Protein AF-0000000072641644 (afdb_homodimer)

Nearest PDB structures (foldseek):
  4iu9-assembly1_B  TM=6.614E-01  e=4.529E+00  Escherichia coli K-12
  7wsn-assembly1_A  TM=6.617E-01  e=4.745E+00  Homo sapiens
  9b3k-assembly1_Z  TM=4.214E-01  e=3.588E+00  Staphylococcus aureus
  6tha-assembly1_A  TM=5.584E-01  e=7.227E-01  Homo sapiens
  4iu9-assembly1_B  TM=6.613E-01  e=6.692E+00  Escherichia coli K-12

Foldseek 3Di:
DPPPPPPPLPPQVVPDDPVNLVVVCVVLCVLLVLLLLLLLLLLLLLQFQLLLQDDDCVFEVRDDSVRLSVLLVVLLQVLLVVQLVCLLPDADDPVLLNCLSVVSNVLSVVSNVCSVPVPDRHCVVVSVSSSVSSNSSNNNLSNSLVVLCVPDDPSCSVVSSVSSNCSNVNSNVVSVVVSVVSNCVCCVVPVVVPD/DPPPPPPPLVPQVVPDDPVNLVVVCVVLCVLLVLLLLLLLLLLLLLLFQLLLQDDDCVFEVNDDSVRLSVLLVVLLQVLLVVQLVCLLPDADDPVLLNCLSVVSNVLSVVSNVCSVPVPDRHCVVVSVSSSVSSNSSNNNLSNSLVVLCVPDDPSCSVVSSVSSNCSSVNSNVVSVVVSVVNNCVCCVVPVVVPD

Organism: Meloidogyne incognita (NCBI:txid6306)

Sequence (390 aa):
ESYLFNTNEQAFTHEFSLASKLKMILPLQQYMLPLTIVYLAEYISNSGLFQLIHFDCDHSFDLSLQSQFRWYFTLYMFGVFCVRSVIVLITVPSFVLCSLPFIQCLITAILYFQSLHFFIPHISIVFVLAFIQGGISGISYGGTLDRIHKKSELKAREFNMAVVATSDTTGICLAGFASIFIHNYICNRYLNSYPESYLFNTNEQAFTHEFSLASKLKMILPLQQYMLPLTIVYLAEYISNSGLFQLIHFDCDHSFDLSLQSQFRWYFTLYMFGVFCVRSVIVLITVPSFVLCSLPFIQCLITAILYFQSLHFFIPHISIVFVLAFIQGGISGISYGGTLDRIHKKSELKAREFNMAVVATSDTTGICLAGFASIFIHNYICNRYLNSYP

Secondary structure (DSSP, 8-state):
-------GGGSSGGGS-HHHHHHHHGGGHHHHHHHHHHHHHHHIIIIIIGGG----GGGTTT--HHHHHHHHHHHHHHHHHHHHHHGGG-PPPHHHHHHHHHHHHHHHHHHHHHHHH---S-HHHHHHHHHHHHHHHHHHHHHHHHHHHHHS-HHHHHHHHHHHHHHHHHHHHHHHHHHHHHHHHHIIIIITT--/------GGGGSSGGGS-HHHHHHHHGGGHHHHHHHHHHHHHHHIIIIIIGGG----GGGTTT--HHHHHHHHHHHHHHHHHHHHHHGGG-PPPHHHHHHHHHHHHHHHHHHHHHHHH---S-HHHHHHHHHHHHHHHHHHHHHHHHHHHHHS-HHHHHHHHHHHHHHHHHHHHHHHHHHHHHHHHHIIIIITT--

Solvent-accessible surface area (backbone atoms only — not comparable to full-atom values): 20265 Å² total; per-residue (Å²): 137,80,84,74,79,78,73,74,80,77,59,61,75,79,62,58,51,71,67,57,49,56,62,60,45,60,75,46,42,80,60,25,51,50,41,17,46,29,31,21,31,48,35,28,35,64,65,28,35,47,81,55,51,74,56,55,44,92,29,34,91,62,35,50,68,70,51,47,48,37,51,36,50,21,36,18,34,40,21,24,33,60,31,46,72,48,41,83,79,50,86,62,56,68,70,57,55,66,44,46,30,55,53,35,42,50,53,31,48,53,48,50,48,33,45,73,64,60,74,67,78,42,45,67,59,57,41,51,49,28,23,48,52,17,28,50,52,22,49,43,52,48,32,48,48,52,49,44,56,71,70,38,52,80,86,47,23,65,59,51,44,52,60,48,60,39,21,43,39,49,13,35,26,51,12,29,58,46,20,55,54,54,38,52,50,46,37,65,71,65,41,67,73,61,132,135,79,82,74,79,78,70,75,81,76,58,60,74,78,62,56,50,72,68,57,48,56,60,61,45,60,74,46,42,77,60,25,48,48,40,17,45,30,29,19,33,46,34,28,34,64,65,28,34,46,81,56,51,74,57,55,44,91,27,34,92,62,33,50,68,70,51,48,49,38,51,37,51,22,37,17,34,41,20,24,34,59,33,46,74,48,43,83,79,51,87,62,55,68,69,57,56,68,44,46,33,56,53,34,43,50,54,31,48,53,49,49,50,34,45,73,66,61,73,68,78,42,46,66,58,56,41,52,50,30,23,49,52,17,28,51,51,22,48,42,51,49,33,48,47,51,50,44,54,71,70,39,52,80,85,48,23,64,59,52,44,51,58,47,60,39,20,44,38,49,12,35,26,51,13,28,56,46,19,55,54,52,39,51,50,48,36,65,72,65,41,67,73,61,131

InterPro domains:
  IPR003492 Batten's disease protein Cln3 [PF02487] (12-188)
  IPR003492 Batten's disease protein Cln3 [PR01315] (27-49)
  IPR003492 Batten's disease protein Cln3 [PR01315] (71-86)
  IPR003492 Batten's disease protein Cln3 [PR01315] (98-110)
  IPR003492 Batten's disease protein Cln3 [PR01315] (121-145)
  IPR003492 Batten's disease protein Cln3 [PR01315] (158-187)
  IPR003492 Batten's disease protein Cln3 [PTHR10981] (13-188)

Structure (mmCIF, N/CA/C/O backbone):
data_AF-0000000072641644-model_v1
#
loop_
_entity.id
_entity.type
_entity.pdbx_description
1 polymer Battenin
#
loop_
_atom_site.group_PDB
_atom_site.id
_atom_site.type_symbol
_atom_site.label_atom_id
_atom_site.label_alt_id
_atom_site.label_comp_id
_atom_site.label_asym_id
_atom_site.label_entity_id
_atom_site.label_seq_id
_atom_site.pdbx_PDB_ins_code
_atom_site.Cartn_x
_atom_site.Cartn_y
_atom_site.Cartn_z
_atom_site.occupancy
_atom_site.B_iso_or_equiv
_atom_site.auth_seq_id
_atom_site.auth_comp_id
_atom_site.auth_asym_id
_atom_site.auth_atom_id
_atom_site.pdbx_PDB_model_num
ATOM 1 N N . GLU A 1 1 ? -2.59 24.797 36.781 1 22.39 1 GLU A N 1
ATOM 2 C CA . GLU A 1 1 ? -3.592 25.531 36 1 22.39 1 GLU A CA 1
ATOM 3 C C . GLU A 1 1 ? -3.674 25 34.562 1 22.39 1 GLU A C 1
ATOM 5 O O . GLU A 1 1 ? -2.668 24.969 33.844 1 22.39 1 GLU A O 1
ATOM 10 N N . SER A 1 2 ? -4.648 24.062 34.25 1 25.06 2 SER A N 1
ATOM 11 C CA . SER A 1 2 ? -5.012 22.984 33.312 1 25.06 2 SER A CA 1
ATOM 12 C C . SER A 1 2 ? -5.293 23.547 31.922 1 25.06 2 SER A C 1
ATOM 14 O O . SER A 1 2 ? -6.219 24.344 31.734 1 25.06 2 SER A O 1
ATOM 16 N N . TYR A 1 3 ? -4.227 24.109 31.172 1 30.16 3 TYR A N 1
ATOM 17 C CA . TYR A 1 3 ? -4.301 24.797 29.891 1 30.16 3 TYR A CA 1
ATOM 18 C C . TYR A 1 3 ? -5.367 24.172 28.984 1 30.16 3 TYR A C 1
ATOM 20 O O . TYR A 1 3 ? -5.293 22.984 28.672 1 30.16 3 TYR A O 1
ATOM 28 N N . LEU A 1 4 ? -6.652 24.484 29.234 1 28.92 4 LEU A N 1
ATOM 29 C CA . LEU A 1 4 ? -7.98 24.219 28.688 1 28.92 4 LEU A CA 1
ATOM 30 C C . LEU A 1 4 ? -7.949 24.234 27.156 1 28.92 4 LEU A C 1
ATOM 32 O O . LEU A 1 4 ? -7.387 25.141 26.547 1 28.92 4 LEU A O 1
ATOM 36 N N . PHE A 1 5 ? -7.867 23.016 26.469 1 34.44 5 PHE A N 1
ATOM 37 C CA . PHE A 1 5 ? -8.008 22.469 25.109 1 34.44 5 PHE A CA 1
ATOM 38 C C . PHE A 1 5 ? -9.109 23.203 24.359 1 34.44 5 PHE A C 1
ATOM 40 O O . PHE A 1 5 ? -10.289 23.062 24.688 1 34.44 5 PHE A O 1
ATOM 47 N N . ASN A 1 6 ? -8.898 24.531 24.031 1 30.67 6 ASN A N 1
ATOM 48 C CA . ASN A 1 6 ? -9.875 25.344 23.312 1 30.67 6 ASN A CA 1
ATOM 49 C C . ASN A 1 6 ? -10.477 24.609 22.125 1 30.67 6 ASN A C 1
ATOM 51 O O . ASN A 1 6 ? -9.75 24.188 21.219 1 30.67 6 ASN A O 1
ATOM 55 N N . THR A 1 7 ? -11.672 24 22.141 1 34.53 7 THR A N 1
ATOM 56 C CA . THR A 1 7 ? -12.711 23.297 21.391 1 34.53 7 THR A CA 1
ATOM 57 C C . THR A 1 7 ? -13.016 24 20.078 1 34.53 7 THR A C 1
ATOM 59 O O . THR A 1 7 ? -13.727 23.453 19.219 1 34.53 7 THR A O 1
ATOM 62 N N . ASN A 1 8 ? -12.836 25.312 19.953 1 33.84 8 ASN A N 1
ATOM 63 C CA . ASN A 1 8 ? -13.469 26.062 18.875 1 33.84 8 ASN A CA 1
ATOM 64 C C . ASN A 1 8 ? -12.891 25.688 17.516 1 33.84 8 ASN A C 1
ATOM 66 O O . ASN A 1 8 ? -13.523 25.906 16.484 1 33.84 8 ASN A O 1
ATOM 70 N N . GLU A 1 9 ? -11.594 25.453 17.344 1 34.75 9 GLU A N 1
ATOM 71 C CA . GLU A 1 9 ? -10.93 25.312 16.047 1 34.75 9 GLU A CA 1
ATOM 72 C C . GLU A 1 9 ? -11.289 23.984 15.391 1 34.75 9 GLU A C 1
ATOM 74 O O . GLU A 1 9 ? -10.727 23.625 14.352 1 34.75 9 GLU A O 1
ATOM 79 N N . GLN A 1 10 ? -11.961 22.984 15.914 1 40.16 10 GLN A N 1
ATOM 80 C CA . GLN A 1 10 ? -12.414 21.688 15.43 1 40.16 10 GLN A CA 1
ATOM 81 C C . GLN A 1 10 ? -13.289 21.828 14.188 1 40.16 10 GLN A C 1
ATOM 83 O O . GLN A 1 10 ? -13.445 20.891 13.414 1 40.16 10 GLN A O 1
ATOM 88 N N . ALA A 1 11 ? -14.148 22.953 13.977 1 39.88 11 ALA A N 1
ATOM 89 C CA . ALA A 1 11 ? -15.336 23.203 13.156 1 39.88 11 ALA A CA 1
ATOM 90 C C . ALA A 1 11 ? -14.969 23.406 11.695 1 39.88 11 ALA A C 1
ATOM 92 O O . ALA A 1 11 ? -15.836 23.406 10.82 1 39.88 11 ALA A O 1
ATOM 93 N N . PHE A 1 12 ? -13.828 23.703 11.289 1 41.78 12 PHE A N 1
ATOM 94 C CA . PHE A 1 12 ? -13.648 24.359 10 1 41.78 12 PHE A CA 1
ATOM 95 C C . PHE A 1 12 ? -13.703 23.344 8.867 1 41.78 12 PHE A C 1
ATOM 97 O O . PHE A 1 12 ? -14.188 23.656 7.773 1 41.78 12 PHE A O 1
ATOM 104 N N . THR A 1 13 ? -13.172 22.172 8.945 1 47.78 13 THR A N 1
ATOM 105 C CA . THR A 1 13 ? -13.133 21.312 7.766 1 47.78 13 THR A CA 1
ATOM 106 C C . THR A 1 13 ? -14.539 20.938 7.32 1 47.78 13 THR A C 1
ATOM 108 O O . THR A 1 13 ? -14.773 20.703 6.137 1 47.78 13 THR A O 1
ATOM 111 N N . HIS A 1 14 ? -15.461 20.797 8.328 1 50.78 14 HIS A N 1
ATOM 112 C CA . HIS A 1 14 ? -16.844 20.453 8.008 1 50.78 14 HIS A CA 1
ATOM 113 C C . HIS A 1 14 ? -17.547 21.625 7.332 1 50.78 14 HIS A C 1
ATOM 115 O O . HIS A 1 14 ? -18.688 21.5 6.883 1 50.78 14 HIS A O 1
ATOM 121 N N . GLU A 1 15 ? -16.797 22.703 7.223 1 54.38 15 GLU A N 1
ATOM 122 C CA . GLU A 1 15 ? -17.609 23.844 6.797 1 54.38 15 GLU A CA 1
ATOM 123 C C . GLU A 1 15 ? -17.594 23.984 5.277 1 54.38 15 GLU A C 1
ATOM 125 O O . GLU A 1 15 ? -18.328 24.812 4.727 1 54.38 15 GLU A O 1
ATOM 130 N N . PHE A 1 16 ? -16.688 23.203 4.629 1 61.47 16 PHE A N 1
ATOM 131 C CA . PHE A 1 16 ? -16.719 23.5 3.199 1 61.47 16 PHE A CA 1
ATOM 132 C C . PHE A 1 16 ? -17.797 22.656 2.508 1 61.47 16 PHE A C 1
ATOM 134 O O . PHE A 1 16 ? -17.984 21.5 2.848 1 61.47 16 PHE A O 1
ATOM 141 N N . SER A 1 17 ? -18.641 23.297 1.74 1 65.12 17 SER A N 1
ATOM 142 C CA . SER A 1 17 ? -19.578 22.609 0.864 1 65.12 17 SER A CA 1
ATOM 143 C C . SER A 1 17 ? -18.844 21.672 -0.101 1 65.12 17 SER A C 1
ATOM 145 O O . SER A 1 17 ? -17.641 21.828 -0.332 1 65.12 17 SER A O 1
ATOM 147 N N . LEU A 1 18 ? -19.5 20.625 -0.586 1 69.38 18 LEU A N 1
ATOM 148 C CA . LEU A 1 18 ? -18.938 19.672 -1.545 1 69.38 18 LEU A CA 1
ATOM 149 C C . LEU A 1 18 ? -18.391 20.391 -2.771 1 69.38 18 LEU A C 1
ATOM 151 O O . LEU A 1 18 ? -17.344 20.016 -3.297 1 69.38 18 LEU A O 1
ATOM 155 N N . ALA A 1 19 ? -19.078 21.312 -3.197 1 70.25 19 ALA A N 1
ATOM 156 C CA . ALA A 1 19 ? -18.672 22.062 -4.379 1 70.25 19 ALA A CA 1
ATOM 157 C C . ALA A 1 19 ? -17.375 22.828 -4.117 1 70.25 19 ALA A C 1
ATOM 159 O O . ALA A 1 19 ? -16.484 22.875 -4.969 1 70.25 19 ALA A O 1
ATOM 160 N N . SER A 1 20 ? -17.281 23.453 -3.016 1 73.81 20 SER A N 1
ATOM 161 C CA . SER A 1 20 ? -16.078 24.188 -2.645 1 73.81 20 SER A CA 1
ATOM 162 C C . SER A 1 20 ? -14.875 23.266 -2.492 1 73.81 20 SER A C 1
ATOM 164 O O . SER A 1 20 ? -13.758 23.609 -2.879 1 73.81 20 SER A O 1
ATOM 166 N N . LYS A 1 21 ? -15.219 22.125 -2.033 1 74.81 21 LYS A N 1
ATOM 167 C CA . LYS A 1 21 ? -14.172 21.125 -1.858 1 74.81 21 LYS A CA 1
ATOM 168 C C . LYS A 1 21 ? -13.602 20.688 -3.203 1 74.81 21 LYS A C 1
ATOM 170 O O . LYS A 1 21 ? -12.383 20.547 -3.354 1 74.81 21 LYS A O 1
ATOM 175 N N . LEU A 1 22 ? -14.484 20.484 -4.18 1 77.06 22 LEU A N 1
ATOM 176 C CA . LEU A 1 22 ? -14.055 20.062 -5.504 1 77.06 22 LEU A CA 1
ATOM 177 C C . LEU A 1 22 ? -13.195 21.141 -6.168 1 77.06 22 LEU A C 1
ATOM 179 O O . LEU A 1 22 ? -12.211 20.812 -6.84 1 77.06 22 LEU A O 1
ATOM 183 N N . LYS A 1 23 ? -13.508 22.344 -5.953 1 79.19 23 LYS A N 1
ATOM 184 C CA . LYS A 1 23 ? -12.742 23.469 -6.512 1 79.19 23 LYS A CA 1
ATOM 185 C C . LYS A 1 23 ? -11.359 23.547 -5.875 1 79.19 23 LYS A C 1
ATOM 187 O O . LYS A 1 23 ? -10.391 23.938 -6.535 1 79.19 23 LYS A O 1
ATOM 192 N N . MET A 1 24 ? -11.312 23.156 -4.727 1 80.62 24 MET A N 1
ATOM 193 C CA . MET A 1 24 ? -10.047 23.203 -4 1 80.62 24 MET A CA 1
ATOM 194 C C . MET A 1 24 ? -9.109 22.078 -4.457 1 80.62 24 MET A C 1
ATOM 196 O O . MET A 1 24 ? -7.895 22.172 -4.277 1 80.62 24 MET A O 1
ATOM 200 N N . ILE A 1 25 ? -9.688 21.125 -5.09 1 84.12 25 ILE A N 1
ATOM 201 C CA . ILE A 1 25 ? -8.922 19.953 -5.48 1 84.12 25 ILE A CA 1
ATOM 202 C C . ILE A 1 25 ? -8.188 20.219 -6.789 1 84.12 25 ILE A C 1
ATOM 204 O O . ILE A 1 25 ? -7.105 19.672 -7.027 1 84.12 25 ILE A O 1
ATOM 208 N N . LEU A 1 26 ? -8.672 21.062 -7.582 1 85.25 26 LEU A N 1
ATOM 209 C CA . LEU A 1 26 ? -8.156 21.281 -8.93 1 85.25 26 LEU A CA 1
ATOM 210 C C . LEU A 1 26 ? -6.707 21.75 -8.891 1 85.25 26 LEU A C 1
ATOM 212 O O . LEU A 1 26 ? -5.848 21.203 -9.578 1 85.25 26 LEU A O 1
ATOM 216 N N . PRO A 1 27 ? -6.418 22.656 -8.039 1 85.44 27 PRO A N 1
ATOM 217 C CA . PRO A 1 27 ? -5.023 23.094 -7.984 1 85.44 27 PRO A CA 1
ATOM 218 C C . PRO A 1 27 ? -4.09 22.031 -7.41 1 85.44 27 PRO A C 1
ATOM 220 O O . PRO A 1 27 ? -2.883 22.062 -7.664 1 85.44 27 PRO A O 1
ATOM 223 N N . LEU A 1 28 ? -4.59 21.141 -6.723 1 91.06 28 LEU A N 1
ATOM 224 C CA . LEU A 1 28 ? -3.787 20.109 -6.074 1 91.06 28 LEU A CA 1
ATOM 225 C C . LEU A 1 28 ? -3.367 19.031 -7.074 1 91.06 28 LEU A C 1
ATOM 227 O O . LEU A 1 28 ? -2.475 18.234 -6.793 1 91.06 28 LEU A O 1
ATOM 231 N N . GLN A 1 29 ? -3.945 19.094 -8.281 1 91.75 29 GLN A N 1
ATOM 232 C CA . GLN A 1 29 ? -3.695 18.047 -9.281 1 91.75 29 GLN A CA 1
ATOM 233 C C . GLN A 1 29 ? -2.232 18.047 -9.711 1 91.75 29 GLN A C 1
ATOM 235 O O . GLN A 1 29 ? -1.691 17 -10.078 1 91.75 29 GLN A O 1
ATOM 240 N N . GLN A 1 30 ? -1.617 19.141 -9.695 1 90.44 30 GLN A N 1
ATOM 241 C CA . GLN A 1 30 ? -0.216 19.219 -10.094 1 90.44 30 GLN A CA 1
ATOM 242 C C . GLN A 1 30 ? 0.664 18.375 -9.18 1 90.44 30 GLN A C 1
ATOM 244 O O . GLN A 1 30 ? 1.729 17.906 -9.594 1 90.44 30 GLN A O 1
ATOM 249 N N . TYR A 1 31 ? 0.214 18.125 -7.961 1 90.94 31 TYR A N 1
ATOM 250 C CA . TYR A 1 31 ? 0.945 17.297 -7.008 1 90.94 31 TYR A CA 1
ATOM 251 C C . TYR A 1 31 ? 0.395 15.883 -6.988 1 90.94 31 TYR A C 1
ATOM 253 O O . TYR A 1 31 ? 1.145 14.922 -6.797 1 90.94 31 TYR A O 1
ATOM 261 N N . MET A 1 32 ? -0.852 15.836 -7.289 1 93.62 32 MET A N 1
ATOM 262 C CA . MET A 1 32 ? -1.529 14.547 -7.184 1 93.62 32 MET A CA 1
ATOM 263 C C . MET A 1 32 ? -1.194 13.656 -8.375 1 93.62 32 MET A C 1
ATOM 265 O O . MET A 1 32 ? -0.999 12.453 -8.219 1 93.62 32 MET A O 1
ATOM 269 N N . LEU A 1 33 ? -1.078 14.211 -9.484 1 94.5 33 LEU A N 1
ATOM 270 C CA . LEU A 1 33 ? -0.903 13.438 -10.711 1 94.5 33 LEU A CA 1
ATOM 271 C C . LEU A 1 33 ? 0.45 12.734 -10.719 1 94.5 33 LEU A C 1
ATOM 273 O O . LEU A 1 33 ? 0.526 11.523 -10.945 1 94.5 33 LEU A O 1
ATOM 277 N N . PRO A 1 34 ? 1.53 13.461 -10.453 1 94.94 34 PRO A N 1
ATOM 278 C CA . PRO A 1 34 ? 2.82 12.773 -10.391 1 94.94 34 PRO A CA 1
ATOM 279 C C . PRO A 1 34 ? 2.834 11.641 -9.367 1 94.94 34 PRO A C 1
ATOM 281 O O . PRO A 1 34 ? 3.385 10.57 -9.633 1 94.94 34 PRO A O 1
ATOM 284 N N . LEU A 1 35 ? 2.26 11.875 -8.266 1 95.5 35 LEU A N 1
ATOM 285 C CA . LEU A 1 35 ? 2.189 10.859 -7.219 1 95.5 35 LEU A CA 1
ATOM 286 C C . LEU A 1 35 ? 1.378 9.656 -7.68 1 95.5 35 LEU A C 1
ATOM 288 O O . LEU A 1 35 ? 1.789 8.508 -7.473 1 95.5 35 LEU A O 1
ATOM 292 N N . THR A 1 36 ? 0.285 9.906 -8.336 1 96.62 36 THR A N 1
ATOM 293 C CA . THR A 1 36 ? -0.562 8.844 -8.875 1 96.62 36 THR A CA 1
ATOM 294 C C . THR A 1 36 ? 0.207 8 -9.883 1 96.62 36 THR A C 1
ATOM 296 O O . THR A 1 36 ? 0.145 6.77 -9.844 1 96.62 36 THR A O 1
ATOM 299 N N . ILE A 1 37 ? 0.95 8.625 -10.648 1 97.06 37 ILE A N 1
ATOM 300 C CA . ILE A 1 37 ? 1.701 7.938 -11.695 1 97.06 37 ILE A CA 1
ATOM 301 C C . ILE A 1 37 ? 2.773 7.051 -11.062 1 97.06 37 ILE A C 1
ATOM 303 O O . ILE A 1 37 ? 3.002 5.926 -11.508 1 97.06 37 ILE A O 1
ATOM 307 N N . VAL A 1 38 ? 3.434 7.543 -10.078 1 97.12 38 VAL A N 1
ATOM 308 C CA . VAL A 1 38 ? 4.465 6.77 -9.398 1 97.12 38 VAL A CA 1
ATOM 309 C C . VAL A 1 38 ? 3.875 5.457 -8.883 1 97.12 38 VAL A C 1
ATOM 311 O O . VAL A 1 38 ? 4.406 4.379 -9.156 1 97.12 38 VAL A O 1
ATOM 314 N N . TYR A 1 39 ? 2.74 5.559 -8.258 1 95.38 39 TYR A N 1
ATOM 315 C CA . TYR A 1 39 ? 2.156 4.379 -7.633 1 95.38 39 TYR A CA 1
ATOM 316 C C . TYR A 1 39 ? 1.487 3.486 -8.672 1 95.38 39 TYR A C 1
ATOM 318 O O . TYR A 1 39 ? 1.466 2.262 -8.531 1 95.38 39 TYR A O 1
ATOM 326 N N . LEU A 1 40 ? 0.999 4.078 -9.672 1 95.88 40 LEU A N 1
ATOM 327 C CA . LEU A 1 40 ? 0.443 3.301 -10.773 1 95.88 40 LEU A CA 1
ATOM 328 C C . LEU A 1 40 ? 1.518 2.438 -11.43 1 95.88 40 LEU A C 1
ATOM 330 O O . LEU A 1 40 ? 1.351 1.223 -11.555 1 95.88 40 LEU A O 1
ATOM 334 N N . ALA A 1 41 ? 2.562 3.057 -11.812 1 94.94 41 ALA A N 1
ATOM 335 C CA . ALA A 1 41 ? 3.66 2.336 -12.453 1 94.94 41 ALA A CA 1
ATOM 336 C C . ALA A 1 41 ? 4.234 1.273 -11.523 1 94.94 41 ALA A C 1
ATOM 338 O O . ALA A 1 41 ? 4.52 0.152 -11.953 1 94.94 41 ALA A O 1
ATOM 339 N N . GLU A 1 42 ? 4.367 1.678 -10.367 1 93.44 42 GLU A N 1
ATOM 340 C CA . GLU A 1 42 ? 4.922 0.78 -9.359 1 93.44 42 GLU A CA 1
ATOM 341 C C . GLU A 1 42 ? 4.051 -0.462 -9.188 1 93.44 42 GLU A C 1
ATOM 343 O O . GLU A 1 42 ? 4.559 -1.587 -9.211 1 93.44 42 GLU A O 1
ATOM 348 N N . TYR A 1 43 ? 2.77 -0.321 -9.117 1 91.5 43 TYR A N 1
ATOM 349 C CA . TYR A 1 43 ? 1.908 -1.45 -8.781 1 91.5 43 TYR A CA 1
ATOM 350 C C . TYR A 1 43 ? 1.549 -2.246 -10.031 1 91.5 43 TYR A C 1
ATOM 352 O O . TYR A 1 43 ? 1.15 -3.408 -9.945 1 91.5 43 TYR A O 1
ATOM 360 N N . ILE A 1 44 ? 1.728 -1.677 -11.125 1 90.19 44 ILE A N 1
ATOM 361 C CA . ILE A 1 44 ? 1.673 -2.469 -12.352 1 90.19 44 ILE A CA 1
ATOM 362 C C . ILE A 1 44 ? 2.82 -3.477 -12.359 1 90.19 44 ILE A C 1
ATOM 364 O O . ILE A 1 44 ? 2.627 -4.641 -12.719 1 90.19 44 ILE A O 1
ATOM 368 N N . SER A 1 45 ? 3.922 -3.031 -11.969 1 89.19 45 SER A N 1
ATOM 369 C CA . SER A 1 45 ? 5.078 -3.922 -11.914 1 89.19 45 SER A CA 1
ATOM 370 C C . SER A 1 45 ? 4.895 -5 -10.852 1 89.19 45 SER A C 1
ATOM 372 O O . SER A 1 45 ? 5.164 -6.176 -11.094 1 89.19 45 SER A O 1
ATOM 374 N N . ASN A 1 46 ? 4.391 -4.648 -9.68 1 83 46 ASN A N 1
ATOM 375 C CA . ASN A 1 46 ? 4.301 -5.551 -8.531 1 83 46 ASN A CA 1
ATOM 376 C C . ASN A 1 46 ? 3.178 -6.566 -8.711 1 83 46 ASN A C 1
ATOM 378 O O . ASN A 1 46 ? 3.336 -7.738 -8.367 1 83 46 ASN A O 1
ATOM 382 N N . SER A 1 47 ? 2.035 -6.191 -9.203 1 76.69 47 SER A N 1
ATOM 383 C CA . SER A 1 47 ? 0.881 -7.082 -9.273 1 76.69 47 SER A CA 1
ATOM 384 C C . SER A 1 47 ? 0.692 -7.637 -10.688 1 76.69 47 SER A C 1
ATOM 386 O O . SER A 1 47 ? 0.139 -8.727 -10.859 1 76.69 47 SER A O 1
ATOM 388 N N . GLY A 1 48 ? 1.167 -6.988 -11.695 1 72.56 48 GLY A N 1
ATOM 389 C CA . GLY A 1 48 ? 0.928 -7.406 -13.07 1 72.56 48 GLY A CA 1
ATOM 390 C C . GLY A 1 48 ? 2.109 -8.125 -13.688 1 72.56 48 GLY A C 1
ATOM 391 O O . GLY A 1 48 ? 1.947 -9.18 -14.312 1 72.56 48 GLY A O 1
ATOM 392 N N . LEU A 1 49 ? 3.26 -7.617 -13.453 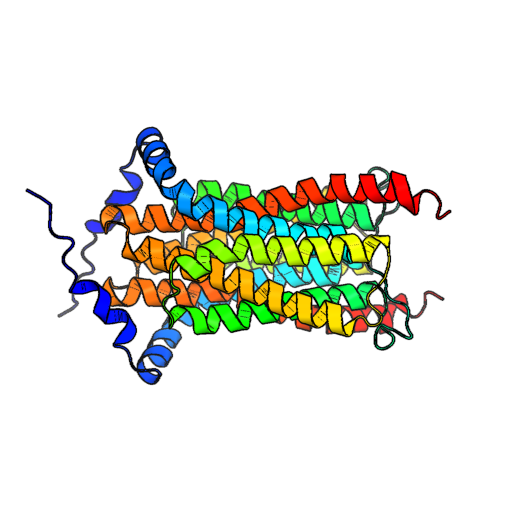1 74.81 49 LEU A N 1
ATOM 393 C CA . LEU A 1 49 ? 4.406 -8.078 -14.227 1 74.81 49 LEU A CA 1
ATOM 394 C C . LEU A 1 49 ? 5.219 -9.102 -13.445 1 74.81 49 LEU A C 1
ATOM 396 O O . LEU A 1 49 ? 5.707 -10.078 -14.016 1 74.81 49 LEU A O 1
ATOM 400 N N . PHE A 1 50 ? 5.305 -8.875 -12.219 1 74.31 50 PHE A N 1
ATOM 401 C CA . PHE A 1 50 ? 6.215 -9.719 -11.461 1 74.31 50 PHE A CA 1
ATOM 402 C C . PHE A 1 50 ? 5.75 -11.172 -11.477 1 74.31 50 PHE A C 1
ATOM 404 O O . PHE A 1 50 ? 6.57 -12.094 -11.469 1 74.31 50 PHE A O 1
ATOM 411 N N . GLN A 1 51 ? 4.473 -11.328 -11.57 1 67.56 51 GLN A N 1
ATOM 412 C CA . GLN A 1 51 ? 3.959 -12.695 -11.594 1 67.56 51 GLN A CA 1
ATOM 413 C C . GLN A 1 51 ? 4.32 -13.398 -12.906 1 67.56 51 GLN A C 1
ATOM 415 O O . GLN A 1 51 ? 4.227 -14.625 -13 1 67.56 51 GLN A O 1
ATOM 420 N N . LEU A 1 52 ? 4.789 -12.602 -13.836 1 69.31 52 LEU A N 1
ATOM 421 C CA . LEU A 1 52 ? 5.156 -13.156 -15.133 1 69.31 52 LEU A CA 1
ATOM 422 C C . LEU A 1 52 ? 6.664 -13.375 -15.227 1 69.31 52 LEU A C 1
ATOM 424 O O . LEU A 1 52 ? 7.148 -13.984 -16.172 1 69.31 52 LEU A O 1
ATOM 428 N N . ILE A 1 53 ? 7.363 -12.852 -14.281 1 69.75 53 ILE A N 1
ATOM 429 C CA . ILE A 1 53 ? 8.82 -12.953 -14.289 1 69.75 53 ILE A CA 1
ATOM 430 C C . ILE A 1 53 ? 9.258 -14.156 -13.461 1 69.75 53 ILE A C 1
ATOM 432 O O . ILE A 1 53 ? 9.094 -14.172 -12.234 1 69.75 53 ILE A O 1
ATOM 436 N N . HIS A 1 54 ? 9.484 -15.219 -14.07 1 70.88 54 HIS A N 1
ATOM 437 C CA . HIS A 1 54 ? 9.938 -16.438 -13.398 1 70.88 54 HIS A CA 1
ATOM 438 C C . HIS A 1 54 ? 11.406 -16.703 -13.688 1 70.88 54 HIS A C 1
ATOM 440 O O . HIS A 1 54 ? 11.82 -16.734 -14.844 1 70.88 54 HIS A O 1
ATOM 446 N N . PHE A 1 55 ? 12.102 -16.75 -12.602 1 74.06 55 PHE A N 1
ATOM 447 C CA . PHE A 1 55 ? 13.5 -17.156 -12.734 1 74.06 55 PHE A CA 1
ATOM 448 C C . PHE A 1 55 ? 13.68 -18.609 -12.312 1 74.06 55 PHE A C 1
ATOM 450 O O . PHE A 1 55 ? 13.055 -19.062 -11.352 1 74.06 55 PHE A O 1
ATOM 457 N N . ASP A 1 56 ? 14.5 -19.312 -13.094 1 72.69 56 ASP A N 1
ATOM 458 C CA . ASP A 1 56 ? 14.773 -20.703 -12.75 1 72.69 56 ASP A CA 1
ATOM 459 C C . ASP A 1 56 ? 15.625 -20.812 -11.484 1 72.69 56 ASP A C 1
ATOM 461 O O . ASP A 1 56 ? 16.156 -19.812 -11.008 1 72.69 56 ASP A O 1
ATOM 465 N N . CYS A 1 57 ? 15.648 -21.953 -10.953 1 70.44 57 CYS A N 1
ATOM 466 C CA . CYS A 1 57 ? 16.328 -22.234 -9.688 1 70.44 57 CYS A CA 1
ATOM 467 C C . CYS A 1 57 ? 17.766 -21.766 -9.719 1 70.44 57 CYS A C 1
ATOM 469 O O . CYS A 1 57 ? 18.266 -21.203 -8.75 1 70.44 57 CYS A O 1
ATOM 471 N N . ASP A 1 58 ? 18.406 -21.938 -10.82 1 72.12 58 ASP A N 1
ATOM 472 C CA . ASP A 1 58 ? 19.812 -21.594 -10.938 1 72.12 58 ASP A CA 1
ATOM 473 C C . ASP A 1 58 ? 20 -20.078 -10.898 1 72.12 58 ASP A C 1
ATOM 475 O O . ASP A 1 58 ? 21.062 -19.594 -10.5 1 72.12 58 ASP A O 1
ATOM 479 N N . HIS A 1 59 ? 18.969 -19.484 -11.188 1 77.19 59 HIS A N 1
ATOM 480 C CA . HIS A 1 59 ? 19.094 -18.031 -11.312 1 77.19 59 HIS A CA 1
ATOM 481 C C . HIS A 1 59 ? 18.266 -17.312 -10.25 1 77.19 59 HIS A C 1
ATOM 483 O O . HIS A 1 59 ? 18.016 -16.109 -10.352 1 77.19 59 HIS A O 1
ATOM 489 N N . SER A 1 60 ? 17.719 -18 -9.227 1 76.88 60 SER A N 1
ATOM 490 C CA . SER A 1 60 ? 16.859 -17.391 -8.219 1 76.88 60 SER A CA 1
ATOM 491 C C . SER A 1 60 ? 17.203 -17.891 -6.82 1 76.88 60 SER A C 1
ATOM 493 O O . SER A 1 60 ? 16.328 -18.031 -5.965 1 76.88 60 SER A O 1
ATOM 495 N N . PHE A 1 61 ? 18.531 -18.203 -6.48 1 83.88 61 PHE A N 1
ATOM 496 C CA . PHE A 1 61 ? 18.938 -18.703 -5.176 1 83.88 61 PHE A CA 1
ATOM 497 C C . PHE A 1 61 ? 18.141 -19.938 -4.801 1 83.88 61 PHE A C 1
ATOM 499 O O . PHE A 1 61 ? 17.781 -20.125 -3.633 1 83.88 61 PHE A O 1
ATOM 506 N N . ASP A 1 62 ? 17.531 -20.641 -5.812 1 77 62 ASP A N 1
ATOM 507 C CA . ASP A 1 62 ? 16.75 -21.859 -5.645 1 77 62 ASP A CA 1
ATOM 508 C C . ASP A 1 62 ? 15.375 -21.562 -5.047 1 77 62 ASP A C 1
ATOM 510 O O . ASP A 1 62 ? 14.828 -22.359 -4.285 1 77 62 ASP A O 1
ATOM 514 N N . LEU A 1 63 ? 14.898 -20.391 -5.363 1 78.81 63 LEU A N 1
ATOM 515 C CA . LEU A 1 63 ? 13.602 -19.984 -4.84 1 78.81 63 LEU A CA 1
ATOM 516 C C . LEU A 1 63 ? 12.477 -20.406 -5.77 1 78.81 63 LEU A C 1
ATOM 518 O O . LEU A 1 63 ? 12.617 -20.359 -6.996 1 78.81 63 LEU A O 1
ATOM 522 N N . SER A 1 64 ? 11.391 -20.891 -5.23 1 76.75 64 SER A N 1
ATOM 523 C CA . SER A 1 64 ? 10.18 -21.141 -6.008 1 76.75 64 SER A CA 1
ATOM 524 C C . SER A 1 64 ? 9.57 -19.828 -6.512 1 76.75 64 SER A C 1
ATOM 526 O O . SER A 1 64 ? 9.938 -18.75 -6.051 1 76.75 64 SER A O 1
ATOM 528 N N . LEU A 1 65 ? 8.727 -19.875 -7.496 1 75.81 65 LEU A N 1
ATOM 529 C CA . LEU A 1 65 ? 8.055 -18.703 -8.047 1 75.81 65 LEU A CA 1
ATOM 530 C C . LEU A 1 65 ? 7.34 -17.922 -6.949 1 75.81 65 LEU A C 1
ATOM 532 O O . LEU A 1 65 ? 7.449 -16.688 -6.883 1 75.81 65 LEU A O 1
ATOM 536 N N . GLN A 1 66 ? 6.691 -18.672 -6.066 1 75.25 66 GLN A N 1
ATOM 537 C CA . GLN A 1 66 ? 5.953 -18.031 -4.98 1 75.25 66 GLN A CA 1
ATOM 538 C C . GLN A 1 66 ? 6.898 -17.359 -3.994 1 75.25 66 GLN A C 1
ATOM 540 O O . GLN A 1 66 ? 6.613 -16.266 -3.502 1 75.25 66 GLN A O 1
ATOM 545 N N . SER A 1 67 ? 8.062 -18.031 -3.818 1 81.31 67 SER A N 1
ATOM 546 C CA . SER A 1 67 ? 9.055 -17.453 -2.918 1 81.31 67 SER A CA 1
ATOM 547 C C . SER A 1 67 ? 9.688 -16.203 -3.52 1 81.31 67 SER A C 1
ATOM 549 O O . SER A 1 67 ? 10 -15.25 -2.801 1 81.31 67 SER A O 1
ATOM 551 N N . GLN A 1 68 ? 9.852 -16.25 -4.805 1 82.75 68 GLN A N 1
ATOM 552 C CA . GLN A 1 68 ? 10.398 -15.086 -5.488 1 82.75 68 GLN A CA 1
ATOM 553 C C . GLN A 1 68 ? 9.484 -13.883 -5.332 1 82.75 68 GLN A C 1
ATOM 555 O O . GLN A 1 68 ? 9.945 -12.758 -5.105 1 82.75 68 GLN A O 1
ATOM 560 N N . PHE A 1 69 ? 8.258 -14.148 -5.344 1 80 69 PHE A N 1
ATOM 561 C CA . PHE A 1 69 ? 7.277 -13.078 -5.191 1 80 69 PHE A CA 1
ATOM 562 C C . PHE A 1 69 ? 7.309 -12.516 -3.775 1 80 69 PHE A C 1
ATOM 564 O O . PHE A 1 69 ? 7.27 -11.297 -3.586 1 80 69 PHE A O 1
ATOM 571 N N . ARG A 1 70 ? 7.418 -13.352 -2.844 1 83 70 ARG A N 1
ATOM 572 C CA . ARG A 1 70 ? 7.414 -12.922 -1.451 1 83 70 ARG A CA 1
ATOM 573 C C . ARG A 1 70 ? 8.648 -12.07 -1.141 1 83 70 ARG A C 1
ATOM 575 O O . ARG A 1 70 ? 8.547 -11.047 -0.467 1 83 70 ARG A O 1
ATOM 582 N N . TRP A 1 71 ? 9.727 -12.516 -1.654 1 86.19 71 TRP A N 1
ATOM 583 C CA . TRP A 1 71 ? 10.961 -11.766 -1.439 1 86.19 71 TRP A CA 1
ATOM 584 C C . TRP A 1 71 ? 10.914 -10.422 -2.162 1 86.19 71 TRP A C 1
ATOM 586 O O . TRP A 1 71 ? 11.367 -9.406 -1.626 1 86.19 71 TRP A O 1
ATOM 596 N N . TYR A 1 72 ? 10.391 -10.477 -3.363 1 88.75 72 TYR A N 1
ATOM 597 C CA . TYR A 1 72 ? 10.234 -9.242 -4.121 1 88.75 72 TYR A CA 1
ATOM 598 C C . TYR A 1 72 ? 9.406 -8.227 -3.342 1 88.75 72 TYR A C 1
ATOM 600 O O . TYR A 1 72 ? 9.812 -7.078 -3.174 1 88.75 72 TYR A O 1
ATOM 608 N N . PHE A 1 73 ? 8.312 -8.648 -2.836 1 87.56 73 PHE A N 1
ATOM 609 C CA . PHE A 1 73 ? 7.391 -7.785 -2.102 1 87.56 73 PHE A CA 1
ATOM 610 C C . PHE A 1 73 ? 8.031 -7.297 -0.806 1 87.56 73 PHE A C 1
ATOM 612 O O . PHE A 1 73 ? 7.895 -6.125 -0.445 1 87.56 73 PHE A O 1
ATOM 619 N N . THR A 1 74 ? 8.742 -8.164 -0.128 1 90.31 74 THR A N 1
ATOM 620 C CA . THR A 1 74 ? 9.383 -7.824 1.139 1 90.31 74 THR A CA 1
ATOM 621 C C . THR A 1 74 ? 10.43 -6.738 0.938 1 90.31 74 THR A C 1
ATOM 623 O O . THR A 1 74 ? 10.469 -5.754 1.68 1 90.31 74 THR A O 1
ATOM 626 N N . LEU A 1 75 ? 11.195 -6.914 -0.069 1 92.25 75 LEU A N 1
ATOM 627 C CA . LEU A 1 75 ? 12.25 -5.945 -0.336 1 92.25 75 LEU A CA 1
ATOM 628 C C . LEU A 1 75 ? 11.664 -4.613 -0.789 1 92.25 75 LEU A C 1
ATOM 630 O O . LEU A 1 75 ? 12.156 -3.549 -0.405 1 92.25 75 LEU A O 1
ATOM 634 N N . TYR A 1 76 ? 10.633 -4.711 -1.598 1 93 76 TYR A N 1
ATOM 635 C CA . TYR A 1 76 ? 9.906 -3.521 -2.018 1 93 76 TYR A CA 1
ATOM 636 C C . TYR A 1 76 ? 9.383 -2.75 -0.812 1 93 76 TYR A C 1
ATOM 638 O O . TYR A 1 76 ? 9.633 -1.551 -0.677 1 93 76 TYR A O 1
ATOM 646 N N . MET A 1 77 ? 8.734 -3.42 0.112 1 92.12 77 MET A N 1
ATOM 647 C CA . MET A 1 77 ? 8.148 -2.764 1.278 1 92.12 77 MET A CA 1
ATOM 648 C C . MET A 1 77 ? 9.234 -2.299 2.242 1 92.12 77 MET A C 1
ATOM 650 O O . MET A 1 77 ? 9.07 -1.283 2.922 1 92.12 77 MET A O 1
ATOM 654 N N . PHE A 1 78 ? 10.297 -3.055 2.26 1 93.62 78 PHE A N 1
ATOM 655 C CA . PHE A 1 78 ? 11.43 -2.635 3.08 1 93.62 78 PHE A CA 1
ATOM 656 C C . PHE A 1 78 ? 12.016 -1.327 2.561 1 93.62 78 PHE A C 1
ATOM 658 O O . PHE A 1 78 ? 12.414 -0.466 3.348 1 93.62 78 PHE A O 1
ATOM 665 N N . GLY A 1 79 ? 12.125 -1.19 1.327 1 95.19 79 GLY A N 1
ATOM 666 C CA . GLY A 1 79 ? 12.555 0.069 0.742 1 95.19 79 GLY A CA 1
ATOM 667 C C . GLY A 1 79 ? 11.664 1.238 1.121 1 95.19 79 GLY A C 1
ATOM 668 O O . GLY A 1 79 ? 12.156 2.299 1.512 1 95.19 79 GLY A O 1
ATOM 669 N N . VAL A 1 80 ? 10.375 1.021 1.022 1 93.5 80 VAL A N 1
ATOM 670 C CA . VAL A 1 80 ? 9.414 2.053 1.406 1 93.5 80 VAL A CA 1
ATOM 671 C C . VAL A 1 80 ? 9.602 2.408 2.879 1 93.5 80 VAL A C 1
ATOM 673 O O . VAL A 1 80 ? 9.656 3.586 3.238 1 93.5 80 VAL A O 1
ATOM 676 N N . PHE A 1 81 ? 9.758 1.42 3.705 1 93.69 81 PHE A N 1
ATOM 677 C CA . PHE A 1 81 ? 9.891 1.609 5.145 1 93.69 81 PHE A CA 1
ATOM 678 C C . PHE A 1 81 ? 11.148 2.416 5.469 1 93.69 81 PHE A C 1
ATOM 680 O O . PHE A 1 81 ? 11.094 3.363 6.258 1 93.69 81 PHE A O 1
ATOM 687 N N . CYS A 1 82 ? 12.188 2.072 4.93 1 93.38 82 CYS A N 1
ATOM 688 C CA . CYS A 1 82 ? 13.453 2.752 5.18 1 93.38 82 CYS A CA 1
ATOM 689 C C . CYS A 1 82 ? 13.359 4.227 4.809 1 93.38 82 CYS A C 1
ATOM 691 O O . CYS A 1 82 ? 13.812 5.09 5.562 1 93.38 82 CYS A O 1
ATOM 693 N N . VAL A 1 83 ? 12.766 4.496 3.721 1 94.19 83 VAL A N 1
ATOM 694 C CA . VAL A 1 83 ? 12.703 5.867 3.234 1 94.19 83 VAL A CA 1
ATOM 695 C C . VAL A 1 83 ? 11.68 6.66 4.043 1 94.19 83 VAL A C 1
ATOM 697 O O . VAL A 1 83 ? 11.953 7.781 4.473 1 94.19 83 VAL A O 1
ATOM 700 N N . ARG A 1 84 ? 10.516 6.105 4.352 1 87.81 84 ARG A N 1
ATOM 701 C CA . ARG A 1 84 ? 9.477 6.809 5.09 1 87.81 84 ARG A CA 1
ATOM 702 C C . ARG A 1 84 ? 9.922 7.105 6.52 1 87.81 84 ARG A C 1
ATOM 704 O O . ARG A 1 84 ? 9.453 8.07 7.133 1 87.81 84 ARG A O 1
ATOM 711 N N . SER A 1 85 ? 10.852 6.312 7.031 1 85.06 85 SER A N 1
ATOM 712 C CA . SER A 1 85 ? 11.359 6.52 8.383 1 85.06 85 SER A CA 1
ATOM 713 C C . SER A 1 85 ? 12.305 7.715 8.445 1 85.06 85 SER A C 1
ATOM 715 O O . SER A 1 85 ? 12.484 8.32 9.5 1 85.06 85 SER A O 1
ATOM 717 N N . VAL A 1 86 ? 12.852 8.062 7.254 1 86.62 86 VAL A N 1
ATOM 718 C CA . VAL A 1 86 ? 13.867 9.109 7.293 1 86.62 86 VAL A CA 1
ATOM 719 C C . VAL A 1 86 ? 13.367 10.344 6.547 1 86.62 86 VAL A C 1
ATOM 721 O O . VAL A 1 86 ? 13.844 11.453 6.781 1 86.62 86 VAL A O 1
ATOM 724 N N . ILE A 1 87 ? 12.438 10.273 5.695 1 85.5 87 ILE A N 1
ATOM 725 C CA . ILE A 1 87 ? 12.047 11.328 4.766 1 85.5 87 ILE A CA 1
ATOM 726 C C . ILE A 1 87 ? 11.43 12.492 5.539 1 85.5 87 ILE A C 1
ATOM 728 O O . ILE A 1 87 ? 11.383 13.617 5.051 1 85.5 87 ILE A O 1
ATOM 732 N N . VAL A 1 88 ? 10.922 12.188 6.742 1 74.88 88 VAL A N 1
ATOM 733 C CA . VAL A 1 88 ? 10.281 13.211 7.562 1 74.88 88 VAL A CA 1
ATOM 734 C C . VAL A 1 88 ? 11.312 14.258 7.977 1 74.88 88 VAL A C 1
ATOM 736 O O . VAL A 1 88 ? 10.953 15.391 8.305 1 74.88 88 VAL A O 1
ATOM 739 N N . LEU A 1 89 ? 12.562 13.875 7.816 1 78.25 89 LEU A N 1
ATOM 740 C CA . LEU A 1 89 ? 13.641 14.742 8.266 1 78.25 89 LEU A CA 1
ATOM 741 C C . LEU A 1 89 ? 14.242 15.523 7.098 1 78.25 89 LEU A C 1
ATOM 743 O O . LEU A 1 89 ? 15.07 16.406 7.297 1 78.25 89 LEU A O 1
ATOM 747 N N . ILE A 1 90 ? 13.805 15.203 5.961 1 82.19 90 ILE A N 1
ATOM 748 C CA . ILE A 1 90 ? 14.445 15.781 4.785 1 82.19 90 ILE A CA 1
ATOM 749 C C . ILE A 1 90 ? 13.406 16.5 3.926 1 82.19 90 ILE A C 1
ATOM 751 O O . ILE A 1 90 ? 12.273 16.016 3.793 1 82.19 90 ILE A O 1
ATOM 755 N N . THR A 1 91 ? 13.805 17.656 3.43 1 84.12 91 THR A N 1
ATOM 756 C CA . THR A 1 91 ? 12.977 18.359 2.453 1 84.12 91 THR A CA 1
ATOM 757 C C . THR A 1 91 ? 13.414 18.016 1.031 1 84.12 91 THR A C 1
ATOM 759 O O . THR A 1 91 ? 14.547 18.312 0.639 1 84.12 91 THR A O 1
ATOM 762 N N . VAL A 1 92 ? 12.492 17.469 0.308 1 90.62 92 VAL A N 1
ATOM 763 C CA . VAL A 1 92 ? 12.812 17.047 -1.051 1 90.62 92 VAL A CA 1
ATOM 764 C C . VAL A 1 92 ? 12.539 18.188 -2.029 1 90.62 92 VAL A C 1
ATOM 766 O O . VAL A 1 92 ? 11.438 18.734 -2.053 1 90.62 92 VAL A O 1
ATOM 769 N N . PRO A 1 93 ? 13.578 18.5 -2.83 1 91.94 93 PRO A N 1
ATOM 770 C CA . PRO A 1 93 ? 13.367 19.562 -3.809 1 91.94 93 PRO A CA 1
ATOM 771 C C . PRO A 1 93 ? 12.336 19.203 -4.871 1 91.94 93 PRO A C 1
ATOM 773 O O . PRO A 1 93 ? 12.156 18.016 -5.188 1 91.94 93 PRO A O 1
ATOM 776 N N . SER A 1 94 ? 11.781 20.188 -5.445 1 89.19 94 SER A N 1
ATOM 777 C CA . SER A 1 94 ? 10.68 20.016 -6.391 1 89.19 94 SER A CA 1
ATOM 778 C C . SER A 1 94 ? 11.141 19.281 -7.648 1 89.19 94 SER A C 1
ATOM 780 O O . SER A 1 94 ? 10.391 18.484 -8.219 1 89.19 94 SER A O 1
ATOM 782 N N . PHE A 1 95 ? 12.344 19.531 -8.023 1 92.06 95 PHE A N 1
ATOM 783 C CA . PHE A 1 95 ? 12.852 18.906 -9.242 1 92.06 95 PHE A CA 1
ATOM 784 C C . PHE A 1 95 ? 12.969 17.391 -9.07 1 92.06 95 PHE A C 1
ATOM 786 O O . PHE A 1 95 ? 12.695 16.641 -10 1 92.06 95 PHE A O 1
ATOM 793 N N . VAL A 1 96 ? 13.266 16.969 -7.91 1 93.06 96 VAL A N 1
ATOM 794 C CA . VAL A 1 96 ? 13.367 15.531 -7.625 1 93.06 96 VAL A CA 1
ATOM 795 C C . VAL A 1 96 ? 11.977 14.898 -7.656 1 93.06 96 VAL A C 1
ATOM 797 O O . VAL A 1 96 ? 11.773 13.867 -8.297 1 93.06 96 VAL A O 1
ATOM 800 N N . LEU A 1 97 ? 11.039 15.531 -7.121 1 93.88 97 LEU A N 1
ATOM 801 C CA . LEU A 1 97 ? 9.672 15.008 -7.07 1 93.88 97 LEU A CA 1
ATOM 802 C C . LEU A 1 97 ? 9.094 14.867 -8.469 1 93.88 97 LEU A C 1
ATOM 804 O O . LEU A 1 97 ? 8.375 13.906 -8.758 1 93.88 97 LEU A O 1
ATOM 808 N N . CYS A 1 98 ? 9.492 15.75 -9.352 1 93.25 98 CYS A N 1
ATOM 809 C CA . CYS A 1 98 ? 8.969 15.75 -10.711 1 93.25 98 CYS A CA 1
ATOM 810 C C . CYS A 1 98 ? 9.641 14.672 -11.555 1 93.25 98 CYS A C 1
ATOM 812 O O . CYS A 1 98 ? 9.07 14.203 -12.539 1 93.25 98 CYS A O 1
ATOM 814 N N . SER A 1 99 ? 10.758 14.273 -11.141 1 96.56 99 SER A N 1
ATOM 815 C CA . SER A 1 99 ? 11.508 13.289 -11.914 1 96.56 99 SER A CA 1
ATOM 816 C C . SER A 1 99 ? 11.141 11.867 -11.5 1 96.56 99 SER A C 1
ATOM 818 O O . SER A 1 99 ? 11.312 10.93 -12.273 1 96.56 99 SER A O 1
ATOM 820 N N . LEU A 1 100 ? 10.594 11.68 -10.352 1 97.56 100 LEU A N 1
ATOM 821 C CA . LEU A 1 100 ? 10.391 10.359 -9.766 1 97.56 100 LEU A CA 1
ATOM 822 C C . LEU A 1 100 ? 9.398 9.547 -10.586 1 97.56 100 LEU A C 1
ATOM 824 O O . LEU A 1 100 ? 9.617 8.352 -10.82 1 97.56 100 LEU A O 1
ATOM 828 N N . PRO A 1 101 ? 8.312 10.188 -11.125 1 97.44 101 PRO A N 1
ATOM 829 C CA . PRO A 1 101 ? 7.402 9.406 -11.969 1 97.44 101 PRO A CA 1
ATOM 830 C C . PRO A 1 101 ? 8.086 8.836 -13.211 1 97.44 101 PRO A C 1
ATOM 832 O O . PRO A 1 101 ? 7.793 7.711 -13.617 1 97.44 101 PRO A O 1
ATOM 835 N N . PHE A 1 102 ? 8.992 9.555 -13.727 1 97.44 102 PHE A N 1
ATOM 836 C CA . PHE A 1 102 ? 9.703 9.102 -14.914 1 97.44 102 PHE A CA 1
ATOM 837 C C . PHE A 1 102 ? 10.625 7.934 -14.578 1 97.44 102 PHE A C 1
ATOM 839 O O . PHE A 1 102 ? 10.68 6.953 -15.32 1 97.44 102 PHE A O 1
ATOM 846 N N . ILE A 1 103 ? 11.281 8.055 -13.531 1 97.75 103 ILE A N 1
ATOM 847 C CA . ILE A 1 103 ? 12.195 6.996 -13.109 1 97.75 103 ILE A CA 1
ATOM 848 C C . ILE A 1 103 ? 11.398 5.723 -12.812 1 97.75 103 ILE A C 1
ATOM 850 O O . ILE A 1 103 ? 11.797 4.629 -13.211 1 97.75 103 ILE A O 1
ATOM 854 N N . GLN A 1 104 ? 10.281 5.883 -12.148 1 97.38 104 GLN A N 1
ATOM 855 C CA . GLN A 1 104 ? 9.438 4.742 -11.828 1 97.38 104 GLN A CA 1
ATOM 856 C C . GLN A 1 104 ? 8.914 4.066 -13.094 1 97.38 104 GLN A C 1
ATOM 858 O O . GLN A 1 104 ? 8.875 2.836 -13.172 1 97.38 104 GLN A O 1
ATOM 863 N N . CYS A 1 105 ? 8.531 4.84 -14.023 1 96.88 105 CYS A N 1
ATOM 864 C CA . CYS A 1 105 ? 8.062 4.301 -15.297 1 96.88 105 CYS A CA 1
ATOM 865 C C . CYS A 1 105 ? 9.18 3.562 -16.031 1 96.88 105 CYS A C 1
ATOM 867 O O . CYS A 1 105 ? 8.938 2.539 -16.672 1 96.88 105 CYS A O 1
ATOM 869 N N . LEU A 1 106 ? 10.344 4.098 -15.922 1 96.81 106 LEU A N 1
ATOM 870 C CA . LEU A 1 106 ? 11.492 3.449 -16.547 1 96.81 106 LEU A CA 1
ATOM 871 C C . LEU A 1 106 ? 11.742 2.076 -15.922 1 96.81 106 LEU A C 1
ATOM 873 O O . LEU A 1 106 ? 11.984 1.103 -16.641 1 96.81 106 LEU A O 1
ATOM 877 N N . ILE A 1 107 ? 11.688 1.973 -14.609 1 96.12 107 ILE A N 1
ATOM 878 C CA . ILE A 1 107 ? 11.891 0.696 -13.938 1 96.12 107 ILE A CA 1
ATOM 879 C C . ILE A 1 107 ? 10.797 -0.285 -14.344 1 96.12 107 ILE A C 1
ATOM 881 O O . ILE A 1 107 ? 11.078 -1.454 -14.625 1 96.12 107 ILE A O 1
ATOM 885 N N . THR A 1 108 ? 9.562 0.196 -14.422 1 94.25 108 THR A N 1
ATOM 886 C CA . THR A 1 108 ? 8.445 -0.641 -14.844 1 94.25 108 THR A CA 1
ATOM 887 C C . THR A 1 108 ? 8.648 -1.136 -16.266 1 94.25 108 THR A C 1
ATOM 889 O O . THR A 1 108 ? 8.375 -2.297 -16.578 1 94.25 108 THR A O 1
ATOM 892 N N . ALA A 1 109 ? 9.133 -0.304 -17.094 1 93.94 109 ALA A N 1
ATOM 893 C CA . ALA A 1 109 ? 9.422 -0.693 -18.469 1 93.94 109 ALA A CA 1
ATOM 894 C C . ALA A 1 109 ? 10.492 -1.781 -18.516 1 93.94 109 ALA A C 1
ATOM 896 O O . ALA A 1 109 ? 10.375 -2.738 -19.297 1 93.94 109 ALA A O 1
ATOM 897 N N . ILE A 1 110 ? 11.492 -1.643 -17.766 1 93.31 110 ILE A N 1
ATOM 898 C CA . ILE A 1 110 ? 12.555 -2.639 -17.688 1 93.31 110 ILE A CA 1
ATOM 899 C C . ILE A 1 110 ? 11.977 -3.984 -17.266 1 93.31 110 ILE A C 1
ATOM 901 O O . ILE A 1 110 ? 12.273 -5.016 -17.875 1 93.31 110 ILE A O 1
ATOM 905 N N . LEU A 1 111 ? 11.133 -3.953 -16.297 1 90.38 111 LEU A N 1
ATOM 906 C CA . LEU A 1 111 ? 10.539 -5.188 -15.805 1 90.38 111 LEU A CA 1
ATOM 907 C C . LEU A 1 111 ? 9.555 -5.762 -16.828 1 90.38 111 LEU A C 1
ATOM 909 O O . LEU A 1 111 ? 9.414 -6.98 -16.938 1 90.38 111 LEU A O 1
ATOM 913 N N . TYR A 1 112 ? 8.867 -4.855 -17.469 1 88.12 112 TYR A N 1
ATOM 914 C CA . TYR A 1 112 ? 7.98 -5.297 -18.531 1 88.12 112 TYR A CA 1
ATOM 915 C C . TYR A 1 112 ? 8.75 -6.047 -19.609 1 88.12 112 TYR A C 1
ATOM 917 O O . TYR A 1 112 ? 8.375 -7.156 -20 1 88.12 112 TYR A O 1
ATOM 925 N N . PHE A 1 113 ? 9.828 -5.52 -20.094 1 88.94 113 PHE A N 1
ATOM 926 C CA . PHE A 1 113 ? 10.633 -6.168 -21.125 1 88.94 113 PHE A CA 1
ATOM 927 C C . PHE A 1 113 ? 11.289 -7.43 -20.578 1 88.94 113 PHE A C 1
ATOM 929 O O . PHE A 1 113 ? 11.484 -8.398 -21.312 1 88.94 113 PHE A O 1
ATOM 936 N N . GLN A 1 114 ? 11.578 -7.363 -19.328 1 85 114 GLN A N 1
ATOM 937 C CA . GLN A 1 114 ? 12.109 -8.562 -18.688 1 85 114 GLN A CA 1
ATOM 938 C C . GLN A 1 114 ? 11.094 -9.703 -18.719 1 85 114 GLN A C 1
ATOM 940 O O . GLN A 1 114 ? 11.461 -10.867 -18.844 1 85 114 GLN A O 1
ATOM 945 N N . SER A 1 115 ? 9.844 -9.398 -18.594 1 80.69 115 SER A N 1
ATOM 946 C CA . SER A 1 115 ? 8.805 -10.414 -18.594 1 80.69 115 SER A CA 1
ATOM 947 C C . SER A 1 115 ? 8.617 -11.008 -19.984 1 80.69 115 SER A C 1
ATOM 949 O O . SER A 1 115 ? 8.102 -12.117 -20.141 1 80.69 115 SER A O 1
ATOM 951 N N . LEU A 1 116 ? 9.109 -10.312 -21 1 80.31 116 LEU A N 1
ATOM 952 C CA . LEU A 1 116 ? 8.969 -10.781 -22.359 1 80.31 116 LEU A CA 1
ATOM 953 C C . LEU A 1 116 ? 10.234 -11.484 -22.844 1 80.31 116 LEU A C 1
ATOM 955 O O . LEU A 1 116 ? 10.164 -12.492 -23.531 1 80.31 116 LEU A O 1
ATOM 959 N N . HIS A 1 117 ? 11.344 -10.969 -22.469 1 81.38 117 HIS A N 1
ATOM 960 C CA . HIS A 1 117 ? 12.578 -11.422 -23.109 1 81.38 117 HIS A CA 1
ATOM 9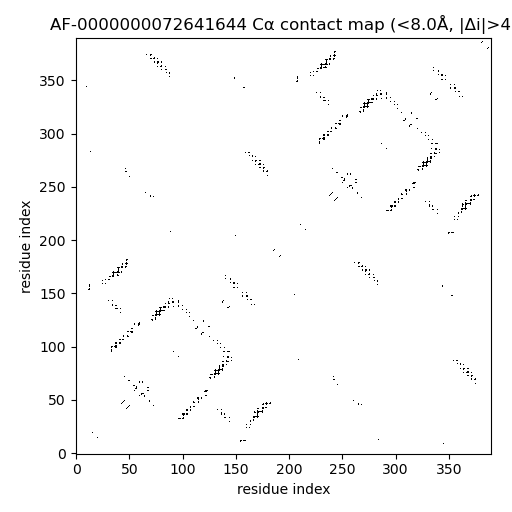61 C C . HIS A 1 117 ? 13.5 -12.094 -22.094 1 81.38 117 HIS A C 1
ATOM 963 O O . HIS A 1 117 ? 14.484 -12.734 -22.484 1 81.38 117 HIS A O 1
ATOM 969 N N . PHE A 1 118 ? 13.312 -11.992 -20.859 1 80.81 118 PHE A N 1
ATOM 970 C CA . PHE A 1 118 ? 14.094 -12.617 -19.797 1 80.81 118 PHE A CA 1
ATOM 971 C C . PHE A 1 118 ? 15.578 -12.32 -19.969 1 80.81 118 PHE A C 1
ATOM 973 O O . PHE A 1 118 ? 16.406 -13.234 -19.922 1 80.81 118 PHE A O 1
ATOM 980 N N . PHE A 1 119 ? 15.922 -11.086 -20.062 1 84.69 119 PHE A N 1
ATOM 981 C CA . PHE A 1 119 ? 17.297 -10.656 -20.328 1 84.69 119 PHE A CA 1
ATOM 982 C C . PHE A 1 119 ? 18.078 -10.508 -19.047 1 84.69 119 PHE A C 1
ATOM 984 O O . PHE A 1 119 ? 19.312 -10.508 -19.062 1 84.69 119 PHE A O 1
ATOM 991 N N . ILE A 1 120 ? 17.469 -10.438 -17.922 1 86.25 120 ILE A N 1
ATOM 992 C CA . ILE A 1 120 ? 18.156 -10.32 -16.641 1 86.25 120 ILE A CA 1
ATOM 993 C C . ILE A 1 120 ? 18.641 -11.695 -16.172 1 86.25 120 ILE A C 1
ATOM 995 O O . ILE A 1 120 ? 17.844 -12.617 -16.016 1 86.25 120 ILE A O 1
ATOM 999 N N . PRO A 1 121 ? 19.859 -11.867 -15.977 1 85 121 PRO A N 1
ATOM 1000 C CA . PRO A 1 121 ? 20.438 -13.188 -15.75 1 85 121 PRO A CA 1
ATOM 1001 C C . PRO A 1 121 ? 20.109 -13.75 -14.367 1 85 121 PRO A C 1
ATOM 1003 O O . PRO A 1 121 ? 20.047 -14.969 -14.188 1 85 121 PRO A O 1
ATOM 1006 N N . HIS A 1 122 ? 20.031 -12.797 -13.445 1 89.06 122 HIS A N 1
ATOM 1007 C CA . HIS A 1 122 ? 19.797 -13.266 -12.086 1 89.06 122 HIS A CA 1
ATOM 1008 C C . HIS A 1 122 ? 18.734 -12.43 -11.383 1 89.06 122 HIS A C 1
ATOM 1010 O O . HIS A 1 122 ? 18.672 -11.211 -11.57 1 89.06 122 HIS A O 1
ATOM 1016 N N . ILE A 1 123 ? 18.016 -13.055 -10.484 1 90.38 123 ILE A N 1
ATOM 1017 C CA . ILE A 1 123 ? 16.875 -12.414 -9.828 1 90.38 123 ILE A CA 1
ATOM 1018 C C . ILE A 1 123 ? 17.375 -11.336 -8.867 1 90.38 123 ILE A C 1
ATOM 1020 O O . ILE A 1 123 ? 16.609 -10.453 -8.461 1 90.38 123 ILE A O 1
ATOM 1024 N N . SER A 1 124 ? 18.625 -11.406 -8.477 1 90.69 124 SER A N 1
ATOM 1025 C CA . SER A 1 124 ? 19.203 -10.422 -7.562 1 90.69 124 SER A CA 1
ATOM 1026 C C . SER A 1 124 ? 19.047 -9.008 -8.102 1 90.69 124 SER A C 1
ATOM 1028 O O . SER A 1 124 ? 18.828 -8.062 -7.336 1 90.69 124 SER A O 1
ATOM 1030 N N . ILE A 1 125 ? 19.141 -8.875 -9.359 1 92.81 125 ILE A N 1
ATOM 1031 C CA . ILE A 1 125 ? 18.984 -7.562 -9.984 1 92.81 125 ILE A CA 1
ATOM 1032 C C . ILE A 1 125 ? 17.562 -7.07 -9.828 1 92.81 125 ILE A C 1
ATOM 1034 O O . ILE A 1 125 ? 17.328 -5.902 -9.5 1 92.81 125 ILE A O 1
ATOM 1038 N N . VAL A 1 126 ? 16.625 -7.969 -10 1 92.19 126 VAL A N 1
ATOM 1039 C CA . VAL A 1 126 ? 15.211 -7.629 -9.852 1 92.19 126 VAL A CA 1
ATOM 1040 C C . VAL A 1 126 ? 14.922 -7.258 -8.398 1 92.19 126 VAL A C 1
ATOM 1042 O O . VAL A 1 126 ? 14.133 -6.348 -8.133 1 92.19 126 VAL A O 1
ATOM 1045 N N . PHE A 1 127 ? 15.641 -7.895 -7.5 1 93.62 127 PHE A N 1
ATOM 1046 C CA . PHE A 1 127 ? 15.477 -7.602 -6.082 1 93.62 127 PHE A CA 1
ATOM 1047 C C . PHE A 1 127 ? 15.984 -6.199 -5.758 1 93.62 127 PHE A C 1
ATOM 1049 O O . PHE A 1 127 ? 15.359 -5.473 -4.98 1 93.62 127 PHE A O 1
ATOM 1056 N N . VAL A 1 128 ? 17.016 -5.848 -6.328 1 94.94 128 VAL A N 1
ATOM 1057 C CA . VAL A 1 128 ? 17.562 -4.516 -6.117 1 94.94 128 VAL A CA 1
ATOM 1058 C C . VAL A 1 128 ? 16.609 -3.469 -6.695 1 94.94 128 VAL A C 1
ATOM 1060 O O . VAL A 1 128 ? 16.359 -2.432 -6.074 1 94.94 128 VAL A O 1
ATOM 1063 N N . LEU A 1 129 ? 16.078 -3.756 -7.828 1 94.94 129 LEU A N 1
ATOM 1064 C CA . LEU A 1 129 ? 15.133 -2.848 -8.453 1 94.94 129 LEU A CA 1
ATOM 1065 C C . LEU A 1 129 ? 13.883 -2.689 -7.598 1 94.94 129 LEU A C 1
ATOM 1067 O O . LEU A 1 129 ? 13.344 -1.587 -7.473 1 94.94 129 LEU A O 1
ATOM 1071 N N . ALA A 1 130 ? 13.477 -3.803 -7 1 94.56 130 ALA A N 1
ATOM 1072 C CA . ALA A 1 130 ? 12.312 -3.768 -6.121 1 94.56 130 ALA A CA 1
ATOM 1073 C C . ALA A 1 130 ? 12.547 -2.842 -4.934 1 94.56 130 ALA A C 1
ATOM 1075 O O . ALA A 1 130 ? 11.688 -2.031 -4.586 1 94.56 130 ALA A O 1
ATOM 1076 N N . PHE A 1 131 ? 13.719 -2.924 -4.391 1 96 131 PHE A N 1
ATOM 1077 C CA . PHE A 1 131 ? 14.102 -2.09 -3.258 1 96 131 PHE A CA 1
ATOM 1078 C C . PHE A 1 131 ? 14.109 -0.617 -3.648 1 96 131 PHE A C 1
ATOM 1080 O O . PHE A 1 131 ? 13.586 0.228 -2.922 1 96 131 PHE A O 1
ATOM 1087 N N . ILE A 1 132 ? 14.633 -0.347 -4.766 1 96.69 132 ILE A N 1
ATOM 1088 C CA . ILE A 1 132 ? 14.719 1.021 -5.266 1 96.69 132 ILE A CA 1
ATOM 1089 C C . ILE A 1 132 ? 13.32 1.559 -5.555 1 96.69 132 ILE A C 1
ATOM 1091 O O . ILE A 1 132 ? 13.008 2.705 -5.227 1 96.69 132 ILE A O 1
ATOM 1095 N N . GLN A 1 133 ? 12.477 0.743 -6.141 1 96.38 133 GLN A N 1
ATOM 1096 C CA . GLN A 1 133 ? 11.094 1.131 -6.426 1 96.38 133 GLN A CA 1
ATOM 1097 C C . GLN A 1 133 ? 10.367 1.544 -5.148 1 96.38 133 GLN A C 1
ATOM 1099 O O . GLN A 1 133 ? 9.672 2.562 -5.129 1 96.38 133 GLN A O 1
ATOM 1104 N N . GLY A 1 134 ? 10.594 0.753 -4.16 1 95.75 134 GLY A N 1
ATOM 1105 C CA . GLY A 1 134 ? 10 1.097 -2.881 1 95.75 134 GLY A CA 1
ATOM 1106 C C . GLY A 1 134 ? 10.492 2.424 -2.33 1 95.75 134 GLY A C 1
ATOM 1107 O O . GLY A 1 134 ? 9.695 3.223 -1.828 1 95.75 134 GLY A O 1
ATOM 1108 N N . GLY A 1 135 ? 11.742 2.631 -2.416 1 96.12 135 GLY A N 1
ATOM 1109 C CA . GLY A 1 135 ? 12.305 3.898 -1.977 1 96.12 135 GLY A CA 1
ATOM 1110 C C . GLY A 1 135 ? 11.758 5.09 -2.736 1 96.12 135 GLY A C 1
ATOM 1111 O O . GLY A 1 135 ? 11.438 6.121 -2.141 1 96.12 135 GLY A O 1
ATOM 1112 N N . ILE A 1 136 ? 11.602 4.914 -3.996 1 96.75 136 ILE A N 1
ATOM 1113 C CA . ILE A 1 136 ? 11.102 5.98 -4.859 1 96.75 136 ILE A CA 1
ATOM 1114 C C . ILE A 1 136 ? 9.695 6.371 -4.43 1 96.75 136 ILE A C 1
ATOM 1116 O O . ILE A 1 136 ? 9.375 7.559 -4.312 1 96.75 136 ILE A O 1
ATOM 1120 N N . SER A 1 137 ? 8.859 5.434 -4.219 1 94.69 137 SER A N 1
ATOM 1121 C CA . SER A 1 137 ? 7.484 5.723 -3.818 1 94.69 137 SER A CA 1
ATOM 1122 C C . SER A 1 137 ? 7.438 6.422 -2.463 1 94.69 137 SER A C 1
ATOM 1124 O O . SER A 1 137 ? 6.617 7.312 -2.246 1 94.69 137 SER A O 1
ATOM 1126 N N . GLY A 1 138 ? 8.352 6.031 -1.598 1 93.88 138 GLY A N 1
ATOM 1127 C CA . GLY A 1 138 ? 8.438 6.695 -0.308 1 93.88 138 GLY A CA 1
ATOM 1128 C C . GLY A 1 138 ? 8.828 8.156 -0.414 1 93.88 138 GLY A C 1
ATOM 1129 O O . GLY A 1 138 ? 8.219 9.016 0.225 1 93.88 138 GLY A O 1
ATOM 1130 N N . ILE A 1 139 ? 9.789 8.375 -1.19 1 95.56 139 ILE A N 1
ATOM 1131 C CA . ILE A 1 139 ? 10.242 9.75 -1.4 1 95.56 139 ILE A CA 1
ATOM 1132 C C . ILE A 1 139 ? 9.117 10.57 -2.018 1 95.56 139 ILE A C 1
ATOM 1134 O O . ILE A 1 139 ? 8.859 11.703 -1.592 1 95.56 139 ILE A O 1
ATOM 1138 N N . SER A 1 140 ? 8.492 9.992 -2.965 1 95.56 140 SER A N 1
ATOM 1139 C CA . SER A 1 140 ? 7.422 10.695 -3.664 1 95.56 140 SER A CA 1
ATOM 1140 C C . SER A 1 140 ? 6.273 11.031 -2.721 1 95.56 140 SER A C 1
ATOM 1142 O O . SER A 1 140 ? 5.785 12.164 -2.707 1 95.56 140 SER A O 1
ATOM 1144 N N . TYR A 1 141 ? 5.93 10.109 -1.94 1 93.06 141 TYR A N 1
ATOM 1145 C CA . TYR A 1 141 ? 4.812 10.297 -1.019 1 93.06 141 TYR A CA 1
ATOM 1146 C C . TYR A 1 141 ? 5.172 11.297 0.075 1 93.06 141 TYR A C 1
ATOM 1148 O O . TYR A 1 141 ? 4.492 12.312 0.246 1 93.06 141 TYR A O 1
ATOM 1156 N N . GLY A 1 142 ? 6.227 11.031 0.753 1 89.81 142 GLY A N 1
ATOM 1157 C CA . GLY A 1 142 ? 6.652 11.914 1.827 1 89.81 142 GLY A CA 1
ATOM 1158 C C . GLY A 1 142 ? 6.992 13.312 1.348 1 89.81 142 GLY A C 1
ATOM 1159 O O . GLY A 1 142 ? 6.625 14.305 1.987 1 89.81 142 GLY A O 1
ATOM 1160 N N . GLY A 1 143 ? 7.707 13.359 0.231 1 91.81 143 GLY A N 1
ATOM 1161 C CA . GLY A 1 143 ? 8.07 14.656 -0.318 1 91.81 143 GLY A CA 1
ATOM 1162 C C . GLY A 1 143 ? 6.879 15.484 -0.758 1 91.81 143 GLY A C 1
ATOM 1163 O O . GLY A 1 143 ? 6.848 16.703 -0.552 1 91.81 143 GLY A O 1
ATOM 1164 N N . THR A 1 144 ? 5.938 14.836 -1.297 1 92.38 144 THR A N 1
ATOM 1165 C CA . THR A 1 144 ? 4.742 15.531 -1.766 1 92.38 144 THR A CA 1
ATOM 1166 C C . THR A 1 144 ? 3.912 16.031 -0.588 1 92.38 144 THR A C 1
ATOM 1168 O O . THR A 1 144 ? 3.455 17.172 -0.586 1 92.38 144 THR A O 1
ATOM 1171 N N . LEU A 1 145 ? 3.76 15.273 0.396 1 88.5 145 LEU A N 1
ATOM 1172 C CA . LEU A 1 145 ? 2.992 15.68 1.566 1 88.5 145 LEU A CA 1
ATOM 1173 C C . LEU A 1 145 ? 3.678 16.844 2.289 1 88.5 145 LEU A C 1
ATOM 1175 O O . LEU A 1 145 ? 3.012 17.75 2.771 1 88.5 145 LEU A O 1
ATOM 1179 N N . ASP A 1 146 ? 4.957 16.719 2.342 1 87.56 146 ASP A N 1
ATOM 1180 C CA . ASP A 1 146 ? 5.711 17.797 2.953 1 87.56 146 ASP A CA 1
ATOM 1181 C C . ASP A 1 146 ? 5.504 19.109 2.186 1 87.56 146 ASP A C 1
ATOM 1183 O O . ASP A 1 146 ? 5.316 20.172 2.791 1 87.56 146 ASP A O 1
ATOM 1187 N N . ARG A 1 147 ? 5.539 19.031 0.939 1 88.62 147 ARG A N 1
ATOM 1188 C CA . ARG A 1 147 ? 5.355 20.203 0.097 1 88.62 147 ARG A CA 1
ATOM 1189 C C . ARG A 1 147 ? 3.953 20.781 0.265 1 88.62 147 ARG A C 1
ATOM 1191 O O . ARG A 1 147 ? 3.787 22 0.372 1 88.62 147 ARG A O 1
ATOM 1198 N N . ILE A 1 148 ? 2.984 19.953 0.298 1 88.31 148 ILE A N 1
ATOM 1199 C CA . ILE A 1 148 ? 1.605 20.406 0.453 1 88.31 148 ILE A CA 1
ATOM 1200 C C . ILE A 1 148 ? 1.413 21.016 1.843 1 88.31 148 ILE A C 1
ATOM 1202 O O . ILE A 1 148 ? 0.718 22.016 1.998 1 88.31 148 ILE A O 1
ATOM 1206 N N . HIS A 1 149 ? 2.033 20.344 2.791 1 83.69 149 HIS A N 1
ATOM 1207 C CA . HIS A 1 149 ? 1.967 20.859 4.148 1 83.69 149 HIS A CA 1
ATOM 1208 C C . HIS A 1 149 ? 2.504 22.281 4.215 1 83.69 149 HIS A C 1
ATOM 1210 O O . HIS A 1 149 ? 1.904 23.156 4.859 1 83.69 149 HIS A O 1
ATOM 1216 N N . LYS A 1 150 ? 3.529 22.562 3.547 1 84.19 150 LYS A N 1
ATOM 1217 C CA . LYS A 1 150 ? 4.215 23.844 3.6 1 84.19 150 LYS A CA 1
ATOM 1218 C C . LYS A 1 150 ? 3.498 24.891 2.74 1 84.19 150 LYS A C 1
ATOM 1220 O O . LYS A 1 150 ? 3.486 26.078 3.072 1 84.19 150 LYS A O 1
ATOM 1225 N N . LYS A 1 151 ? 2.9 24.453 1.738 1 87.38 151 LYS A N 1
ATOM 1226 C CA . LYS A 1 151 ? 2.32 25.391 0.78 1 87.38 151 LYS A CA 1
ATOM 1227 C C . LYS A 1 151 ? 0.869 25.703 1.13 1 87.38 151 LYS A C 1
ATOM 1229 O O . LYS A 1 151 ? 0.342 26.75 0.738 1 87.38 151 LYS A O 1
ATOM 1234 N N . SER A 1 152 ? 0.232 24.844 1.837 1 86.62 152 SER A N 1
ATOM 1235 C CA . SER A 1 152 ? -1.185 25.031 2.141 1 86.62 152 SER A CA 1
ATOM 1236 C C . SER A 1 152 ? -1.387 26.016 3.285 1 86.62 152 SER A C 1
ATOM 1238 O O . SER A 1 152 ? -0.584 26.062 4.219 1 86.62 152 SER A O 1
ATOM 1240 N N . GLU A 1 153 ? -2.477 26.766 3.148 1 84.25 153 GLU A N 1
ATOM 1241 C CA . GLU A 1 153 ? -2.902 27.594 4.281 1 84.25 153 GLU A CA 1
ATOM 1242 C C . GLU A 1 153 ? -3.332 26.719 5.461 1 84.25 153 GLU A C 1
ATOM 1244 O O . GLU A 1 153 ? -3.82 25.609 5.27 1 84.25 153 GLU A O 1
ATOM 1249 N N . LEU A 1 154 ? -3.232 27.266 6.605 1 79.06 154 LEU A N 1
ATOM 1250 C CA . LEU A 1 154 ? -3.512 26.516 7.824 1 79.06 154 LEU A CA 1
ATOM 1251 C C . LEU A 1 154 ? -4.93 25.953 7.805 1 79.06 154 LEU A C 1
ATOM 1253 O O . LEU A 1 154 ? -5.152 24.797 8.164 1 79.06 154 LEU A O 1
ATOM 1257 N N . LYS A 1 155 ? -5.84 26.734 7.289 1 77.25 155 LYS A N 1
ATOM 1258 C CA . LYS A 1 155 ? -7.25 26.359 7.32 1 77.25 155 LYS A CA 1
ATOM 1259 C C . LYS A 1 155 ? -7.527 25.203 6.359 1 77.25 155 LYS A C 1
ATOM 1261 O O . LYS A 1 155 ? -8.398 24.375 6.613 1 77.25 155 LYS A O 1
ATOM 1266 N N . ALA A 1 156 ? -6.75 25.141 5.297 1 82.56 156 ALA A N 1
ATOM 1267 C CA . ALA A 1 156 ? -7.02 24.141 4.266 1 82.56 156 ALA A CA 1
ATOM 1268 C C . ALA A 1 156 ? -5.98 23.031 4.297 1 82.56 156 ALA A C 1
ATOM 1270 O O . ALA A 1 156 ? -6.07 22.062 3.529 1 82.56 156 ALA A O 1
ATOM 1271 N N . ARG A 1 157 ? -5.09 23.125 5.156 1 82.69 157 ARG A N 1
ATOM 1272 C CA . ARG A 1 157 ? -3.922 22.25 5.18 1 82.69 157 ARG A CA 1
ATOM 1273 C C . ARG A 1 157 ? -4.332 20.797 5.383 1 82.69 157 ARG A C 1
ATOM 1275 O O . ARG A 1 157 ? -3.889 19.906 4.648 1 82.69 157 ARG A O 1
ATOM 1282 N N . GLU A 1 158 ? -5.184 20.594 6.344 1 75.12 158 GLU A N 1
ATOM 1283 C CA . GLU A 1 158 ? -5.609 19.234 6.652 1 75.12 158 GLU A CA 1
ATOM 1284 C C . GLU A 1 158 ? -6.367 18.625 5.484 1 75.12 158 GLU A C 1
ATOM 1286 O O . GLU A 1 158 ? -6.125 17.469 5.121 1 75.12 158 GLU A O 1
ATOM 1291 N N . PHE A 1 159 ? -7.188 19.438 5.02 1 80.62 159 PHE A N 1
ATOM 1292 C CA . PHE A 1 159 ? -7.98 18.953 3.893 1 80.62 159 PHE A CA 1
ATOM 1293 C C . PHE A 1 159 ? -7.09 18.672 2.688 1 80.62 159 PHE A C 1
ATOM 1295 O O . PHE A 1 159 ? -7.207 17.625 2.055 1 80.62 159 PHE A O 1
ATOM 1302 N N . ASN A 1 160 ? -6.199 19.531 2.34 1 86.12 160 ASN A N 1
ATOM 1303 C CA . ASN A 1 160 ? -5.293 19.375 1.209 1 86.12 160 ASN A CA 1
ATOM 1304 C C . ASN A 1 160 ? -4.418 18.125 1.369 1 86.12 160 ASN A C 1
ATOM 1306 O O . ASN A 1 160 ? -4.227 17.375 0.417 1 86.12 160 ASN A O 1
ATOM 1310 N N . MET A 1 161 ? -3.912 17.953 2.523 1 84.56 161 MET A N 1
ATOM 1311 C CA . MET A 1 161 ? -3.045 16.812 2.777 1 84.56 161 MET A CA 1
ATOM 1312 C C . MET A 1 161 ? -3.818 15.5 2.65 1 84.56 161 MET A C 1
ATOM 1314 O O . MET A 1 161 ? -3.32 14.531 2.076 1 84.56 161 MET A O 1
ATOM 1318 N N . ALA A 1 162 ? -5.078 15.5 3.148 1 81.75 162 ALA A N 1
ATOM 1319 C CA . ALA A 1 162 ? -5.902 14.305 3.074 1 81.75 162 ALA A CA 1
ATOM 1320 C C . ALA A 1 162 ? -6.23 13.945 1.627 1 81.75 162 ALA A C 1
ATOM 1322 O O . ALA A 1 162 ? -6.168 12.781 1.237 1 81.75 162 ALA A O 1
ATOM 1323 N N . VAL A 1 163 ? -6.523 14.875 0.9 1 85.75 163 VAL A N 1
ATOM 1324 C CA . VAL A 1 163 ? -6.883 14.672 -0.499 1 85.75 163 VAL A CA 1
ATOM 1325 C C . VAL A 1 163 ? -5.668 14.172 -1.278 1 85.75 163 VAL A C 1
ATOM 1327 O O . VAL A 1 163 ? -5.762 13.203 -2.037 1 85.75 163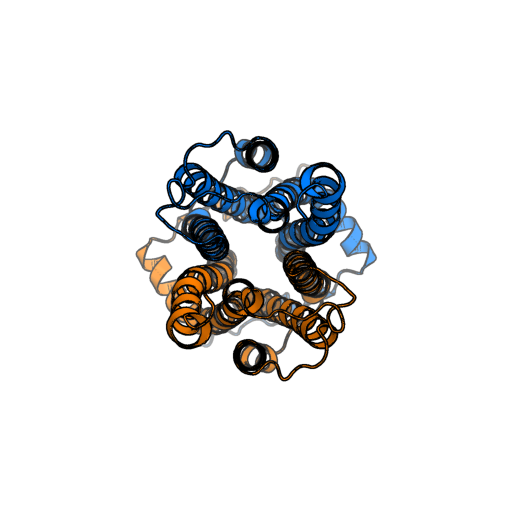 VAL A O 1
ATOM 1330 N N . VAL A 1 164 ? -4.559 14.805 -1.066 1 89.19 164 VAL A N 1
ATOM 1331 C CA . VAL A 1 164 ? -3.35 14.445 -1.801 1 89.19 164 VAL A CA 1
ATOM 1332 C C . VAL A 1 164 ? -2.887 13.055 -1.38 1 89.19 164 VAL A C 1
ATOM 1334 O O . VAL A 1 164 ? -2.375 12.289 -2.201 1 89.19 164 VAL A O 1
ATOM 1337 N N . ALA A 1 165 ? -3.133 12.672 -0.177 1 87.25 165 ALA A N 1
ATOM 1338 C CA . ALA A 1 165 ? -2.746 11.367 0.348 1 87.25 165 ALA A CA 1
ATOM 1339 C C . ALA A 1 165 ? -3.506 10.25 -0.354 1 87.25 165 ALA A C 1
ATOM 1341 O O . ALA A 1 165 ? -3.041 9.109 -0.402 1 87.25 165 ALA A O 1
ATOM 1342 N N . THR A 1 166 ? -4.645 10.523 -0.96 1 89.12 166 THR A N 1
ATOM 1343 C CA . THR A 1 166 ? -5.438 9.508 -1.643 1 89.12 166 THR A CA 1
ATOM 1344 C C . THR A 1 166 ? -4.871 9.219 -3.029 1 89.12 166 THR A C 1
ATOM 1346 O O . THR A 1 166 ? -5.285 8.258 -3.686 1 89.12 166 THR A O 1
ATOM 1349 N N . SER A 1 167 ? -3.902 10.016 -3.43 1 93.25 167 SER A N 1
ATOM 1350 C CA . SER A 1 167 ? -3.332 9.844 -4.762 1 93.25 167 SER A CA 1
ATOM 1351 C C . SER A 1 167 ? -2.627 8.5 -4.898 1 93.25 167 SER A C 1
ATOM 1353 O O . SER A 1 167 ? -2.662 7.879 -5.961 1 93.25 167 SER A O 1
ATOM 1355 N N . ASP A 1 168 ? -2.002 8.109 -3.822 1 92.38 168 ASP A N 1
ATOM 1356 C CA . ASP A 1 168 ? -1.325 6.816 -3.871 1 92.38 168 ASP A CA 1
ATOM 1357 C C . ASP A 1 168 ? -2.326 5.68 -4.062 1 92.38 168 ASP A C 1
ATOM 1359 O O . ASP A 1 168 ? -2.158 4.84 -4.945 1 92.38 168 ASP A O 1
ATOM 1363 N N . THR A 1 169 ? -3.455 5.691 -3.318 1 92.12 169 THR A N 1
ATOM 1364 C CA . THR A 1 169 ? -4.457 4.637 -3.412 1 92.12 169 THR A CA 1
ATOM 1365 C C . THR A 1 169 ? -5.168 4.684 -4.762 1 92.12 169 THR A C 1
ATOM 1367 O O . THR A 1 169 ? -5.562 3.646 -5.301 1 92.12 169 THR A O 1
ATOM 1370 N N . THR A 1 170 ? -5.305 5.91 -5.273 1 93.44 170 THR A N 1
ATOM 1371 C CA . THR A 1 170 ? -5.859 6.039 -6.617 1 93.44 170 THR A CA 1
ATOM 1372 C C . THR A 1 170 ? -4.965 5.348 -7.641 1 93.44 170 THR A C 1
ATOM 1374 O O . THR A 1 170 ? -5.449 4.574 -8.469 1 93.44 170 THR A O 1
ATOM 1377 N N . GLY A 1 171 ? -3.697 5.617 -7.59 1 94.75 171 GLY A N 1
ATOM 1378 C CA . GLY A 1 171 ? -2.752 4.969 -8.484 1 94.75 171 GLY A CA 1
ATOM 1379 C C . GLY A 1 171 ? -2.73 3.461 -8.336 1 94.75 171 GLY A C 1
ATOM 1380 O O . GLY A 1 171 ? -2.748 2.734 -9.336 1 94.75 171 GLY A O 1
ATOM 1381 N N . ILE A 1 172 ? -2.746 2.998 -7.133 1 93.12 172 ILE A N 1
ATOM 1382 C CA . ILE A 1 172 ? -2.686 1.572 -6.828 1 93.12 172 ILE A CA 1
ATOM 1383 C C . ILE A 1 172 ? -3.953 0.884 -7.332 1 93.12 172 ILE A C 1
ATOM 1385 O O . ILE A 1 172 ? -3.885 -0.182 -7.949 1 93.12 172 ILE A O 1
ATOM 1389 N N . CYS A 1 173 ? -5.094 1.521 -7.094 1 91.88 173 CYS A N 1
ATOM 1390 C CA . CYS A 1 173 ? -6.363 0.965 -7.551 1 91.88 173 CYS A CA 1
ATOM 1391 C C . CYS A 1 173 ? -6.395 0.859 -9.07 1 91.88 173 CYS A C 1
ATOM 1393 O O . CYS A 1 173 ? -6.77 -0.18 -9.617 1 91.88 173 CYS A O 1
ATOM 1395 N N . LEU A 1 174 ? -6.004 1.859 -9.695 1 93.31 174 LEU A N 1
ATOM 1396 C CA . LEU A 1 174 ? -5.953 1.849 -11.156 1 93.31 174 LEU A CA 1
ATOM 1397 C C . LEU A 1 174 ? -5.004 0.767 -11.656 1 93.31 174 LEU A C 1
ATOM 1399 O O . LEU A 1 174 ? -5.289 0.1 -12.656 1 93.31 174 LEU A O 1
ATOM 1403 N N . ALA A 1 175 ? -3.924 0.645 -11 1 92.56 175 ALA A N 1
ATOM 1404 C CA . ALA A 1 175 ? -2.959 -0.387 -11.375 1 92.56 175 ALA A CA 1
ATOM 1405 C C . ALA A 1 175 ? -3.562 -1.781 -11.219 1 92.56 175 ALA A C 1
ATOM 1407 O O . ALA A 1 175 ? -3.285 -2.674 -12.023 1 92.56 175 ALA A O 1
ATOM 1408 N N . GLY A 1 176 ? -4.332 -1.998 -10.164 1 88.25 176 GLY A N 1
ATOM 1409 C CA . GLY A 1 176 ? -5.012 -3.271 -9.992 1 88.25 176 GLY A CA 1
ATOM 1410 C C . GLY A 1 176 ? -5.871 -3.652 -11.188 1 88.25 176 GLY A C 1
ATOM 1411 O O . GLY A 1 176 ? -5.762 -4.766 -11.703 1 88.25 176 GLY A O 1
ATOM 1412 N N . PHE A 1 177 ? -6.625 -2.723 -11.656 1 90.06 177 PHE A N 1
ATOM 1413 C CA . PHE A 1 177 ? -7.48 -2.971 -12.812 1 90.06 177 PHE A CA 1
ATOM 1414 C C . PHE A 1 177 ? -6.652 -3.123 -14.078 1 90.06 177 PHE A C 1
ATOM 1416 O O . PHE A 1 177 ? -6.906 -4.016 -14.891 1 90.06 177 PHE A O 1
ATOM 1423 N N . ALA A 1 178 ? -5.68 -2.348 -14.188 1 88.81 178 ALA A N 1
ATOM 1424 C CA . ALA A 1 178 ? -4.812 -2.398 -15.359 1 88.81 178 ALA A CA 1
ATOM 1425 C C . ALA A 1 178 ? -4.062 -3.725 -15.43 1 88.81 178 ALA A C 1
ATOM 1427 O O . ALA A 1 178 ? -3.818 -4.25 -16.516 1 88.81 178 ALA A O 1
ATOM 1428 N N . SER A 1 179 ? -3.691 -4.148 -14.258 1 84.81 179 SER A N 1
ATOM 1429 C CA . SER A 1 179 ? -2.92 -5.383 -14.195 1 84.81 179 SER A CA 1
ATOM 1430 C C . SER A 1 179 ? -3.709 -6.555 -14.773 1 84.81 179 SER A C 1
ATOM 1432 O O . SER A 1 179 ? -3.133 -7.453 -15.398 1 84.81 179 SER A O 1
ATOM 1434 N N . ILE A 1 180 ? -5.043 -6.582 -14.633 1 81.75 180 ILE A N 1
ATOM 1435 C CA . ILE A 1 180 ? -5.891 -7.633 -15.188 1 81.75 180 ILE A CA 1
ATOM 1436 C C . ILE A 1 180 ? -5.824 -7.598 -16.703 1 81.75 180 ILE A C 1
ATOM 1438 O O . ILE A 1 180 ? -5.621 -8.633 -17.344 1 81.75 180 ILE A O 1
ATOM 1442 N N . PHE A 1 181 ? -5.785 -6.469 -17.266 1 81.31 181 PHE A N 1
ATOM 1443 C CA . PHE A 1 181 ? -5.773 -6.305 -18.719 1 81.31 181 PHE A CA 1
ATOM 1444 C C . PHE A 1 181 ? -4.398 -6.625 -19.281 1 81.31 181 PHE A C 1
ATOM 1446 O O . PHE A 1 181 ? -4.285 -7.316 -20.297 1 81.31 181 PHE A O 1
ATOM 1453 N N . ILE A 1 182 ? -3.377 -6.102 -18.641 1 77.19 182 ILE A N 1
ATOM 1454 C CA . ILE A 1 182 ? -2.008 -6.277 -19.109 1 77.19 182 ILE A CA 1
ATOM 1455 C C . ILE A 1 182 ? -1.631 -7.758 -19.062 1 77.19 182 ILE A C 1
ATOM 1457 O O . ILE A 1 182 ? -1.042 -8.281 -20 1 77.19 182 ILE A O 1
ATOM 1461 N N . HIS A 1 183 ? -1.996 -8.336 -17.984 1 76.06 183 HIS A N 1
ATOM 1462 C CA . HIS A 1 183 ? -1.691 -9.758 -17.844 1 76.06 183 HIS A CA 1
ATOM 1463 C C . HIS A 1 183 ? -2.402 -10.578 -18.922 1 76.06 183 HIS A C 1
ATOM 1465 O O . HIS A 1 183 ? -1.785 -11.422 -19.562 1 76.06 183 HIS A O 1
ATOM 1471 N N . ASN A 1 184 ? -3.703 -10.391 -19.156 1 75.81 184 ASN A N 1
ATOM 1472 C CA . ASN A 1 184 ? -4.465 -11.102 -20.188 1 75.81 184 ASN A CA 1
ATOM 1473 C C . ASN A 1 184 ? -3.895 -10.859 -21.578 1 75.81 184 ASN A C 1
ATOM 1475 O O . ASN A 1 184 ? -3.846 -11.773 -22.406 1 75.81 184 ASN A O 1
ATOM 1479 N N . TYR A 1 185 ? -3.463 -9.695 -21.766 1 76.75 185 TYR A N 1
ATOM 1480 C CA . TYR A 1 185 ? -2.879 -9.336 -23.047 1 76.75 185 TYR A CA 1
ATOM 1481 C C . TYR A 1 185 ? -1.596 -10.117 -23.312 1 76.75 185 TYR A C 1
ATOM 1483 O O . TYR A 1 185 ? -1.419 -10.695 -24.375 1 76.75 185 TYR A O 1
ATOM 1491 N N . ILE A 1 186 ? -0.725 -10.188 -22.391 1 70.62 186 ILE A N 1
ATOM 1492 C CA . ILE A 1 186 ? 0.561 -10.859 -22.531 1 70.62 186 ILE A CA 1
ATOM 1493 C C . ILE A 1 186 ? 0.34 -12.367 -22.656 1 70.62 186 ILE A C 1
ATOM 1495 O O . ILE A 1 186 ? 0.958 -13.023 -23.5 1 70.62 186 ILE A O 1
ATOM 1499 N N . CYS A 1 187 ? -0.555 -12.914 -21.781 1 72.31 187 CYS A N 1
ATOM 1500 C CA . CYS A 1 187 ? -0.825 -14.344 -21.828 1 72.31 187 CYS A CA 1
ATOM 1501 C C . CYS A 1 187 ? -1.487 -14.734 -23.141 1 72.31 187 CYS A C 1
ATOM 1503 O O . CYS A 1 187 ? -1.169 -15.781 -23.719 1 72.31 187 CYS A O 1
ATOM 1505 N N . ASN A 1 188 ? -2.395 -14.023 -23.578 1 74.12 188 ASN A N 1
ATOM 1506 C CA . ASN A 1 188 ? -3.055 -14.312 -24.844 1 74.12 188 ASN A CA 1
ATOM 1507 C C . ASN A 1 188 ? -2.096 -14.164 -26.031 1 74.12 188 ASN A C 1
ATOM 1509 O O . ASN A 1 188 ? -2.184 -14.922 -27 1 74.12 188 ASN A O 1
ATOM 1513 N N . ARG A 1 189 ? -1.224 -13.305 -25.891 1 69.31 189 ARG A N 1
ATOM 1514 C CA . ARG A 1 189 ? -0.322 -13.016 -27 1 69.31 189 ARG A CA 1
ATOM 1515 C C . ARG A 1 189 ? 0.916 -13.906 -26.953 1 69.31 189 ARG A C 1
ATOM 1517 O O . ARG A 1 189 ? 1.381 -14.391 -27.984 1 69.31 189 ARG A O 1
ATOM 1524 N N . TYR A 1 190 ? 1.392 -14.062 -25.719 1 62.84 190 TYR A N 1
ATOM 1525 C CA . TYR A 1 190 ? 2.699 -14.703 -25.656 1 62.84 190 TYR A CA 1
ATOM 1526 C C . TYR A 1 190 ? 2.6 -16.094 -25.031 1 62.84 190 TYR A C 1
ATOM 1528 O O . TYR A 1 190 ? 3.424 -16.969 -25.312 1 62.84 190 TYR A O 1
ATOM 1536 N N . LEU A 1 191 ? 1.77 -16.281 -23.984 1 58.56 191 LEU A N 1
ATOM 1537 C CA . LEU A 1 191 ? 1.77 -17.547 -23.266 1 58.56 191 LEU A CA 1
ATOM 1538 C C . LEU A 1 191 ? 0.673 -18.469 -23.797 1 58.56 191 LEU A C 1
ATOM 1540 O O . LEU A 1 191 ? 0.563 -19.609 -23.359 1 58.56 191 LEU A O 1
ATOM 1544 N N . ASN A 1 192 ? -0.421 -18.156 -24.328 1 48.12 192 ASN A N 1
ATOM 1545 C CA . ASN A 1 192 ? -1.262 -19.172 -24.953 1 48.12 192 ASN A CA 1
ATOM 1546 C C . ASN A 1 192 ? -0.425 -20.281 -25.594 1 48.12 192 ASN A C 1
ATOM 1548 O O . ASN A 1 192 ? -0.97 -21.219 -26.188 1 48.12 192 ASN A O 1
ATOM 1552 N N . SER A 1 193 ? 0.83 -20.078 -25.812 1 36 193 SER A N 1
ATOM 1553 C CA . SER A 1 193 ? 1.449 -21.328 -26.25 1 36 193 SER A CA 1
ATOM 1554 C C . SER A 1 193 ? 1.704 -22.266 -25.078 1 36 193 SER A C 1
ATOM 1556 O O . SER A 1 193 ? 2.375 -23.281 -25.234 1 36 193 SER A O 1
ATOM 1558 N N . TYR A 1 194 ? 1.729 -21.828 -23.859 1 34.88 194 TYR A N 1
ATOM 1559 C CA . TYR A 1 194 ? 1.987 -22.859 -22.859 1 34.88 194 TYR A CA 1
ATOM 1560 C C . TYR A 1 194 ? 0.727 -23.672 -22.578 1 34.88 194 TYR A C 1
ATOM 1562 O O . TYR A 1 194 ? -0.348 -23.109 -22.375 1 34.88 194 TYR A O 1
ATOM 1570 N N . PRO A 1 195 ? 0.667 -25.047 -22.844 1 34.19 195 PRO A N 1
ATOM 1571 C CA . PRO A 1 195 ? -0.436 -25.969 -22.562 1 34.19 195 PRO A CA 1
ATOM 1572 C C . PRO A 1 195 ? -0.943 -25.875 -21.125 1 34.19 195 PRO A C 1
ATOM 1574 O O . PRO A 1 195 ? -0.183 -25.531 -20.219 1 34.19 195 PRO A O 1
ATOM 1577 N N . GLU B 1 1 ? -1.434 44.469 -3.402 1 22.77 1 GLU B N 1
ATOM 1578 C CA . GLU B 1 1 ? -0.58 44.438 -2.221 1 22.77 1 GLU B CA 1
ATOM 1579 C C . GLU B 1 1 ? -0.415 43 -1.723 1 22.77 1 GLU B C 1
ATOM 1581 O O . GLU B 1 1 ? -1.401 42.312 -1.416 1 22.77 1 GLU B O 1
ATOM 1586 N N . SER B 1 2 ? 0.645 42.25 -2.176 1 25.34 2 SER B N 1
ATOM 1587 C CA . SER B 1 2 ? 1.133 40.875 -2.379 1 25.34 2 SER B CA 1
ATOM 1588 C C . SER B 1 2 ? 1.368 40.188 -1.05 1 25.34 2 SER B C 1
ATOM 1590 O O . SER B 1 2 ? 2.17 40.625 -0.231 1 25.34 2 SER B O 1
ATOM 1592 N N . TYR B 1 3 ? 0.233 39.781 -0.29 1 30.28 3 TYR B N 1
ATOM 1593 C CA . TYR B 1 3 ? 0.224 39.188 1.041 1 30.28 3 TYR B CA 1
ATOM 1594 C C . TYR B 1 3 ? 1.432 38.281 1.242 1 30.28 3 TYR B C 1
ATOM 1596 O O . TYR B 1 3 ? 1.633 37.312 0.485 1 30.28 3 TYR B O 1
ATOM 1604 N N . LEU B 1 4 ? 2.586 38.875 1.551 1 29.92 4 LEU B N 1
ATOM 1605 C CA . LEU B 1 4 ? 3.936 38.438 1.921 1 29.92 4 LEU B CA 1
ATOM 1606 C C . LEU B 1 4 ? 3.898 37.219 2.812 1 29.92 4 LEU B C 1
ATOM 1608 O O . LEU B 1 4 ? 3.199 37.188 3.828 1 29.92 4 LEU B O 1
ATOM 1612 N N . PHE B 1 5 ? 3.908 35.938 2.238 1 34.56 5 PHE B N 1
ATOM 1613 C CA . PHE B 1 5 ? 4.121 34.562 2.652 1 34.56 5 PHE B CA 1
ATOM 1614 C C . PHE B 1 5 ? 5.152 34.469 3.771 1 34.56 5 PHE B C 1
ATOM 1616 O O . PHE B 1 5 ? 6.336 34.75 3.549 1 34.56 5 PHE B O 1
ATOM 1623 N N . ASN B 1 6 ? 4.797 35 5.012 1 30.67 6 ASN B N 1
ATOM 1624 C CA . ASN B 1 6 ? 5.672 35.062 6.18 1 30.67 6 ASN B CA 1
ATOM 1625 C C . ASN B 1 6 ? 6.43 33.75 6.371 1 30.67 6 ASN B C 1
ATOM 1627 O O . ASN B 1 6 ? 5.82 32.688 6.57 1 30.67 6 ASN B O 1
ATOM 1631 N N . THR B 1 7 ? 7.68 33.531 5.98 1 35.25 7 THR B N 1
ATOM 1632 C CA . THR B 1 7 ? 8.844 32.656 5.969 1 35.25 7 THR B CA 1
ATOM 1633 C C . THR B 1 7 ? 9.109 32.094 7.359 1 35.25 7 THR B C 1
ATOM 1635 O O . THR B 1 7 ? 9.914 31.156 7.516 1 35.25 7 THR B O 1
ATOM 1638 N N . ASN B 1 8 ? 8.758 32.781 8.438 1 33.97 8 ASN B N 1
ATOM 1639 C CA . ASN B 1 8 ? 9.305 32.469 9.758 1 33.97 8 ASN B CA 1
ATOM 1640 C C . ASN B 1 8 ? 8.836 31.109 10.258 1 33.97 8 ASN B C 1
ATOM 1642 O O . ASN B 1 8 ? 9.477 30.5 11.117 1 33.97 8 ASN B O 1
ATOM 1646 N N . GLU B 1 9 ? 7.566 30.672 10.086 1 35.38 9 GLU B N 1
ATOM 1647 C CA . GLU B 1 9 ? 6.98 29.469 10.695 1 35.38 9 GLU B CA 1
ATOM 1648 C C . GLU B 1 9 ? 7.555 28.203 10.078 1 35.38 9 GLU B C 1
ATOM 1650 O O . GLU B 1 9 ? 7.094 27.094 10.375 1 35.38 9 GLU B O 1
ATOM 1655 N N . GLN B 1 10 ? 8.281 28.094 8.992 1 40.94 10 GLN B N 1
ATOM 1656 C CA . GLN B 1 10 ? 8.922 27 8.273 1 40.94 10 GLN B CA 1
ATOM 1657 C C . GLN B 1 10 ? 9.867 26.219 9.195 1 40.94 10 GLN B C 1
ATOM 1659 O O . GLN B 1 10 ? 10.211 25.078 8.906 1 40.94 10 GLN B O 1
ATOM 1664 N N . ALA B 1 11 ? 10.641 26.812 10.227 1 41.84 11 ALA B N 1
ATOM 1665 C CA . ALA B 1 11 ? 11.852 26.484 10.961 1 41.84 11 ALA B CA 1
ATOM 1666 C C . ALA B 1 11 ? 11.578 25.422 12.031 1 41.84 11 ALA B C 1
ATOM 1668 O O . ALA B 1 11 ? 12.5 24.938 12.688 1 41.84 11 ALA B O 1
ATOM 1669 N N . PHE B 1 12 ? 10.43 25.141 12.43 1 42.25 12 PHE B N 1
ATOM 1670 C CA . PHE B 1 12 ? 10.273 24.5 13.734 1 42.25 12 PHE B CA 1
ATOM 1671 C C . PHE B 1 12 ? 10.523 23 13.633 1 42.25 12 PHE B C 1
ATOM 1673 O O . PHE B 1 12 ? 11.031 22.391 14.578 1 42.25 12 PHE B O 1
ATOM 1680 N N . THR B 1 13 ? 10.141 22.281 12.625 1 47.97 13 THR B N 1
ATOM 1681 C CA . THR B 1 13 ? 10.305 20.828 12.672 1 47.97 13 THR B CA 1
ATOM 1682 C C . THR B 1 13 ? 11.781 20.453 12.742 1 47.97 13 THR B C 1
ATOM 1684 O O . THR B 1 13 ? 12.133 19.422 13.336 1 47.97 13 THR B O 1
ATOM 1687 N N . HIS B 1 14 ? 12.633 21.234 12.055 1 50.97 14 HIS B N 1
ATOM 1688 C CA . HIS B 1 14 ? 14.07 20.984 12.086 1 50.97 14 HIS B CA 1
ATOM 1689 C C . HIS B 1 14 ? 14.648 21.312 13.453 1 50.97 14 HIS B C 1
ATOM 1691 O O . HIS B 1 14 ? 15.828 21.062 13.711 1 50.97 14 HIS B O 1
ATOM 1697 N N . GLU B 1 15 ? 13.758 21.766 14.289 1 54.97 15 GLU B N 1
ATOM 1698 C CA . GLU B 1 15 ? 14.414 22.266 15.5 1 54.97 15 GLU B CA 1
ATOM 1699 C C . GLU B 1 15 ? 14.508 21.172 16.562 1 54.97 15 GLU B C 1
ATOM 1701 O O . GLU B 1 15 ? 15.148 21.375 17.594 1 54.97 15 GLU B O 1
ATOM 1706 N N . PHE B 1 16 ? 13.773 20.047 16.297 1 61.88 16 PHE B N 1
ATOM 1707 C CA . PHE B 1 16 ? 13.875 19.125 17.422 1 61.88 16 PHE B CA 1
ATOM 1708 C C . PHE B 1 16 ? 15.086 18.219 17.266 1 61.88 16 PHE B C 1
ATOM 1710 O O . PHE B 1 16 ? 15.398 17.781 16.156 1 61.88 16 PHE B O 1
ATOM 1717 N N . SER B 1 17 ? 15.883 18.109 18.281 1 65.31 17 SER B N 1
ATOM 1718 C CA . SER B 1 17 ? 16.953 17.125 18.359 1 65.31 17 SER B CA 1
ATOM 1719 C C . SER B 1 17 ? 16.422 15.711 18.188 1 65.31 17 SER B C 1
ATOM 1721 O O . SER B 1 17 ? 15.227 15.469 18.391 1 65.31 17 SER B O 1
ATOM 1723 N N . LEU B 1 18 ? 17.234 14.758 17.719 1 69.69 18 LEU B N 1
ATOM 1724 C CA . LEU B 1 18 ? 16.859 13.359 17.547 1 69.69 18 LEU B CA 1
ATOM 1725 C C . LEU B 1 18 ? 16.312 12.781 18.844 1 69.69 18 LEU B C 1
ATOM 1727 O O . LEU B 1 18 ? 15.352 12.008 18.828 1 69.69 18 LEU B O 1
ATOM 1731 N N . ALA B 1 19 ? 16.906 13.102 19.859 1 70.94 19 ALA B N 1
ATOM 1732 C CA . ALA B 1 19 ? 16.469 12.602 21.172 1 70.94 19 ALA B CA 1
ATOM 1733 C C . ALA B 1 19 ? 15.078 13.109 21.531 1 70.94 19 ALA B C 1
ATOM 1735 O O . ALA B 1 19 ? 14.25 12.352 22.031 1 70.94 19 ALA B O 1
ATOM 1736 N N . SER B 1 20 ? 14.836 14.336 21.312 1 74 20 SER B N 1
ATOM 1737 C CA . SER B 1 20 ? 13.523 14.922 21.578 1 74 20 SER B CA 1
ATOM 1738 C C . SER B 1 20 ? 12.453 14.305 20.688 1 74 20 SER B C 1
ATOM 1740 O O . SER B 1 20 ? 11.328 14.07 21.141 1 74 20 SER B O 1
ATOM 1742 N N . LYS B 1 21 ? 12.906 14.008 19.531 1 74.81 21 LYS B N 1
ATOM 1743 C CA . LYS B 1 21 ? 11.984 13.383 18.594 1 74.81 21 LYS B CA 1
ATOM 1744 C C . LYS B 1 21 ? 11.57 11.992 19.062 1 74.81 21 LYS B C 1
ATOM 1746 O O . LYS B 1 21 ? 10.391 11.625 18.969 1 74.81 21 LYS B O 1
ATOM 1751 N N . LEU B 1 22 ? 12.523 11.242 19.578 1 77.25 22 LEU B N 1
ATOM 1752 C CA . LEU B 1 22 ? 12.242 9.891 20.047 1 77.25 22 LEU B CA 1
ATOM 1753 C C . LEU B 1 22 ? 11.297 9.93 21.25 1 77.25 22 LEU B C 1
ATOM 1755 O O . LEU B 1 22 ? 10.414 9.078 21.375 1 77.25 22 LEU B O 1
ATOM 1759 N N . LYS B 1 23 ? 11.438 10.883 22.078 1 79.12 23 LYS B N 1
ATOM 1760 C CA . LYS B 1 23 ? 10.578 11.031 23.234 1 79.12 23 LYS B CA 1
ATOM 1761 C C . LYS B 1 23 ? 9.148 11.398 22.828 1 79.12 23 LYS B C 1
ATOM 1763 O O . LYS B 1 23 ? 8.188 10.992 23.484 1 79.12 23 LYS B O 1
ATOM 1768 N N . MET B 1 24 ? 9.078 12.047 21.797 1 80.62 24 MET B N 1
ATOM 1769 C CA . MET B 1 24 ? 7.77 12.469 21.297 1 80.62 24 MET B CA 1
ATOM 1770 C C . MET B 1 24 ? 7.023 11.305 20.672 1 80.62 24 MET B C 1
ATOM 1772 O O . MET B 1 24 ? 5.793 11.336 20.562 1 80.62 24 MET B O 1
ATOM 1776 N N . ILE B 1 25 ? 7.758 10.297 20.359 1 83.94 25 ILE B N 1
ATOM 1777 C CA . ILE B 1 25 ? 7.172 9.164 19.641 1 83.94 25 ILE B CA 1
ATOM 1778 C C . ILE B 1 25 ? 6.488 8.227 20.641 1 83.94 25 ILE B C 1
ATOM 1780 O O . ILE B 1 25 ? 5.508 7.559 20.297 1 83.94 25 ILE B O 1
ATOM 1784 N N . LEU B 1 26 ? 6.926 8.188 21.828 1 85.06 26 LEU B N 1
ATOM 1785 C CA . LEU B 1 26 ? 6.469 7.215 22.812 1 85.06 26 LEU B CA 1
ATOM 1786 C C . LEU B 1 26 ? 4.973 7.355 23.062 1 85.06 26 LEU B C 1
ATOM 1788 O O . LEU B 1 26 ? 4.234 6.371 23.016 1 85.06 26 LEU B O 1
ATOM 1792 N N . PRO B 1 27 ? 4.504 8.539 23.203 1 85.44 27 PRO B N 1
ATOM 1793 C CA . PRO B 1 27 ? 3.062 8.68 23.422 1 85.44 27 PRO B CA 1
ATOM 1794 C C . PRO B 1 27 ? 2.244 8.344 22.188 1 85.44 27 PRO B C 1
ATOM 1796 O O . PRO B 1 27 ? 1.06 8.016 22.297 1 85.44 27 PRO B O 1
ATOM 1799 N N . LEU B 1 28 ? 2.807 8.391 21.094 1 91 28 LEU B N 1
ATOM 1800 C CA . LEU B 1 28 ? 2.105 8.148 19.828 1 91 28 LEU B CA 1
ATOM 1801 C C . LEU B 1 28 ? 1.891 6.656 19.609 1 91 28 LEU B C 1
ATOM 1803 O O . LEU B 1 28 ? 1.093 6.262 18.75 1 91 28 LEU B O 1
ATOM 1807 N N . GLN B 1 29 ? 2.527 5.824 20.438 1 91.44 29 GLN B N 1
ATOM 1808 C CA . GLN B 1 29 ? 2.477 4.379 20.25 1 91.44 29 GLN B CA 1
ATOM 1809 C C . GLN B 1 29 ? 1.056 3.85 20.422 1 91.44 29 GLN B C 1
ATOM 1811 O O . GLN B 1 29 ? 0.675 2.854 19.812 1 91.44 29 GLN B O 1
ATOM 1816 N N . GLN B 1 30 ? 0.312 4.469 21.234 1 90.19 30 GLN B N 1
ATOM 1817 C CA . GLN B 1 30 ? -1.06 4.027 21.453 1 90.19 30 GLN B CA 1
ATOM 1818 C C . GLN B 1 30 ? -1.881 4.094 20.172 1 90.19 30 GLN B C 1
ATOM 1820 O O . GLN B 1 30 ? -2.852 3.354 20.016 1 90.19 30 GLN B O 1
ATOM 1825 N N . TYR B 1 31 ? -1.49 4.953 19.25 1 90.81 31 TYR B N 1
ATOM 1826 C CA . TYR B 1 31 ? -2.168 5.082 17.969 1 90.81 31 TYR B CA 1
ATOM 1827 C C . TYR B 1 31 ? -1.444 4.289 16.891 1 90.81 31 TYR B C 1
ATOM 1829 O O . TYR B 1 31 ? -2.078 3.75 15.977 1 90.81 31 TYR B O 1
ATOM 1837 N N . MET B 1 32 ? -0.185 4.188 17.109 1 93.44 32 MET B N 1
ATOM 1838 C CA . MET B 1 32 ? 0.642 3.557 16.094 1 93.44 32 MET B CA 1
ATOM 1839 C C . MET B 1 32 ? 0.494 2.039 16.125 1 93.44 32 MET B C 1
ATOM 1841 O O . MET B 1 32 ? 0.448 1.389 15.086 1 93.44 32 MET B O 1
ATOM 1845 N N . LEU B 1 33 ? 0.363 1.508 17.25 1 94.5 33 LEU B N 1
ATOM 1846 C CA . LEU B 1 33 ? 0.362 0.057 17.406 1 94.5 33 LEU B CA 1
ATOM 1847 C C . LEU B 1 33 ? -0.889 -0.554 16.781 1 94.5 33 LEU B C 1
ATOM 1849 O O . LEU B 1 33 ? -0.797 -1.491 15.984 1 94.5 33 LEU B O 1
ATOM 1853 N N . PRO B 1 34 ? -2.059 -0.037 17.125 1 94.94 34 PRO B N 1
ATOM 1854 C CA . PRO B 1 34 ? -3.252 -0.579 16.469 1 94.94 34 PRO B CA 1
ATOM 1855 C C . PRO B 1 34 ? -3.184 -0.486 14.953 1 94.94 34 PRO B C 1
ATOM 1857 O O . PRO B 1 34 ? -3.576 -1.425 14.25 1 94.94 34 PRO B O 1
ATOM 1860 N N . LEU B 1 35 ? -2.719 0.582 14.469 1 95.5 35 LEU B N 1
ATOM 1861 C CA . LEU B 1 35 ? -2.584 0.78 13.031 1 95.5 35 LEU B CA 1
ATOM 1862 C C . LEU B 1 35 ? -1.599 -0.22 12.43 1 95.5 35 LEU B C 1
ATOM 1864 O O . LEU B 1 35 ? -1.874 -0.822 11.391 1 95.5 35 LEU B O 1
ATOM 1868 N N . THR B 1 36 ? -0.505 -0.438 13.102 1 96.62 36 THR B N 1
ATOM 1869 C CA . THR B 1 36 ? 0.5 -1.402 12.672 1 96.62 36 THR B CA 1
ATOM 1870 C C . THR B 1 36 ? -0.091 -2.809 12.609 1 96.62 36 THR B C 1
ATOM 1872 O O . THR B 1 36 ? 0.124 -3.533 11.633 1 96.62 36 THR B O 1
ATOM 1875 N N . ILE B 1 37 ? -0.864 -3.102 13.531 1 97.12 37 ILE B N 1
ATOM 1876 C CA . ILE B 1 37 ? -1.458 -4.434 13.609 1 97.12 37 ILE B CA 1
ATOM 1877 C C . ILE B 1 37 ? -2.445 -4.625 12.461 1 97.12 37 ILE B C 1
ATOM 1879 O O . ILE B 1 37 ? -2.504 -5.699 11.859 1 97.12 37 ILE B O 1
ATOM 1883 N N . VAL B 1 38 ? -3.217 -3.643 12.18 1 97.19 38 VAL B N 1
ATOM 1884 C CA . VAL B 1 38 ? -4.184 -3.723 11.086 1 97.19 38 VAL B CA 1
ATOM 1885 C C . VAL B 1 38 ? -3.463 -4.062 9.781 1 97.19 38 VAL B C 1
ATOM 1887 O O . VAL B 1 38 ? -3.838 -5.012 9.086 1 97.19 38 VAL B O 1
ATOM 1890 N N . TYR B 1 39 ? -2.393 -3.369 9.523 1 95.5 39 TYR B N 1
ATOM 1891 C CA . TYR B 1 39 ? -1.702 -3.545 8.258 1 95.5 39 TYR B CA 1
ATOM 1892 C C . TYR B 1 39 ? -0.864 -4.816 8.258 1 95.5 39 TYR B C 1
ATOM 1894 O O . TYR B 1 39 ? -0.698 -5.465 7.223 1 95.5 39 TYR B O 1
ATOM 1902 N N . LEU B 1 40 ? -0.392 -5.168 9.383 1 95.88 40 LEU B N 1
ATOM 1903 C CA . LEU B 1 40 ? 0.324 -6.434 9.5 1 95.88 40 LEU B CA 1
ATOM 1904 C C . LEU B 1 40 ? -0.59 -7.609 9.18 1 95.88 40 LEU B C 1
ATOM 1906 O O . LEU B 1 40 ? -0.263 -8.438 8.32 1 95.88 40 LEU B O 1
ATOM 1910 N N . ALA B 1 41 ? -1.682 -7.656 9.836 1 95.06 41 ALA B N 1
ATOM 1911 C CA . ALA B 1 41 ? -2.637 -8.742 9.617 1 95.06 41 ALA B CA 1
ATOM 1912 C C . ALA B 1 41 ? -3.127 -8.75 8.172 1 95.06 41 ALA B C 1
ATOM 1914 O O . ALA B 1 41 ? -3.242 -9.805 7.551 1 95.06 41 ALA B O 1
ATOM 1915 N N . GLU B 1 42 ? -3.379 -7.625 7.754 1 93.62 42 GLU B N 1
ATOM 1916 C CA . GLU B 1 42 ? -3.877 -7.465 6.391 1 93.62 42 GLU B CA 1
ATOM 1917 C C . GLU B 1 42 ? -2.867 -7.988 5.371 1 93.62 42 GLU B C 1
ATOM 1919 O O . GLU B 1 42 ? -3.223 -8.766 4.48 1 93.62 42 GLU B O 1
ATOM 1924 N N . TYR B 1 43 ? -1.622 -7.668 5.504 1 91.62 43 TYR B N 1
ATOM 1925 C CA . TYR B 1 43 ? -0.644 -7.996 4.473 1 91.62 43 TYR B CA 1
ATOM 1926 C C . TYR B 1 43 ? -0.109 -9.414 4.664 1 91.62 43 TYR B C 1
ATOM 1928 O O . TYR B 1 43 ? 0.437 -10.008 3.73 1 91.62 43 TYR B O 1
ATOM 1936 N N . ILE B 1 44 ? -0.295 -9.938 5.781 1 90.44 44 ILE B N 1
ATOM 1937 C CA . ILE B 1 44 ? -0.065 -11.375 5.938 1 90.44 44 ILE B CA 1
ATOM 1938 C C . ILE B 1 44 ? -1.07 -12.148 5.094 1 90.44 44 ILE B C 1
ATOM 1940 O O . ILE B 1 44 ? -0.709 -13.125 4.434 1 90.44 44 ILE B O 1
ATOM 1944 N N . SER B 1 45 ? -2.238 -11.711 5.1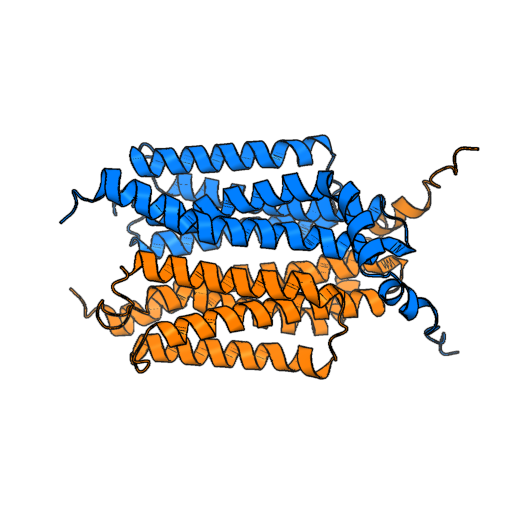29 1 89.31 45 SER B N 1
ATOM 1945 C CA . SER B 1 45 ? -3.271 -12.367 4.332 1 89.31 45 SER B CA 1
ATOM 1946 C C . SER B 1 45 ? -3.018 -12.18 2.842 1 89.31 45 SER B C 1
ATOM 1948 O O . SER B 1 45 ? -3.117 -13.133 2.068 1 89.31 45 SER B O 1
ATOM 1950 N N . ASN B 1 46 ? -2.635 -11 2.412 1 83 46 ASN B N 1
ATOM 1951 C CA . ASN B 1 46 ? -2.498 -10.656 1 1 83 46 ASN B CA 1
ATOM 1952 C C . ASN B 1 46 ? -1.244 -11.281 0.391 1 83 46 ASN B C 1
ATOM 1954 O O . ASN B 1 46 ? -1.273 -11.766 -0.74 1 83 46 ASN B O 1
ATOM 1958 N N . SER B 1 47 ? -0.136 -11.273 1.055 1 76.81 47 SER B N 1
ATOM 1959 C CA . SER B 1 47 ? 1.127 -11.727 0.482 1 76.81 47 SER B CA 1
ATOM 1960 C C . SER B 1 47 ? 1.47 -13.133 0.946 1 76.81 47 SER B C 1
ATOM 1962 O O . SER B 1 47 ? 2.182 -13.867 0.255 1 76.81 47 SER B O 1
ATOM 1964 N N . GLY B 1 48 ? 0.952 -13.594 2.051 1 73.38 48 GLY B N 1
ATOM 1965 C CA . GLY B 1 48 ? 1.324 -14.883 2.602 1 73.38 48 GLY B CA 1
ATOM 1966 C C . GLY B 1 48 ? 0.28 -15.961 2.361 1 73.38 48 GLY B C 1
ATOM 1967 O O . GLY B 1 48 ? 0.61 -17.062 1.942 1 73.38 48 GLY B O 1
ATOM 1968 N N . LEU B 1 49 ? -0.93 -15.609 2.537 1 75.38 49 LEU B N 1
ATOM 1969 C CA . LEU B 1 49 ? -1.96 -16.641 2.607 1 75.38 49 LEU B CA 1
ATOM 1970 C C . LEU B 1 49 ? -2.686 -16.781 1.272 1 75.38 49 LEU B C 1
ATOM 1972 O O . LEU B 1 49 ? -3.012 -17.891 0.848 1 75.38 49 LEU B O 1
ATOM 1976 N N . PHE B 1 50 ? -2.883 -15.703 0.671 1 75.19 50 PHE B N 1
ATOM 1977 C CA . PHE B 1 50 ? -3.73 -15.75 -0.514 1 75.19 50 PHE B CA 1
ATOM 1978 C C . PHE B 1 50 ? -3.09 -16.594 -1.604 1 75.19 50 PHE B C 1
ATOM 1980 O O . PHE B 1 50 ? -3.791 -17.266 -2.371 1 75.19 50 PHE B O 1
ATOM 1987 N N . GLN B 1 51 ? -1.781 -16.609 -1.608 1 68 51 GLN B N 1
ATOM 1988 C CA . GLN B 1 51 ? -1.104 -17.406 -2.623 1 68 51 GLN B CA 1
ATOM 1989 C C . GLN B 1 51 ? -1.286 -18.906 -2.361 1 68 51 GLN B C 1
ATOM 1991 O O . GLN B 1 51 ? -1.033 -19.719 -3.242 1 68 51 GLN B O 1
ATOM 1996 N N . LEU B 1 52 ? -1.789 -19.188 -1.182 1 69.44 52 LEU B N 1
ATOM 1997 C CA . LEU B 1 52 ? -1.994 -20.578 -0.813 1 69.44 52 LEU B CA 1
ATOM 1998 C C . LEU B 1 52 ? -3.451 -20.984 -1.01 1 69.44 52 LEU B C 1
ATOM 2000 O O . LEU B 1 52 ? -3.789 -22.172 -0.92 1 69.44 52 LEU B O 1
ATOM 2004 N N . ILE B 1 53 ? -4.27 -20.031 -1.231 1 70.25 53 ILE B N 1
ATOM 2005 C CA . ILE B 1 53 ? -5.695 -20.297 -1.396 1 70.25 53 ILE B CA 1
ATOM 2006 C C . ILE B 1 53 ? -6.023 -20.453 -2.879 1 70.25 53 ILE B C 1
ATOM 2008 O O . ILE B 1 53 ? -5.914 -19.5 -3.648 1 70.25 53 ILE B O 1
ATOM 2012 N N . HIS B 1 54 ? -6.102 -21.625 -3.322 1 71.81 54 HIS B N 1
ATOM 2013 C CA . HIS B 1 54 ? -6.434 -21.906 -4.715 1 71.81 54 HIS B CA 1
ATOM 2014 C C . HIS B 1 54 ? -7.84 -22.484 -4.836 1 71.81 54 HIS B C 1
ATOM 2016 O O . HIS B 1 54 ? -8.188 -23.453 -4.145 1 71.81 54 HIS B O 1
ATOM 2022 N N . PHE B 1 55 ? -8.578 -21.766 -5.609 1 75.12 55 PHE B N 1
ATOM 2023 C CA . PHE B 1 55 ? -9.898 -22.281 -5.93 1 75.12 55 PHE B CA 1
ATOM 2024 C C . PHE B 1 55 ? -9.922 -22.875 -7.332 1 75.12 55 PHE B C 1
ATOM 2026 O O . PHE B 1 55 ? -9.305 -22.344 -8.25 1 75.12 55 PHE B O 1
ATOM 2033 N N . ASP B 1 56 ? -10.617 -24.016 -7.445 1 73.44 56 ASP B N 1
ATOM 2034 C CA . ASP B 1 56 ? -10.734 -24.656 -8.758 1 73.44 56 ASP B CA 1
ATOM 2035 C C . ASP B 1 56 ? -11.633 -23.828 -9.68 1 73.44 56 ASP B C 1
ATOM 2037 O O . ASP B 1 56 ? -12.312 -22.906 -9.234 1 73.44 56 ASP B O 1
ATOM 2041 N N . CYS B 1 57 ? -11.555 -24.141 -10.906 1 71.44 57 CYS B N 1
ATOM 2042 C CA . CYS B 1 57 ? -12.258 -23.422 -11.961 1 71.44 57 CYS B CA 1
ATOM 2043 C C . CYS B 1 57 ? -13.75 -23.328 -11.656 1 71.44 57 CYS B C 1
ATOM 2045 O O . CYS B 1 57 ? -14.375 -22.297 -11.867 1 71.44 57 CYS B O 1
ATOM 2047 N N . ASP B 1 58 ? -14.273 -24.391 -11.133 1 72.81 58 ASP B N 1
ATOM 2048 C CA . ASP B 1 58 ? -15.711 -24.438 -10.875 1 72.81 58 ASP B CA 1
ATOM 2049 C C . ASP B 1 58 ? -16.094 -23.5 -9.734 1 72.81 58 ASP B C 1
ATOM 2051 O O . ASP B 1 58 ? -17.234 -23.031 -9.672 1 72.81 58 ASP B O 1
ATOM 2055 N N . HIS B 1 59 ? -15.141 -23.203 -9.023 1 78.06 59 HIS B N 1
ATOM 2056 C CA . HIS B 1 59 ? -15.438 -22.422 -7.832 1 78.06 59 HIS B CA 1
ATOM 2057 C C . HIS B 1 59 ? -14.773 -21.047 -7.891 1 78.06 59 HIS B C 1
ATOM 2059 O O . HIS B 1 59 ? -14.68 -20.359 -6.875 1 78.06 59 HIS B O 1
ATOM 2065 N N . SER B 1 60 ? -14.203 -20.609 -9.031 1 77.81 60 SER B N 1
ATOM 2066 C CA . SER B 1 60 ? -13.477 -19.344 -9.148 1 77.81 60 SER B CA 1
ATOM 2067 C C . SER B 1 60 ? -13.836 -18.609 -10.43 1 77.81 60 SER B C 1
ATOM 2069 O O . SER B 1 60 ? -13 -17.922 -11.016 1 77.81 60 SER B O 1
ATOM 2071 N N . PHE B 1 61 ? -15.133 -18.703 -10.969 1 84.62 61 PHE B N 1
ATOM 2072 C CA . PHE B 1 61 ? -15.547 -18.062 -12.203 1 84.62 61 PHE B CA 1
ATOM 2073 C C . PHE B 1 61 ? -14.617 -18.438 -13.352 1 84.62 61 PHE B C 1
ATOM 2075 O O . PHE B 1 61 ? -14.305 -17.594 -14.203 1 84.62 61 PHE B O 1
ATOM 2082 N N . ASP B 1 62 ? -13.875 -19.578 -13.234 1 77.75 62 ASP B N 1
ATOM 2083 C CA . ASP B 1 62 ? -12.961 -20.094 -14.234 1 77.75 62 ASP B CA 1
ATOM 2084 C C . ASP B 1 62 ? -11.672 -19.281 -14.289 1 77.75 62 ASP B C 1
ATOM 2086 O O . ASP B 1 62 ? -11.078 -19.109 -15.359 1 77.75 62 ASP B O 1
ATOM 2090 N N . LEU B 1 63 ? -11.336 -18.75 -13.156 1 79.19 63 LEU B N 1
ATOM 2091 C CA . LEU B 1 63 ? -10.133 -17.922 -13.086 1 79.19 63 LEU B CA 1
ATOM 2092 C C . LEU B 1 63 ? -8.906 -18.766 -12.773 1 79.19 63 LEU B C 1
ATOM 2094 O O . LEU B 1 63 ? -8.984 -19.703 -11.984 1 79.19 63 LEU B O 1
ATOM 2098 N N . SER B 1 64 ? -7.805 -18.484 -13.414 1 76.94 64 SER B N 1
ATOM 2099 C CA . SER B 1 64 ? -6.527 -19.094 -13.047 1 76.94 64 SER B CA 1
ATOM 2100 C C . SER B 1 64 ? -6.059 -18.594 -11.68 1 76.94 64 SER B C 1
ATOM 2102 O O . SER B 1 64 ? -6.594 -17.625 -11.156 1 76.94 64 SER B O 1
ATOM 2104 N N . LEU B 1 65 ? -5.152 -19.281 -11.055 1 76.19 65 LEU B N 1
ATOM 2105 C CA . LEU B 1 65 ? -4.602 -18.891 -9.758 1 76.19 65 LEU B CA 1
ATOM 2106 C C . LEU B 1 65 ? -4.062 -17.469 -9.805 1 76.19 65 LEU B C 1
ATOM 2108 O O . LEU B 1 65 ? -4.324 -16.672 -8.898 1 76.19 65 LEU B O 1
ATOM 2112 N N . GLN B 1 66 ? -3.381 -17.172 -10.906 1 75.31 66 GLN B N 1
ATOM 2113 C CA . GLN B 1 66 ? -2.799 -15.844 -11.047 1 75.31 66 GLN B CA 1
ATOM 2114 C C . GLN B 1 66 ? -3.883 -14.781 -11.195 1 75.31 66 GLN B C 1
ATOM 2116 O O . GLN B 1 66 ? -3.77 -13.688 -10.633 1 75.31 66 GLN B O 1
ATOM 2121 N N . SER B 1 67 ? -4.953 -15.203 -11.891 1 81.44 67 SER B N 1
ATOM 2122 C CA . SER B 1 67 ? -6.066 -14.281 -12.062 1 81.44 67 SER B CA 1
ATOM 2123 C C . SER B 1 67 ? -6.812 -14.055 -10.75 1 81.44 67 SER B C 1
ATOM 2125 O O . SER B 1 67 ? -7.285 -12.945 -10.484 1 81.44 67 SER B O 1
ATOM 2127 N N . GLN B 1 68 ? -6.887 -15.102 -10.008 1 82.94 68 GLN B N 1
ATOM 2128 C CA . GLN B 1 68 ? -7.531 -14.984 -8.703 1 82.94 68 GLN B CA 1
ATOM 2129 C C . GLN B 1 68 ? -6.785 -13.992 -7.812 1 82.94 68 GLN B C 1
ATOM 2131 O O . GLN B 1 68 ? -7.402 -13.188 -7.117 1 82.94 68 GLN B O 1
ATOM 2136 N N . PHE B 1 69 ? -5.539 -14.016 -7.938 1 80.25 69 PHE B N 1
ATOM 2137 C CA . PHE B 1 69 ? -4.719 -13.109 -7.145 1 80.25 69 PHE B CA 1
ATOM 2138 C C . PHE B 1 69 ? -4.91 -11.664 -7.598 1 80.25 69 PHE B C 1
ATOM 2140 O O . PHE B 1 69 ? -5.035 -10.758 -6.773 1 80.25 69 PHE B O 1
ATOM 2147 N N . ARG B 1 70 ? -4.965 -11.477 -8.844 1 83.12 70 ARG B N 1
ATOM 2148 C CA . ARG B 1 70 ? -5.109 -10.125 -9.383 1 83.12 70 ARG B CA 1
ATOM 2149 C C . ARG B 1 70 ? -6.453 -9.523 -8.992 1 83.12 70 ARG B C 1
ATOM 2151 O O . ARG B 1 70 ? -6.527 -8.352 -8.609 1 83.12 70 ARG B O 1
ATOM 2158 N N . TRP B 1 71 ? -7.438 -10.336 -9.078 1 86.38 71 TRP B N 1
ATOM 2159 C CA . TRP B 1 71 ? -8.766 -9.867 -8.703 1 86.38 71 TRP B CA 1
ATOM 2160 C C . TRP B 1 71 ? -8.844 -9.586 -7.203 1 86.38 71 TRP B C 1
ATOM 2162 O O . TRP B 1 71 ? -9.453 -8.602 -6.781 1 86.38 71 TRP B O 1
ATOM 2172 N N . TYR B 1 72 ? -8.242 -10.477 -6.457 1 88.81 72 TYR B N 1
ATOM 2173 C CA . TYR B 1 72 ? -8.195 -10.281 -5.016 1 88.81 72 TYR B CA 1
ATOM 2174 C C . TYR B 1 72 ? -7.551 -8.938 -4.668 1 88.81 72 TYR B C 1
ATOM 2176 O O . TYR B 1 72 ? -8.117 -8.148 -3.908 1 88.81 72 TYR B O 1
ATOM 2184 N N . PHE B 1 73 ? -6.449 -8.672 -5.246 1 87.44 73 PHE B N 1
ATOM 2185 C CA . PHE B 1 73 ? -5.695 -7.449 -4.984 1 87.44 73 PHE B CA 1
ATOM 2186 C C . PHE B 1 73 ? -6.469 -6.223 -5.453 1 87.44 73 PHE B C 1
ATOM 2188 O O . PHE B 1 73 ? -6.504 -5.203 -4.762 1 87.44 73 PHE B O 1
ATOM 2195 N N . THR B 1 74 ? -7.102 -6.324 -6.598 1 90.31 74 THR B N 1
ATOM 2196 C CA . THR B 1 74 ? -7.855 -5.211 -7.164 1 90.31 74 THR B CA 1
ATOM 2197 C C . THR B 1 74 ? -9.023 -4.832 -6.258 1 90.31 74 THR B C 1
ATOM 2199 O O . THR B 1 74 ? -9.227 -3.652 -5.965 1 90.31 74 THR B O 1
ATOM 2202 N N . LEU B 1 75 ? -9.688 -5.82 -5.816 1 92.31 75 LEU B N 1
ATOM 2203 C CA . LEU B 1 75 ? -10.844 -5.562 -4.961 1 92.31 75 LEU B CA 1
ATOM 2204 C C . LEU B 1 75 ? -10.406 -5.02 -3.604 1 92.31 75 LEU B C 1
ATOM 2206 O O . LEU B 1 75 ? -11.047 -4.129 -3.049 1 92.31 75 LEU B O 1
ATOM 2210 N N . TYR B 1 76 ? -9.336 -5.57 -3.107 1 93.12 76 TYR B N 1
ATOM 2211 C CA . TYR B 1 76 ? -8.734 -5.07 -1.875 1 93.12 76 TYR B CA 1
ATOM 2212 C C . TYR B 1 76 ? -8.391 -3.59 -1.998 1 93.12 76 TYR B C 1
ATOM 2214 O O . TYR B 1 76 ? -8.797 -2.777 -1.165 1 93.12 76 TYR B O 1
ATOM 2222 N N . MET B 1 77 ? -7.707 -3.199 -3.059 1 92.19 77 MET B N 1
ATOM 2223 C CA . MET B 1 77 ? -7.281 -1.814 -3.244 1 92.19 77 MET B CA 1
ATOM 2224 C C . MET B 1 77 ? -8.477 -0.917 -3.555 1 92.19 77 MET B C 1
ATOM 2226 O O . MET B 1 77 ? -8.492 0.258 -3.184 1 92.19 77 MET B O 1
ATOM 2230 N N . PHE B 1 78 ? -9.445 -1.513 -4.227 1 93.75 78 PHE B N 1
ATOM 2231 C CA . PHE B 1 78 ? -10.672 -0.761 -4.484 1 93.75 78 PHE B CA 1
ATOM 2232 C C . PHE B 1 78 ? -11.383 -0.428 -3.18 1 93.75 78 PHE B C 1
ATOM 2234 O O . PHE B 1 78 ? -11.945 0.661 -3.031 1 93.75 78 PHE B O 1
ATOM 2241 N N . GLY B 1 79 ? -11.422 -1.314 -2.293 1 95.19 79 GLY B N 1
ATOM 2242 C CA . GLY B 1 79 ? -11.977 -1.043 -0.974 1 95.19 79 GLY B CA 1
ATOM 2243 C C . GLY B 1 79 ? -11.266 0.087 -0.252 1 95.19 79 GLY B C 1
ATOM 2244 O O . GLY B 1 79 ? -11.906 0.983 0.295 1 95.19 79 GLY B O 1
ATOM 2245 N N . VAL B 1 80 ? -9.953 0.04 -0.283 1 93.56 80 VAL B N 1
ATOM 2246 C CA . VAL B 1 80 ? -9.164 1.098 0.335 1 93.56 80 VAL B CA 1
ATOM 2247 C C . VAL B 1 80 ? -9.477 2.436 -0.328 1 93.56 80 VAL B C 1
ATOM 2249 O O . VAL B 1 80 ? -9.703 3.438 0.357 1 93.56 80 VAL B O 1
ATOM 2252 N N . PHE B 1 81 ? -9.547 2.441 -1.628 1 93.81 81 PHE B N 1
ATOM 2253 C CA . PHE B 1 81 ? -9.789 3.656 -2.395 1 93.81 81 PHE B CA 1
ATOM 2254 C C . PHE B 1 81 ? -11.156 4.25 -2.047 1 93.81 81 PHE B C 1
ATOM 2256 O O . PHE B 1 81 ? -11.266 5.453 -1.801 1 93.81 81 PHE B O 1
ATOM 2263 N N . CYS B 1 82 ? -12.109 3.492 -2.037 1 93.5 82 CYS B N 1
ATOM 2264 C CA . CYS B 1 82 ? -13.461 3.945 -1.741 1 93.5 82 CYS B CA 1
ATOM 2265 C C . CYS B 1 82 ? -13.539 4.582 -0.359 1 93.5 82 CYS B C 1
ATOM 2267 O O . CYS B 1 82 ? -14.148 5.641 -0.19 1 93.5 82 CYS B O 1
ATOM 2269 N N . VAL B 1 83 ? -12.914 3.984 0.572 1 94.25 83 VAL B N 1
ATOM 2270 C CA . VAL B 1 83 ? -13 4.469 1.946 1 94.25 83 VAL B CA 1
ATOM 2271 C C . VAL B 1 83 ? -12.133 5.715 2.107 1 94.25 83 VAL B C 1
ATOM 2273 O O . VAL B 1 83 ? -12.57 6.711 2.691 1 94.25 83 VAL B O 1
ATOM 2276 N N . ARG B 1 84 ? -10.93 5.75 1.553 1 87.81 84 ARG B N 1
ATOM 2277 C CA . ARG B 1 84 ? -10.031 6.891 1.693 1 87.81 84 ARG B CA 1
ATOM 2278 C C . ARG B 1 84 ? -10.594 8.125 0.999 1 87.81 84 ARG B C 1
ATOM 2280 O O . ARG B 1 84 ? -10.289 9.25 1.385 1 87.81 84 ARG B O 1
ATOM 2287 N N . SER B 1 85 ? -11.453 7.914 0.005 1 85.19 85 SER B N 1
ATOM 2288 C CA . SER B 1 85 ? -12.062 9.023 -0.713 1 85.19 85 SER B CA 1
ATOM 2289 C C . SER B 1 85 ? -13.148 9.688 0.119 1 85.19 85 SER B C 1
ATOM 2291 O O . SER B 1 85 ? -13.477 10.859 -0.09 1 85.19 85 SER B O 1
ATOM 2293 N N . VAL B 1 86 ? -13.656 8.922 1.108 1 86.69 86 VAL B N 1
ATOM 2294 C CA . VAL B 1 86 ? -14.797 9.469 1.835 1 86.69 86 VAL B CA 1
ATOM 2295 C C . VAL B 1 86 ? -14.406 9.719 3.291 1 86.69 86 VAL B C 1
ATOM 2297 O O . VAL B 1 86 ? -15.031 10.539 3.971 1 86.69 86 VAL B O 1
ATOM 2300 N N . ILE B 1 87 ? -13.438 9.125 3.834 1 85.75 87 ILE B N 1
ATOM 2301 C CA . ILE B 1 87 ? -13.125 9.109 5.258 1 85.75 87 ILE B CA 1
ATOM 2302 C C . ILE B 1 87 ? -12.703 10.508 5.707 1 85.75 87 ILE B C 1
ATOM 2304 O O . ILE B 1 87 ? -12.773 10.836 6.895 1 85.75 87 ILE B O 1
ATOM 2308 N N . VAL B 1 88 ? -12.242 11.312 4.734 1 75.06 88 VAL B N 1
ATOM 2309 C CA . VAL B 1 88 ? -11.789 12.664 5.051 1 75.06 88 VAL B CA 1
ATOM 2310 C C . VAL B 1 88 ? -12.961 13.5 5.543 1 75.06 88 VAL B C 1
ATOM 2312 O O . VAL B 1 88 ? -12.773 14.508 6.238 1 75.06 88 VAL B O 1
ATOM 2315 N N . LEU B 1 89 ? -14.148 12.977 5.277 1 78.44 89 LEU B N 1
ATOM 2316 C CA . LEU B 1 89 ? -15.352 13.734 5.609 1 78.44 89 LEU B CA 1
ATOM 2317 C C . LEU B 1 89 ? -15.969 13.227 6.91 1 78.44 89 LEU B C 1
ATOM 2319 O O . LEU B 1 89 ? -16.922 13.82 7.422 1 78.44 89 LEU B O 1
ATOM 2323 N N . ILE B 1 90 ? -15.43 12.195 7.398 1 82.31 90 ILE B N 1
ATOM 2324 C CA . ILE B 1 90 ? -16.062 11.562 8.547 1 82.31 90 ILE B CA 1
ATOM 2325 C C . ILE B 1 90 ? -15.07 11.469 9.703 1 82.31 90 ILE B C 1
ATOM 2327 O O . ILE B 1 90 ? -13.883 11.219 9.492 1 82.31 90 ILE B O 1
ATOM 2331 N N . THR B 1 91 ? -15.594 11.75 10.906 1 84.25 91 THR B N 1
ATOM 2332 C CA . THR B 1 91 ? -14.805 11.531 12.109 1 84.25 91 THR B CA 1
ATOM 2333 C C . THR B 1 91 ? -15.109 10.164 12.711 1 84.25 91 THR B C 1
ATOM 2335 O O . THR B 1 91 ? -16.25 9.891 13.109 1 84.25 91 THR B O 1
ATOM 2338 N N . VAL B 1 92 ? -14.086 9.375 12.789 1 90.62 92 VAL B N 1
ATOM 2339 C CA . VAL B 1 92 ? -14.266 8.016 13.297 1 90.62 92 VAL B CA 1
ATOM 2340 C C . VAL B 1 92 ? -14.078 8 14.812 1 90.62 92 VAL B C 1
ATOM 2342 O O . VAL B 1 92 ? -13.055 8.461 15.32 1 90.62 92 VAL B O 1
ATOM 2345 N N . PRO B 1 93 ? -15.094 7.438 15.5 1 91.94 93 PRO B N 1
ATOM 2346 C CA . PRO B 1 93 ? -14.969 7.367 16.953 1 91.94 93 PRO B CA 1
ATOM 2347 C C . PRO B 1 93 ? -13.828 6.453 17.406 1 91.94 93 PRO B C 1
ATOM 2349 O O . PRO B 1 93 ? -13.477 5.504 16.703 1 91.94 93 PRO B O 1
ATOM 2352 N N . SER B 1 94 ? -13.375 6.688 18.562 1 89.12 94 SER B N 1
ATOM 2353 C CA . SER B 1 94 ? -12.211 5.988 19.094 1 89.12 94 SER B CA 1
ATOM 2354 C C . SER B 1 94 ? -12.492 4.504 19.297 1 89.12 94 SER B C 1
ATOM 2356 O O . SER B 1 94 ? -11.617 3.664 19.078 1 89.12 94 SER B O 1
ATOM 2358 N N . PHE B 1 95 ? -13.695 4.207 19.641 1 92.12 95 PHE B N 1
ATOM 2359 C CA . PHE B 1 95 ? -14.047 2.814 19.891 1 92.12 95 PHE B CA 1
ATOM 2360 C C . PHE B 1 95 ? -13.969 1.999 18.594 1 92.12 95 PHE B C 1
ATOM 2362 O O . PHE B 1 95 ? -13.547 0.84 18.609 1 92.12 95 PHE B O 1
ATOM 2369 N N . VAL B 1 96 ? -14.289 2.6 17.516 1 93 96 VAL B N 1
ATOM 2370 C CA . VAL B 1 96 ? -14.219 1.927 16.219 1 93 96 VAL B CA 1
ATOM 2371 C C . VAL B 1 96 ? -12.758 1.685 15.844 1 93 96 VAL B C 1
ATOM 2373 O O . VAL B 1 96 ? -12.391 0.575 15.453 1 93 96 VAL B O 1
ATOM 2376 N N . LEU B 1 97 ? -11.938 2.619 16.047 1 93.88 97 LEU B N 1
ATOM 2377 C CA . LEU B 1 97 ? -10.531 2.51 15.695 1 93.88 97 LEU B CA 1
ATOM 2378 C C . LEU B 1 97 ? -9.852 1.411 16.5 1 93.88 97 LEU B C 1
ATOM 2380 O O . LEU B 1 97 ? -9 0.683 15.984 1 93.88 97 LEU B O 1
ATOM 2384 N N . CYS B 1 98 ? -10.297 1.218 17.719 1 93.19 98 CYS B N 1
ATOM 2385 C CA . CYS B 1 98 ? -9.695 0.228 18.609 1 93.19 98 CYS B CA 1
ATOM 2386 C C . CYS B 1 98 ? -10.18 -1.177 18.266 1 93.19 98 CYS B C 1
ATOM 2388 O O . CYS B 1 98 ? -9.492 -2.16 18.562 1 93.19 98 CYS B O 1
ATOM 2390 N N . SER B 1 99 ? -11.25 -1.244 17.609 1 96.56 99 SER B N 1
ATOM 2391 C CA . SER B 1 99 ? -11.82 -2.549 17.297 1 96.56 99 SER B CA 1
ATOM 2392 C C . SER B 1 99 ? -11.305 -3.061 15.953 1 96.56 99 SER B C 1
ATOM 2394 O O . SER B 1 99 ? -11.305 -4.266 15.703 1 96.56 99 SER B O 1
ATOM 2396 N N . LEU B 1 100 ? -10.82 -2.207 15.117 1 97.56 100 LEU B N 1
ATOM 2397 C CA . LEU B 1 100 ? -10.492 -2.543 13.734 1 97.56 100 LEU B CA 1
ATOM 2398 C C . LEU B 1 100 ? -9.359 -3.561 13.68 1 97.56 100 LEU B C 1
ATOM 2400 O O . LEU B 1 100 ? -9.398 -4.508 12.891 1 97.56 100 LEU B O 1
ATOM 2404 N N . PRO B 1 101 ? -8.32 -3.449 14.578 1 97.44 101 PRO B N 1
ATOM 2405 C CA . PRO B 1 101 ? -7.27 -4.469 14.555 1 97.44 101 PRO B CA 1
ATOM 2406 C C . PRO B 1 101 ? -7.801 -5.867 14.852 1 97.44 101 PRO B C 1
ATOM 2408 O O . PRO B 1 101 ? -7.344 -6.844 14.25 1 97.44 101 PRO B O 1
ATOM 2411 N N . PHE B 1 102 ? -8.758 -5.938 15.688 1 97.44 102 PHE B N 1
ATOM 2412 C CA . PHE B 1 102 ? -9.328 -7.23 16.031 1 97.44 102 PHE B CA 1
ATOM 2413 C C . PHE B 1 102 ? -10.109 -7.812 14.867 1 97.44 102 PHE B C 1
ATOM 2415 O O . PHE B 1 102 ? -10 -9 14.57 1 97.44 102 PHE B O 1
ATOM 2422 N N . ILE B 1 103 ? -10.852 -7.008 14.266 1 97.75 103 ILE B N 1
ATOM 2423 C CA . ILE B 1 103 ? -11.641 -7.457 13.125 1 97.75 103 ILE B CA 1
ATOM 2424 C C . ILE B 1 103 ? -10.719 -7.906 12 1 97.75 103 ILE B C 1
ATOM 2426 O O . ILE B 1 103 ? -10.945 -8.945 11.375 1 97.75 103 ILE B O 1
ATOM 2430 N N . GLN B 1 104 ? -9.672 -7.152 11.773 1 97.44 104 GLN B N 1
ATOM 2431 C CA . GLN B 1 104 ? -8.703 -7.5 10.734 1 97.44 104 GLN B CA 1
ATOM 2432 C C . GLN B 1 104 ? -8.031 -8.836 11.039 1 97.44 104 GLN B C 1
ATOM 2434 O O . GLN B 1 104 ? -7.824 -9.648 10.133 1 97.44 104 GLN B O 1
ATOM 2439 N N . CYS B 1 105 ? -7.691 -9.039 12.25 1 96.94 105 CYS B N 1
ATOM 2440 C CA . CYS B 1 105 ? -7.078 -10.297 12.656 1 96.94 105 CYS B CA 1
ATOM 2441 C C . CYS B 1 105 ? -8.047 -11.461 12.477 1 96.94 105 CYS B C 1
ATOM 2443 O O . CYS B 1 105 ? -7.637 -12.562 12.094 1 96.94 105 CYS B O 1
ATOM 2445 N N . LEU B 1 106 ? -9.273 -11.195 12.75 1 96.88 106 LEU B N 1
ATOM 2446 C CA . LEU B 1 106 ? -10.289 -12.219 12.57 1 96.88 106 LEU B CA 1
ATOM 2447 C C . LEU B 1 106 ? -10.398 -12.625 11.102 1 96.88 106 LEU B C 1
ATOM 2449 O O . LEU B 1 106 ? -10.469 -13.812 10.781 1 96.88 106 LEU B O 1
ATOM 2453 N N . ILE B 1 107 ? -10.414 -11.664 10.195 1 96.12 107 ILE B N 1
ATOM 2454 C CA . ILE B 1 107 ? -10.492 -11.953 8.773 1 96.12 107 ILE B CA 1
ATOM 2455 C C . ILE B 1 107 ? -9.258 -12.742 8.336 1 96.12 107 ILE B C 1
ATOM 2457 O O . ILE B 1 107 ? -9.367 -13.719 7.586 1 96.12 107 ILE B O 1
ATOM 2461 N N . THR B 1 108 ? -8.102 -12.344 8.828 1 94.31 108 THR B N 1
ATOM 2462 C CA . THR B 1 108 ? -6.859 -13.047 8.508 1 94.31 108 THR B CA 1
ATOM 2463 C C . THR B 1 108 ? -6.914 -14.484 9.016 1 94.31 108 THR B C 1
ATOM 2465 O O . THR B 1 108 ? -6.465 -15.406 8.328 1 94.31 108 THR B O 1
ATOM 2468 N N . ALA B 1 109 ? -7.449 -14.672 10.156 1 94 109 ALA B N 1
ATOM 2469 C CA . ALA B 1 109 ? -7.602 -16.016 10.703 1 94 109 ALA B CA 1
ATOM 2470 C C . ALA B 1 109 ? -8.516 -16.859 9.828 1 94 109 ALA B C 1
ATOM 2472 O O . ALA B 1 109 ? -8.234 -18.047 9.578 1 94 109 ALA B O 1
ATOM 2473 N N . ILE B 1 110 ? -9.57 -16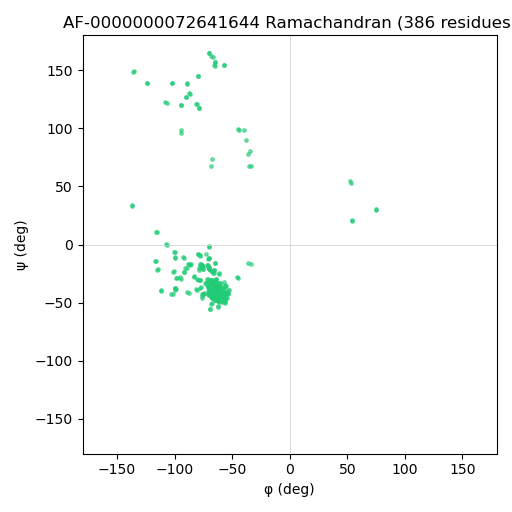.328 9.391 1 93.31 110 ILE B N 1
ATOM 2474 C CA . ILE B 1 110 ? -10.5 -17.031 8.516 1 93.31 110 ILE B CA 1
ATOM 2475 C C . ILE B 1 110 ? -9.781 -17.453 7.234 1 93.31 110 ILE B C 1
ATOM 2477 O O . ILE B 1 110 ? -9.906 -18.594 6.801 1 93.31 110 ILE B O 1
ATOM 2481 N N . LEU B 1 111 ? -9.008 -16.578 6.703 1 90.38 111 LEU B N 1
ATOM 2482 C CA . LEU B 1 111 ? -8.289 -16.891 5.469 1 90.38 111 LEU B CA 1
ATOM 2483 C C . LEU B 1 111 ? -7.18 -17.906 5.727 1 90.38 111 LEU B C 1
ATOM 2485 O O . LEU B 1 111 ? -6.879 -18.734 4.863 1 90.38 111 LEU B O 1
ATOM 2489 N N . TYR B 1 112 ? -6.578 -17.75 6.871 1 88.25 112 TYR B N 1
ATOM 2490 C CA . TYR B 1 112 ? -5.574 -18.734 7.258 1 88.25 112 TYR B CA 1
ATOM 2491 C C . TYR B 1 112 ? -6.176 -20.125 7.312 1 88.25 112 TYR B C 1
ATOM 2493 O O . TYR B 1 112 ? -5.637 -21.062 6.719 1 88.25 112 TYR B O 1
ATOM 2501 N N . PHE B 1 113 ? -7.277 -20.312 7.949 1 89.12 113 PHE B N 1
ATOM 2502 C CA . PHE B 1 113 ? -7.926 -21.609 8.047 1 89.12 113 PHE B CA 1
ATOM 2503 C C . PHE B 1 113 ? -8.453 -22.047 6.684 1 89.12 113 PHE B C 1
ATOM 2505 O O . PHE B 1 113 ? -8.477 -23.25 6.387 1 89.12 113 PHE B O 1
ATOM 2512 N N . GLN B 1 114 ? -8.828 -21.094 5.934 1 85.06 114 GLN B N 1
ATOM 2513 C CA . GLN B 1 114 ? -9.242 -21.422 4.57 1 85.06 114 GLN B CA 1
ATOM 2514 C C . GLN B 1 114 ? -8.094 -22.016 3.768 1 85.06 114 GLN B C 1
ATOM 2516 O O . GLN B 1 114 ? -8.297 -22.891 2.922 1 85.06 114 GLN B O 1
ATOM 2521 N N . SER B 1 115 ? -6.898 -21.562 4.004 1 80.81 115 SER B N 1
ATOM 2522 C CA . SER B 1 115 ? -5.734 -22.062 3.279 1 80.81 115 SER B CA 1
ATOM 2523 C C . SER B 1 115 ? -5.395 -23.484 3.709 1 80.81 115 SER B C 1
ATOM 2525 O O . SER B 1 115 ? -4.73 -24.219 2.973 1 80.81 115 SER B O 1
ATOM 2527 N N . LEU B 1 116 ? -5.918 -23.891 4.848 1 80.56 116 LEU B N 1
ATOM 2528 C CA . LEU B 1 116 ? -5.629 -25.234 5.355 1 80.56 116 LEU B CA 1
ATOM 2529 C C . LEU B 1 116 ? -6.773 -26.188 5.035 1 80.56 116 LEU B C 1
ATOM 2531 O O . LEU B 1 116 ? -6.535 -27.359 4.688 1 80.56 116 LEU B O 1
ATOM 2535 N N . HIS B 1 117 ? -7.941 -25.734 5.137 1 81.75 117 HIS B N 1
ATOM 2536 C CA . HIS B 1 117 ? -9.07 -26.656 5.113 1 81.75 117 HIS B CA 1
ATOM 2537 C C . HIS B 1 117 ? -9.961 -26.406 3.9 1 81.75 117 HIS B C 1
ATOM 2539 O O . HIS B 1 117 ? -10.828 -27.219 3.584 1 81.75 117 HIS B O 1
ATOM 2545 N N . PHE B 1 118 ? -9.867 -25.359 3.203 1 80.94 118 PHE B N 1
ATOM 2546 C CA . PHE B 1 118 ? -10.625 -25.031 2.002 1 80.94 118 PHE B CA 1
ATOM 2547 C C . PHE B 1 118 ? -12.117 -25.156 2.248 1 80.94 118 PHE B C 1
ATOM 2549 O O . PHE B 1 118 ? -12.828 -25.797 1.463 1 80.94 118 PHE B O 1
ATOM 2556 N N . PHE B 1 119 ? -12.609 -24.516 3.246 1 85 119 PHE B N 1
ATOM 2557 C CA . PHE B 1 119 ? -14 -24.625 3.67 1 85 119 PHE B CA 1
ATOM 2558 C C . PHE B 1 119 ? -14.883 -23.625 2.924 1 85 119 PHE B C 1
ATOM 2560 O O . PHE B 1 119 ? -16.094 -23.797 2.865 1 85 119 PHE B O 1
ATOM 2567 N N . ILE B 1 120 ? -14.367 -22.641 2.307 1 86.44 120 ILE B N 1
ATOM 2568 C CA . ILE B 1 120 ? -15.133 -21.656 1.551 1 86.44 120 ILE B CA 1
ATOM 2569 C C . ILE B 1 120 ? -15.469 -22.219 0.168 1 86.44 120 ILE B C 1
ATOM 2571 O O . ILE B 1 120 ? -14.57 -22.562 -0.601 1 86.44 120 ILE B O 1
ATOM 2575 N N . PRO B 1 121 ? -16.672 -22.328 -0.168 1 85.5 121 PRO B N 1
ATOM 2576 C CA . PRO B 1 121 ? -17.094 -23.047 -1.371 1 85.5 121 PRO B CA 1
ATOM 2577 C C . PRO B 1 121 ? -16.781 -22.281 -2.656 1 85.5 121 PRO B C 1
ATOM 2579 O O . PRO B 1 121 ? -16.578 -22.891 -3.707 1 85.5 121 PRO B O 1
ATOM 2582 N N . HIS B 1 122 ? -16.875 -20.969 -2.498 1 89.25 122 HIS B N 1
ATOM 2583 C CA . HIS B 1 122 ? -16.672 -20.172 -3.707 1 89.25 122 HIS B CA 1
ATOM 2584 C C . HIS B 1 122 ? -15.773 -18.969 -3.432 1 89.25 122 HIS B C 1
ATOM 2586 O O . HIS B 1 122 ? -15.859 -18.359 -2.365 1 89.25 122 HIS B O 1
ATOM 2592 N N . ILE B 1 123 ? -15.023 -18.578 -4.434 1 90.56 123 ILE B N 1
ATOM 2593 C CA . ILE B 1 123 ? -14.016 -17.531 -4.285 1 90.56 123 ILE B CA 1
ATOM 2594 C C . ILE B 1 123 ? -14.703 -16.188 -4.082 1 90.56 123 ILE B C 1
ATOM 2596 O O . ILE B 1 123 ? -14.086 -15.227 -3.607 1 90.56 123 ILE B O 1
ATOM 2600 N N . SER B 1 124 ? -15.977 -16.078 -4.461 1 90.81 124 SER B N 1
ATOM 2601 C CA . SER B 1 124 ? -16.719 -14.828 -4.309 1 90.81 124 SER B CA 1
ATOM 2602 C C . SER B 1 124 ? -16.703 -14.352 -2.857 1 90.81 124 SER B C 1
ATOM 2604 O O . SER B 1 124 ? -16.672 -13.148 -2.594 1 90.81 124 SER B O 1
ATOM 2606 N N . ILE B 1 125 ? -16.734 -15.266 -1.965 1 92.94 125 ILE B N 1
ATOM 2607 C CA . ILE B 1 125 ? -16.719 -14.922 -0.547 1 92.94 125 ILE B CA 1
ATOM 2608 C C . ILE B 1 125 ? -15.375 -14.312 -0.177 1 92.94 125 ILE B C 1
ATOM 2610 O O . ILE B 1 125 ? -15.32 -13.305 0.535 1 92.94 125 ILE B O 1
ATOM 2614 N N . VAL B 1 126 ? -14.328 -14.883 -0.707 1 92.19 126 VAL B N 1
ATOM 2615 C CA . VAL B 1 126 ? -12.984 -14.383 -0.451 1 92.19 126 VAL B CA 1
ATOM 2616 C C . VAL B 1 126 ? -12.836 -12.984 -1.055 1 92.19 126 VAL B C 1
ATOM 2618 O O . VAL B 1 126 ? -12.188 -12.117 -0.469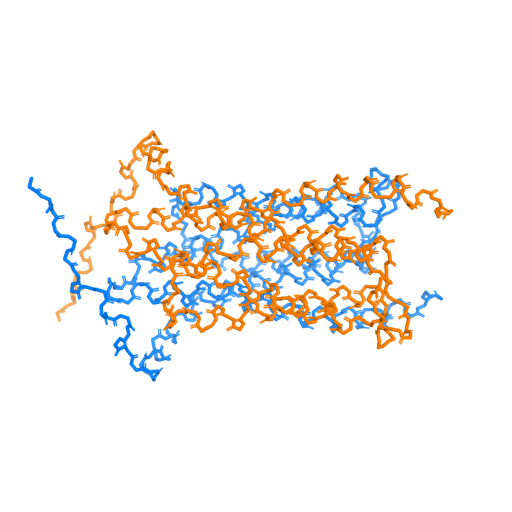 1 92.19 126 VAL B O 1
ATOM 2621 N N . PHE B 1 127 ? -13.516 -12.766 -2.168 1 93.69 127 PHE B N 1
ATOM 2622 C CA . PHE B 1 127 ? -13.477 -11.461 -2.816 1 93.69 127 PHE B CA 1
ATOM 2623 C C . PHE B 1 127 ? -14.18 -10.414 -1.965 1 93.69 127 PHE B C 1
ATOM 2625 O O . PHE B 1 127 ? -13.703 -9.281 -1.854 1 93.69 127 PHE B O 1
ATOM 2632 N N . VAL B 1 128 ? -15.203 -10.766 -1.391 1 95 128 VAL B N 1
ATOM 2633 C CA . VAL B 1 128 ? -15.93 -9.844 -0.52 1 95 128 VAL B CA 1
ATOM 2634 C C . VAL B 1 128 ? -15.086 -9.523 0.712 1 95 128 VAL B C 1
ATOM 2636 O O . VAL B 1 128 ? -15.016 -8.367 1.14 1 95 128 VAL B O 1
ATOM 2639 N N . LEU B 1 129 ? -14.461 -10.516 1.23 1 94.94 129 LEU B N 1
ATOM 2640 C CA . LEU B 1 129 ? -13.594 -10.32 2.389 1 94.94 129 LEU B CA 1
ATOM 2641 C C . LEU B 1 129 ? -12.43 -9.398 2.047 1 94.94 129 LEU B C 1
ATOM 2643 O O . LEU B 1 129 ? -12.039 -8.547 2.857 1 94.94 129 LEU B O 1
ATOM 2647 N N . ALA B 1 130 ? -11.922 -9.57 0.836 1 94.56 130 ALA B N 1
ATOM 2648 C CA . ALA B 1 130 ? -10.82 -8.719 0.385 1 94.56 130 ALA B CA 1
ATOM 2649 C C . ALA B 1 130 ? -11.25 -7.254 0.338 1 94.56 130 ALA B C 1
ATOM 2651 O O . ALA B 1 130 ? -10.516 -6.375 0.796 1 94.56 130 ALA B O 1
ATOM 2652 N N . PHE B 1 131 ? -12.43 -7.031 -0.146 1 96 131 PHE B N 1
ATOM 2653 C CA . PHE B 1 131 ? -12.984 -5.684 -0.234 1 96 131 PHE B CA 1
ATOM 2654 C C . PHE B 1 131 ? -13.156 -5.078 1.154 1 96 131 PHE B C 1
ATOM 2656 O O . PHE B 1 131 ? -12.789 -3.924 1.385 1 96 131 PHE B O 1
ATOM 2663 N N . ILE B 1 132 ? -13.633 -5.84 2.033 1 96.75 132 ILE B N 1
ATOM 2664 C CA . ILE B 1 132 ? -13.859 -5.391 3.402 1 96.75 132 ILE B CA 1
ATOM 2665 C C . ILE B 1 132 ? -12.523 -5.105 4.082 1 96.75 132 ILE B C 1
ATOM 2667 O O . ILE B 1 132 ? -12.383 -4.102 4.785 1 96.75 132 ILE B O 1
ATOM 2671 N N . GLN B 1 133 ? -11.555 -5.969 3.869 1 96.31 133 GLN B N 1
ATOM 2672 C CA . GLN B 1 133 ? -10.227 -5.773 4.43 1 96.31 133 GLN B CA 1
ATOM 2673 C C . GLN B 1 133 ? -9.633 -4.438 3.996 1 96.31 133 GLN B C 1
ATOM 2675 O O . GLN B 1 133 ? -9.078 -3.703 4.816 1 96.31 133 GLN B O 1
ATOM 2680 N N . GLY B 1 134 ? -9.812 -4.188 2.748 1 95.81 134 GLY B N 1
ATOM 2681 C CA . GLY B 1 134 ? -9.344 -2.904 2.244 1 95.81 134 GLY B CA 1
ATOM 2682 C C . GLY B 1 134 ? -10.039 -1.72 2.896 1 95.81 134 GLY B C 1
ATOM 2683 O O . GLY B 1 134 ? -9.383 -0.735 3.252 1 95.81 134 GLY B O 1
ATOM 2684 N N . GLY B 1 135 ? -11.297 -1.812 3.047 1 96.19 135 GLY B N 1
ATOM 2685 C CA . GLY B 1 135 ? -12.039 -0.756 3.719 1 96.19 135 GLY B CA 1
ATOM 2686 C C . GLY B 1 135 ? -11.602 -0.538 5.152 1 96.19 135 GLY B C 1
ATOM 2687 O O . GLY B 1 135 ? -11.453 0.604 5.598 1 96.19 135 GLY B O 1
ATOM 2688 N N . ILE B 1 136 ? -11.352 -1.599 5.82 1 96.75 136 ILE B N 1
ATOM 2689 C CA . ILE B 1 136 ? -10.938 -1.542 7.219 1 96.75 136 ILE B CA 1
ATOM 2690 C C . ILE B 1 136 ? -9.617 -0.788 7.336 1 96.75 136 ILE B C 1
ATOM 2692 O O . ILE B 1 136 ? -9.461 0.075 8.203 1 96.75 136 ILE B O 1
ATOM 2696 N N . SER B 1 137 ? -8.68 -1.1 6.523 1 94.69 137 SER B N 1
ATOM 2697 C CA . SER B 1 137 ? -7.383 -0.436 6.586 1 94.69 137 SER B CA 1
ATOM 2698 C C . SER B 1 137 ? -7.508 1.052 6.273 1 94.69 137 SER B C 1
ATOM 2700 O O . SER B 1 137 ? -6.82 1.877 6.879 1 94.69 137 SER B O 1
ATOM 2702 N N . GLY B 1 138 ? -8.422 1.365 5.371 1 94 138 GLY B N 1
ATOM 2703 C CA . GLY B 1 138 ? -8.664 2.766 5.074 1 94 138 GLY B CA 1
ATOM 2704 C C . GLY B 1 138 ? -9.234 3.537 6.25 1 94 138 GLY B C 1
ATOM 2705 O O . GLY B 1 138 ? -8.773 4.645 6.551 1 94 138 GLY B O 1
ATOM 2706 N N . ILE B 1 139 ? -10.164 2.949 6.852 1 95.62 139 ILE B N 1
ATOM 2707 C CA . ILE B 1 139 ? -10.766 3.578 8.023 1 95.62 139 ILE B CA 1
ATOM 2708 C C . ILE B 1 139 ? -9.719 3.752 9.117 1 95.62 139 ILE B C 1
ATOM 2710 O O . ILE B 1 139 ? -9.633 4.812 9.734 1 95.62 139 ILE B O 1
ATOM 2714 N N . SER B 1 140 ? -8.969 2.738 9.289 1 95.62 140 SER B N 1
ATOM 2715 C CA . SER B 1 140 ? -7.953 2.766 10.336 1 95.62 140 SER B CA 1
ATOM 2716 C C . SER B 1 140 ? -6.918 3.855 10.078 1 95.62 140 SER B C 1
ATOM 2718 O O . SER B 1 140 ? -6.582 4.629 10.977 1 95.62 140 SER B O 1
ATOM 2720 N N . TYR B 1 141 ? -6.504 3.932 8.898 1 93.06 141 TYR B N 1
ATOM 2721 C CA . TYR B 1 141 ? -5.48 4.902 8.523 1 93.06 141 TYR B CA 1
ATOM 2722 C C . TYR B 1 141 ? -6.027 6.324 8.594 1 93.06 141 TYR B C 1
ATOM 2724 O O . TYR B 1 141 ? -5.492 7.168 9.312 1 93.06 141 TYR B O 1
ATOM 2732 N N . GLY B 1 142 ? -7.086 6.551 7.902 1 89.88 142 GLY B N 1
ATOM 2733 C CA . GLY B 1 142 ? -7.684 7.879 7.891 1 89.88 142 GLY B CA 1
ATOM 2734 C C . GLY B 1 142 ? -8.172 8.328 9.258 1 89.88 142 GLY B C 1
ATOM 2735 O O . GLY B 1 142 ? -7.973 9.477 9.641 1 89.88 142 GLY B O 1
ATOM 2736 N N . GLY B 1 143 ? -8.82 7.406 9.953 1 91.81 143 GLY B N 1
ATOM 2737 C CA . GLY B 1 143 ? -9.312 7.73 11.273 1 91.81 143 GLY B CA 1
ATOM 2738 C C . GLY B 1 143 ? -8.211 8.055 12.266 1 91.81 143 GLY B C 1
ATOM 2739 O O . GLY B 1 143 ? -8.344 8.969 13.078 1 91.81 143 GLY B O 1
ATOM 2740 N N . THR B 1 144 ? -7.16 7.355 12.164 1 92.44 144 THR B N 1
ATOM 2741 C CA . THR B 1 144 ? -6.043 7.574 13.07 1 92.44 144 THR B CA 1
ATOM 2742 C C . THR B 1 144 ? -5.352 8.906 12.766 1 92.44 144 THR B C 1
ATOM 2744 O O . THR B 1 144 ? -5.043 9.672 13.68 1 92.44 144 THR B O 1
ATOM 2747 N N . LEU B 1 145 ? -5.16 9.203 11.562 1 88.5 145 LEU B N 1
ATOM 2748 C CA . LEU B 1 145 ? -4.527 10.461 11.195 1 88.5 145 LEU B CA 1
ATOM 2749 C C . LEU B 1 145 ? -5.395 11.648 11.594 1 88.5 145 LEU B C 1
ATOM 2751 O O . LEU B 1 145 ? -4.883 12.68 12.039 1 88.5 145 LEU B O 1
ATOM 2755 N N . ASP B 1 146 ? -6.652 11.445 11.383 1 87.56 146 ASP B N 1
ATOM 2756 C CA . ASP B 1 146 ? -7.574 12.492 11.805 1 87.56 146 ASP B CA 1
ATOM 2757 C C . ASP B 1 146 ? -7.484 12.734 13.312 1 87.56 146 ASP B C 1
ATOM 2759 O O . ASP B 1 146 ? -7.473 13.883 13.758 1 87.56 146 ASP B O 1
ATOM 2763 N N . ARG B 1 147 ? -7.426 11.727 14.031 1 88.62 147 ARG B N 1
ATOM 2764 C CA . ARG B 1 147 ? -7.34 11.82 15.484 1 88.62 147 ARG B CA 1
ATOM 2765 C C . ARG B 1 147 ? -6.035 12.492 15.914 1 88.62 147 ARG B C 1
ATOM 2767 O O . ARG B 1 147 ? -6.031 13.352 16.797 1 88.62 147 ARG B O 1
ATOM 2774 N N . ILE B 1 148 ? -4.973 12.133 15.312 1 88.31 148 ILE B N 1
ATOM 277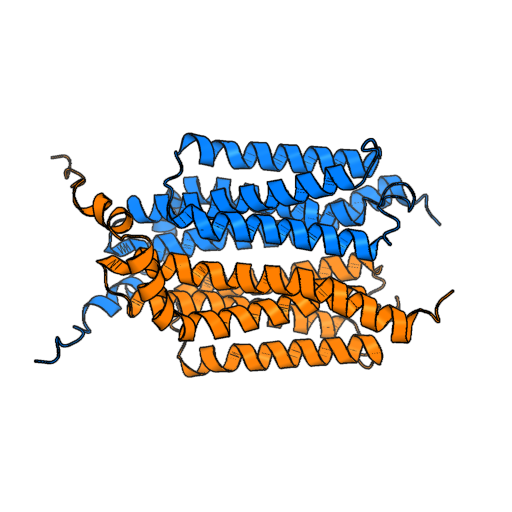5 C CA . ILE B 1 148 ? -3.672 12.711 15.648 1 88.31 148 ILE B CA 1
ATOM 2776 C C . ILE B 1 148 ? -3.643 14.18 15.25 1 88.31 148 ILE B C 1
ATOM 2778 O O . ILE B 1 148 ? -3.092 15.016 15.977 1 88.31 148 ILE B O 1
ATOM 2782 N N . HIS B 1 149 ? -4.234 14.422 14.086 1 83.56 149 HIS B N 1
ATOM 2783 C CA . HIS B 1 149 ? -4.316 15.805 13.641 1 83.56 149 HIS B CA 1
ATOM 2784 C C . HIS B 1 149 ? -5.035 16.672 14.672 1 83.56 149 HIS B C 1
ATOM 2786 O O . HIS B 1 149 ? -4.59 17.781 14.977 1 83.56 149 HIS B O 1
ATOM 2792 N N . LYS B 1 150 ? -6.047 16.188 15.242 1 84.19 150 LYS B N 1
ATOM 2793 C CA . LYS B 1 150 ? -6.891 16.938 16.156 1 84.19 150 LYS B CA 1
ATOM 2794 C C . LYS B 1 150 ? -6.262 17 17.547 1 84.19 150 LYS B C 1
ATOM 2796 O O . LYS B 1 150 ? -6.422 18 18.266 1 84.19 150 LYS B O 1
ATOM 2801 N N . LYS B 1 151 ? -5.547 16.047 17.891 1 87.25 151 LYS B N 1
ATOM 2802 C CA . LYS B 1 151 ? -5.027 15.961 19.25 1 87.25 151 LYS B CA 1
ATOM 2803 C C . LYS B 1 151 ? -3.654 16.609 19.359 1 87.25 151 LYS B C 1
ATOM 2805 O O . LYS B 1 151 ? -3.242 17.031 20.453 1 87.25 151 LYS B O 1
ATOM 2810 N N . SER B 1 152 ? -2.967 16.703 18.297 1 86.5 152 SER B N 1
ATOM 2811 C CA . SER B 1 152 ? -1.606 17.234 18.328 1 86.5 152 SER B CA 1
ATOM 2812 C C . SER B 1 152 ? -1.604 18.75 18.375 1 86.5 152 SER B C 1
ATOM 2814 O O . SER B 1 152 ? -2.459 19.406 17.766 1 86.5 152 SER B O 1
ATOM 2816 N N . GLU B 1 153 ? -0.614 19.266 19.109 1 84.12 153 GLU B N 1
ATOM 2817 C CA . GLU B 1 153 ? -0.369 20.703 19.062 1 84.12 153 GLU B CA 1
ATOM 2818 C C . GLU B 1 153 ? 0.094 21.125 17.672 1 84.12 153 GLU B C 1
ATOM 2820 O O . GLU B 1 153 ? 0.729 20.344 16.953 1 84.12 153 GLU B O 1
ATOM 2825 N N . LEU B 1 154 ? -0.145 22.328 17.344 1 78.88 154 LEU B N 1
ATOM 2826 C CA . LEU B 1 154 ? 0.154 22.844 16.016 1 78.88 154 LEU B CA 1
ATOM 2827 C C . LEU B 1 154 ? 1.631 22.672 15.68 1 78.88 154 LEU B C 1
ATOM 2829 O O . LEU B 1 154 ? 1.975 22.25 14.57 1 78.88 154 LEU B O 1
ATOM 2833 N N . LYS B 1 155 ? 2.465 22.875 16.672 1 77.5 155 LYS B N 1
ATOM 2834 C CA . LYS B 1 155 ? 3.906 22.844 16.438 1 77.5 155 LYS B CA 1
ATOM 2835 C C . LYS B 1 155 ? 4.391 21.422 16.172 1 77.5 155 LYS B C 1
ATOM 2837 O O . LYS B 1 155 ? 5.34 21.219 15.422 1 77.5 155 LYS B O 1
ATOM 2842 N N . ALA B 1 156 ? 3.695 20.469 16.75 1 82.56 156 ALA B N 1
ATOM 2843 C CA . ALA B 1 156 ? 4.152 19.078 16.656 1 82.56 156 ALA B CA 1
ATOM 2844 C C . ALA B 1 156 ? 3.266 18.281 15.703 1 82.56 156 ALA B C 1
ATOM 2846 O O . ALA B 1 156 ? 3.525 17.094 15.453 1 82.56 156 ALA B O 1
ATOM 2847 N N . ARG B 1 157 ? 2.318 18.891 15.172 1 82.56 157 ARG B N 1
ATOM 2848 C CA . ARG B 1 157 ? 1.273 18.203 14.414 1 82.56 157 ARG B CA 1
ATOM 2849 C C . ARG B 1 157 ? 1.853 17.516 13.18 1 82.56 157 ARG B C 1
ATOM 2851 O O . ARG B 1 157 ? 1.572 16.344 12.93 1 82.56 157 ARG B O 1
ATOM 2858 N N . GLU B 1 158 ? 2.658 18.25 12.469 1 75.06 158 GLU B N 1
ATOM 2859 C CA . GLU B 1 158 ? 3.236 17.703 11.25 1 75.06 158 GLU B CA 1
ATOM 2860 C C . GLU B 1 158 ? 4.137 16.516 11.555 1 75.06 158 GLU B C 1
ATOM 2862 O O . GLU B 1 158 ? 4.062 15.484 10.875 1 75.06 158 GLU B O 1
ATOM 2867 N N . PHE B 1 159 ? 4.867 16.766 12.531 1 80.69 159 PHE B N 1
ATOM 2868 C CA . PHE B 1 159 ? 5.777 15.688 12.922 1 80.69 159 PHE B CA 1
ATOM 2869 C C . PHE B 1 159 ? 5.004 14.469 13.406 1 80.69 159 PHE B C 1
ATOM 2871 O O . PHE B 1 159 ? 5.297 13.344 13.008 1 80.69 159 PHE B O 1
ATOM 2878 N N . ASN B 1 160 ? 4.035 14.625 14.242 1 86 160 ASN B N 1
ATOM 2879 C CA . ASN B 1 160 ? 3.229 13.531 14.773 1 86 160 ASN B CA 1
ATOM 2880 C C . ASN B 1 160 ? 2.506 12.781 13.656 1 86 160 ASN B C 1
ATOM 2882 O O . ASN B 1 160 ? 2.467 11.547 13.664 1 86 160 ASN B O 1
ATOM 2886 N N . MET B 1 161 ? 1.963 13.5 12.773 1 84.44 161 MET B N 1
ATOM 2887 C CA . MET B 1 161 ? 1.234 12.883 11.672 1 84.44 161 MET B CA 1
ATOM 2888 C C . MET B 1 161 ? 2.176 12.07 10.781 1 84.44 161 MET B C 1
ATOM 2890 O O . MET B 1 161 ? 1.839 10.961 10.367 1 84.44 161 MET B O 1
ATOM 2894 N N . ALA B 1 162 ? 3.393 12.609 10.547 1 81.56 162 ALA B N 1
ATOM 2895 C CA . ALA B 1 162 ? 4.371 11.914 9.711 1 81.56 162 ALA B CA 1
ATOM 2896 C C . ALA B 1 162 ? 4.828 10.609 10.375 1 81.56 162 ALA B C 1
ATOM 2898 O O . ALA B 1 162 ? 4.934 9.578 9.711 1 81.56 162 ALA B O 1
ATOM 2899 N N . VAL B 1 163 ? 5.031 10.656 11.57 1 85.69 163 VAL B N 1
ATOM 2900 C CA . VAL B 1 163 ? 5.5 9.5 12.312 1 85.69 163 VAL B CA 1
ATOM 2901 C C . VAL B 1 163 ? 4.406 8.43 12.344 1 85.69 163 VAL B C 1
ATOM 2903 O O . VAL B 1 163 ? 4.672 7.254 12.078 1 85.69 163 VAL B O 1
ATOM 2906 N N . VAL B 1 164 ? 3.225 8.844 12.625 1 89.06 164 VAL B N 1
ATOM 2907 C CA . VAL B 1 164 ? 2.119 7.898 12.734 1 89.06 164 VAL B CA 1
ATOM 2908 C C . VAL B 1 164 ? 1.812 7.305 11.367 1 89.06 164 VAL B C 1
ATOM 2910 O O . VAL B 1 164 ? 1.451 6.129 11.258 1 89.06 164 VAL B O 1
ATOM 2913 N N . ALA B 1 165 ? 2.021 8.039 10.328 1 87.06 165 ALA B N 1
ATOM 2914 C CA . ALA B 1 165 ? 1.773 7.586 8.961 1 87.06 165 ALA B CA 1
ATOM 2915 C C . ALA B 1 165 ? 2.713 6.445 8.578 1 87.06 165 ALA B C 1
ATOM 2917 O O . ALA B 1 165 ? 2.398 5.645 7.699 1 87.06 165 ALA B O 1
ATOM 2918 N N . THR B 1 166 ? 3.84 6.293 9.242 1 88.94 166 THR B N 1
ATOM 2919 C CA . THR B 1 166 ? 4.801 5.238 8.938 1 88.94 166 THR B CA 1
ATOM 2920 C C . THR B 1 166 ? 4.363 3.912 9.547 1 88.94 166 THR B C 1
ATOM 2922 O O . THR B 1 166 ? 4.934 2.863 9.242 1 88.94 166 THR B O 1
ATOM 2925 N N . SER B 1 167 ? 3.33 3.967 10.352 1 93.19 167 SER B N 1
ATOM 2926 C CA . SER B 1 167 ? 2.871 2.758 11.031 1 93.19 167 SER B CA 1
ATOM 2927 C C . SER B 1 167 ? 2.348 1.731 10.031 1 93.19 167 SER B C 1
ATOM 2929 O O . SER B 1 167 ? 2.531 0.527 10.219 1 93.19 167 SER B O 1
ATOM 2931 N N . ASP B 1 168 ? 1.708 2.248 9.023 1 92.5 168 ASP B N 1
ATOM 2932 C CA . ASP B 1 168 ? 1.203 1.323 8.008 1 92.5 168 ASP B CA 1
ATOM 2933 C C . ASP B 1 168 ? 2.35 0.6 7.309 1 92.5 168 ASP B C 1
ATOM 2935 O O . ASP B 1 168 ? 2.342 -0.628 7.199 1 92.5 168 ASP B O 1
ATOM 2939 N N . THR B 1 169 ? 3.426 1.324 6.918 1 92 169 THR B N 1
ATOM 2940 C CA . THR B 1 169 ? 4.559 0.726 6.219 1 92 169 THR B CA 1
ATOM 2941 C C . THR B 1 169 ? 5.336 -0.202 7.148 1 92 169 THR B C 1
ATOM 2943 O O . THR B 1 169 ? 5.891 -1.209 6.703 1 92 169 THR B O 1
ATOM 2946 N N . THR B 1 170 ? 5.344 0.181 8.422 1 93.44 170 THR B N 1
ATOM 2947 C CA . THR B 1 170 ? 5.961 -0.709 9.406 1 93.44 170 THR B CA 1
ATOM 2948 C C . THR B 1 170 ? 5.227 -2.047 9.453 1 93.44 170 THR B C 1
ATOM 2950 O O . THR B 1 170 ? 5.852 -3.107 9.398 1 93.44 170 THR B O 1
ATOM 2953 N N . GLY B 1 171 ? 3.936 -1.999 9.562 1 94.81 171 GLY B N 1
ATOM 2954 C CA . GLY B 1 171 ? 3.137 -3.213 9.562 1 94.81 171 GLY B CA 1
ATOM 2955 C C . GLY B 1 171 ? 3.299 -4.035 8.297 1 94.81 171 GLY B C 1
ATOM 2956 O O . GLY B 1 171 ? 3.471 -5.254 8.359 1 94.81 171 GLY B O 1
ATOM 2957 N N . ILE B 1 172 ? 3.299 -3.385 7.184 1 93.12 172 ILE B N 1
ATOM 2958 C CA . ILE B 1 172 ? 3.402 -4.035 5.883 1 93.12 172 ILE B CA 1
ATOM 2959 C C . ILE B 1 172 ? 4.773 -4.691 5.742 1 93.12 172 ILE B C 1
ATOM 2961 O O . ILE B 1 172 ? 4.879 -5.836 5.297 1 93.12 172 ILE B O 1
ATOM 2965 N N . CYS B 1 173 ? 5.816 -3.973 6.152 1 91.75 173 CYS B N 1
ATOM 2966 C CA . CYS B 1 173 ? 7.168 -4.512 6.086 1 91.75 173 CYS B CA 1
ATOM 2967 C C . CYS B 1 173 ? 7.305 -5.754 6.957 1 91.75 173 CYS B C 1
ATOM 2969 O O . CYS B 1 173 ? 7.84 -6.773 6.516 1 91.75 173 CYS B O 1
ATOM 2971 N N . LEU B 1 174 ? 6.832 -5.672 8.102 1 93.44 174 LEU B N 1
ATOM 2972 C CA . LEU B 1 174 ? 6.871 -6.816 9.008 1 93.44 174 LEU B CA 1
ATOM 2973 C C . LEU B 1 174 ? 6.094 -7.992 8.422 1 93.44 174 LEU B C 1
ATOM 2975 O O . LEU B 1 174 ? 6.52 -9.148 8.555 1 93.44 174 LEU B O 1
ATOM 2979 N N . ALA B 1 175 ? 5 -7.691 7.855 1 92.75 175 ALA B N 1
ATOM 2980 C CA . ALA B 1 175 ? 4.195 -8.742 7.23 1 92.75 175 ALA B CA 1
ATOM 2981 C C . ALA B 1 175 ? 4.957 -9.414 6.09 1 92.75 175 ALA B C 1
ATOM 2983 O O . ALA B 1 175 ? 4.84 -10.617 5.887 1 92.75 175 ALA B O 1
ATOM 2984 N N . GLY B 1 176 ? 5.684 -8.625 5.301 1 88.25 176 GLY B N 1
ATOM 2985 C CA . GLY B 1 176 ? 6.508 -9.203 4.246 1 88.25 176 GLY B CA 1
ATOM 2986 C C . GLY B 1 176 ? 7.477 -10.25 4.754 1 88.25 176 GLY B C 1
ATOM 2987 O O . GLY B 1 176 ? 7.539 -11.359 4.215 1 88.25 176 GLY B O 1
ATOM 2988 N N . PHE B 1 177 ? 8.125 -9.945 5.816 1 90 177 PHE B N 1
ATOM 2989 C CA . PHE B 1 177 ? 9.078 -10.891 6.402 1 90 177 PHE B CA 1
ATOM 2990 C C . PHE B 1 177 ? 8.352 -12.07 7.031 1 90 177 PHE B C 1
ATOM 2992 O O . PHE B 1 177 ? 8.766 -13.219 6.867 1 90 177 PHE B O 1
ATOM 2999 N N . ALA B 1 178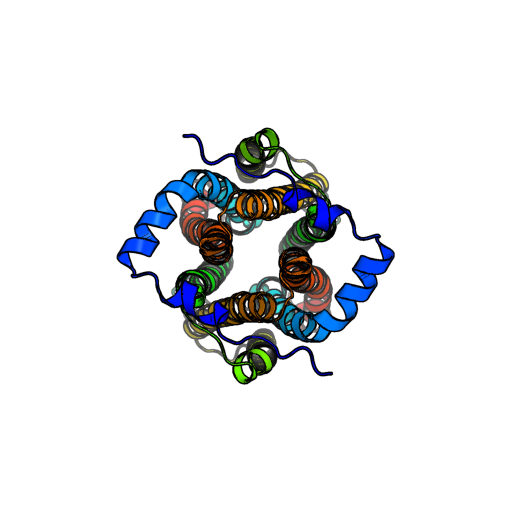 ? 7.297 -11.805 7.648 1 88.88 178 ALA B N 1
ATOM 3000 C CA . ALA B 1 178 ? 6.512 -12.852 8.289 1 88.88 178 ALA B CA 1
ATOM 3001 C C . ALA B 1 178 ? 5.941 -13.82 7.262 1 88.88 178 ALA B C 1
ATOM 3003 O O . ALA B 1 178 ? 5.836 -15.023 7.52 1 88.88 178 ALA B O 1
ATOM 3004 N N . SER B 1 179 ? 5.555 -13.219 6.168 1 85.06 179 SER B N 1
ATOM 3005 C CA . SER B 1 179 ? 4.945 -14.031 5.125 1 85.06 179 SER B CA 1
ATOM 3006 C C . SER B 1 179 ? 5.91 -15.102 4.625 1 85.06 179 SER B C 1
ATOM 3008 O O . SER B 1 179 ? 5.496 -16.219 4.281 1 85.06 179 SER B O 1
ATOM 3010 N N . ILE B 1 180 ? 7.227 -14.828 4.59 1 81.75 180 ILE B N 1
ATOM 3011 C CA . ILE B 1 180 ? 8.234 -15.797 4.176 1 81.75 180 ILE B CA 1
ATOM 3012 C C . ILE B 1 180 ? 8.258 -16.969 5.16 1 81.75 180 ILE B C 1
ATOM 3014 O O . ILE B 1 180 ? 8.234 -18.125 4.75 1 81.75 180 ILE B O 1
ATOM 3018 N N . PHE B 1 181 ? 8.109 -16.703 6.391 1 81.44 181 PHE B N 1
ATOM 3019 C CA . PHE B 1 181 ? 8.164 -17.734 7.43 1 81.44 181 PHE B CA 1
ATOM 3020 C C . PHE B 1 181 ? 6.883 -18.547 7.453 1 81.44 181 PHE B C 1
ATOM 3022 O O . PHE B 1 181 ? 6.926 -19.781 7.543 1 81.44 181 PHE B O 1
ATOM 3029 N N . ILE B 1 182 ? 5.773 -17.859 7.375 1 77.56 182 ILE B N 1
ATOM 3030 C CA . ILE B 1 182 ? 4.469 -18.516 7.453 1 77.56 182 ILE B CA 1
ATOM 3031 C C . ILE B 1 182 ? 4.285 -19.438 6.254 1 77.56 182 ILE B C 1
ATOM 3033 O O . ILE B 1 182 ? 3.832 -20.578 6.402 1 77.56 182 ILE B O 1
ATOM 3037 N N . HIS B 1 183 ? 4.641 -18.922 5.145 1 76.25 183 HIS B N 1
ATOM 3038 C CA . HIS B 1 183 ? 4.516 -19.734 3.939 1 76.25 183 HIS B CA 1
ATOM 3039 C C . HIS B 1 183 ? 5.391 -20.969 4.023 1 76.25 183 HIS B C 1
ATOM 3041 O O . HIS B 1 183 ? 4.93 -22.078 3.736 1 76.25 183 HIS B O 1
ATOM 3047 N N . ASN B 1 184 ? 6.672 -20.875 4.402 1 75.75 184 ASN B N 1
ATOM 3048 C CA . ASN B 1 184 ? 7.582 -22.016 4.547 1 75.75 184 ASN B CA 1
ATOM 3049 C C . ASN B 1 184 ? 7.07 -23.016 5.574 1 75.75 184 ASN B C 1
ATOM 3051 O O . ASN B 1 184 ? 7.188 -24.219 5.379 1 75.75 184 ASN B O 1
ATOM 3055 N N . TYR B 1 185 ? 6.504 -22.5 6.566 1 76.88 185 TYR B N 1
ATOM 3056 C CA . TYR B 1 185 ? 5.957 -23.344 7.621 1 76.88 185 TYR B CA 1
ATOM 3057 C C . TYR B 1 185 ? 4.805 -24.188 7.094 1 76.88 185 TYR B C 1
ATOM 3059 O O . TYR B 1 185 ? 4.766 -25.406 7.309 1 76.88 185 TYR B O 1
ATOM 3067 N N . ILE B 1 186 ? 3.904 -23.625 6.414 1 70.94 186 ILE B N 1
ATOM 3068 C CA . ILE B 1 186 ? 2.727 -24.312 5.898 1 70.94 186 ILE B CA 1
ATOM 3069 C C . ILE B 1 186 ? 3.146 -25.328 4.828 1 70.94 186 ILE B C 1
ATOM 3071 O O . ILE B 1 186 ? 2.668 -26.453 4.812 1 70.94 186 ILE B O 1
ATOM 3075 N N . CYS B 1 187 ? 4.035 -24.875 3.91 1 72.25 187 CYS B N 1
ATOM 3076 C CA . CYS B 1 187 ? 4.488 -25.75 2.844 1 72.25 187 CYS B CA 1
ATOM 3077 C C . CYS B 1 187 ? 5.273 -26.938 3.41 1 72.25 187 CYS B C 1
ATOM 3079 O O . CYS B 1 187 ? 5.129 -28.062 2.939 1 72.25 187 CYS B O 1
ATOM 3081 N N . ASN B 1 188 ? 6.117 -26.719 4.289 1 73.88 188 ASN B N 1
ATOM 3082 C CA . ASN B 1 188 ? 6.887 -27.797 4.902 1 73.88 188 ASN B CA 1
ATOM 3083 C C . ASN B 1 188 ? 5.988 -28.75 5.695 1 73.88 188 ASN B C 1
ATOM 3085 O O . ASN B 1 188 ? 6.23 -29.953 5.73 1 73.88 188 ASN B O 1
ATOM 3089 N N . ARG B 1 189 ? 5.027 -28.219 6.234 1 69.06 189 ARG B N 1
ATOM 3090 C CA . ARG B 1 189 ? 4.16 -29.016 7.098 1 69.06 189 ARG B CA 1
ATOM 3091 C C . ARG B 1 189 ? 3.055 -29.688 6.289 1 69.06 189 ARG B C 1
ATOM 3093 O O . ARG B 1 189 ? 2.725 -30.844 6.527 1 69.06 189 ARG B O 1
ATOM 3100 N N . TYR B 1 190 ? 2.527 -28.891 5.359 1 62.66 190 TYR B N 1
ATOM 3101 C CA . TYR B 1 190 ? 1.319 -29.422 4.734 1 62.66 190 TYR B CA 1
ATOM 3102 C C . TYR B 1 190 ? 1.57 -29.781 3.273 1 62.66 190 TYR B C 1
ATOM 3104 O O . TYR B 1 190 ? 0.896 -30.641 2.715 1 62.66 190 TYR B O 1
ATOM 3112 N N . LEU B 1 191 ? 2.346 -28.953 2.527 1 58.12 191 LEU B N 1
ATOM 3113 C CA . LEU B 1 191 ? 2.469 -29.188 1.093 1 58.12 191 LEU B CA 1
ATOM 3114 C C . LEU B 1 191 ? 3.699 -30.031 0.784 1 58.12 191 LEU B C 1
ATOM 3116 O O . LEU B 1 191 ? 3.92 -30.422 -0.366 1 58.12 191 LEU B O 1
ATOM 3120 N N . ASN B 1 192 ? 4.785 -30.109 1.403 1 48.09 192 ASN B N 1
ATOM 3121 C CA . ASN B 1 192 ? 5.777 -31.125 1.068 1 48.09 192 ASN B CA 1
ATOM 3122 C C . ASN B 1 192 ? 5.117 -32.438 0.661 1 48.09 192 ASN B C 1
ATOM 3124 O O . ASN B 1 192 ? 5.805 -33.406 0.353 1 48.09 192 ASN B O 1
ATOM 3128 N N . SER B 1 193 ? 3.889 -32.625 0.939 1 35.88 193 SER B N 1
ATOM 3129 C CA . SER B 1 193 ? 3.436 -33.844 0.282 1 35.88 193 SER B CA 1
ATOM 3130 C C . SER B 1 193 ? 3.17 -33.625 -1.201 1 35.88 193 SER B C 1
ATOM 3132 O O . SER B 1 193 ? 2.609 -34.5 -1.881 1 35.88 193 SER B O 1
ATOM 3134 N N . TYR B 1 194 ? 3.025 -32.438 -1.68 1 34.72 194 TYR B N 1
ATOM 3135 C CA . TYR B 1 194 ? 2.791 -32.406 -3.119 1 34.72 194 TYR B CA 1
ATOM 3136 C C . TYR B 1 194 ? 4.098 -32.594 -3.887 1 34.72 194 TYR B C 1
ATOM 3138 O O . TYR B 1 194 ? 5.102 -31.938 -3.57 1 34.72 194 TYR B O 1
ATOM 3146 N N . PRO B 1 195 ? 4.289 -33.688 -4.73 1 33.88 195 PRO B N 1
ATOM 3147 C CA . PRO B 1 195 ? 5.445 -33.969 -5.578 1 33.88 195 PRO B CA 1
ATOM 3148 C C . PRO B 1 195 ? 5.871 -32.781 -6.438 1 33.88 195 PRO B C 1
ATOM 3150 O O . PRO B 1 195 ? 5.043 -31.953 -6.789 1 33.88 195 PRO B O 1
#

Radius of gyration: 21.78 Å; Cα contacts (8 Å, |Δi|>4): 481; chains: 2; bounding box: 40×78×63 Å

pLDDT: mean 81.41, std 16.94, range [22.39, 97.75]